Protein AF-0000000072086276 (afdb_homodimer)

Solvent-accessible surface area (backbone atoms only — not comparable to full-atom values): 26183 Å² total; per-residue (Å²): 124,73,66,70,73,63,34,36,39,32,35,40,79,20,33,42,22,46,76,96,41,65,39,87,56,28,55,61,32,51,49,51,41,53,72,67,71,49,50,62,35,38,44,37,53,60,30,47,46,21,72,67,56,47,49,52,50,44,43,72,73,62,39,89,77,56,74,87,34,56,46,43,13,51,61,56,41,44,52,49,38,60,75,70,68,50,27,50,42,78,41,45,20,77,57,24,35,82,70,48,59,89,54,51,52,89,89,50,78,63,46,26,38,37,34,25,40,20,61,94,52,42,29,42,67,57,48,26,54,51,40,50,42,37,64,72,66,23,45,42,35,22,29,26,56,46,37,53,40,45,46,95,91,40,71,35,69,28,31,18,21,58,52,43,7,46,24,61,42,46,70,51,72,62,52,64,46,12,60,38,36,60,68,38,54,48,60,72,46,60,88,53,56,38,70,24,27,37,31,41,20,21,40,54,57,44,38,21,49,22,36,40,73,64,46,19,44,11,32,35,23,62,30,48,63,42,51,93,67,48,63,73,73,48,85,76,56,57,76,39,78,27,72,30,54,39,50,45,44,51,44,57,72,69,58,77,96,124,72,66,69,74,62,33,36,39,31,35,42,81,21,32,42,22,45,75,93,40,66,39,87,56,28,55,61,34,51,48,51,42,52,73,67,70,48,49,63,34,38,43,38,52,60,30,47,46,20,73,67,55,47,52,53,50,44,44,73,71,60,40,90,79,58,73,89,34,56,46,45,12,50,60,56,42,45,52,50,38,61,76,68,67,49,26,50,43,78,41,47,20,77,59,23,34,81,70,48,58,89,54,51,54,88,89,50,79,64,46,26,38,37,36,25,40,22,61,94,52,42,29,44,68,56,48,25,54,50,40,50,42,38,64,72,66,24,45,43,34,24,31,26,58,45,36,54,41,43,47,94,92,39,70,35,68,29,33,19,20,57,51,43,6,46,24,61,42,45,71,51,72,63,51,66,45,11,59,38,36,59,67,37,55,48,60,73,45,62,86,54,56,38,70,25,29,36,31,40,19,19,41,53,55,45,38,22,49,22,36,40,72,64,45,18,43,12,32,35,23,62,30,46,59,43,51,94,66,47,63,75,73,49,84,76,57,56,74,40,78,26,71,30,54,40,49,46,45,50,42,58,72,69,57,79,96

Radius of gyration: 26.73 Å; Cα contacts (8 Å, |Δi|>4): 1141; chains: 2; bounding box: 51×83×66 Å

Structure (mmCIF, N/CA/C/O backbone):
data_AF-0000000072086276-model_v1
#
loop_
_entity.id
_entity.type
_entity.pdbx_description
1 polymer 'Haloacid dehalogenase-like hydrolase domain-containing protein 2'
#
loop_
_atom_site.group_PDB
_atom_site.id
_atom_site.type_symbol
_atom_site.label_atom_id
_atom_site.label_alt_id
_atom_site.label_comp_id
_atom_site.label_asym_id
_atom_site.label_entity_id
_atom_site.label_seq_id
_atom_site.pdbx_PDB_ins_code
_atom_site.Cartn_x
_atom_site.Cartn_y
_atom_site.Cartn_z
_atom_site.occupancy
_atom_site.B_iso_or_equiv
_atom_site.auth_seq_id
_atom_site.auth_comp_id
_atom_site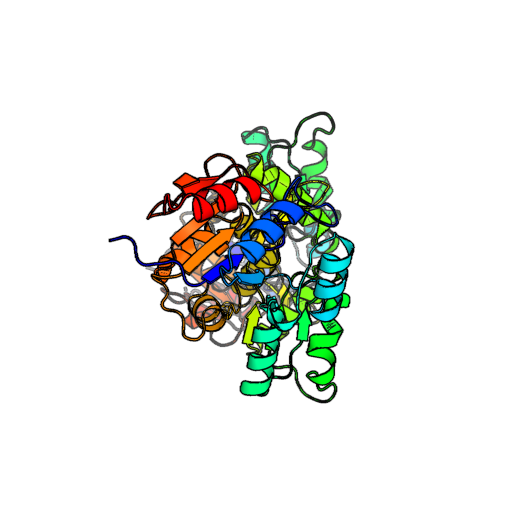.auth_asym_id
_atom_site.auth_atom_id
_atom_site.pdbx_PDB_model_num
ATOM 1 N N . MET A 1 1 ? -2.285 22.844 39.125 1 39.19 1 MET A N 1
ATOM 2 C CA . MET A 1 1 ? -2.859 23.984 38.438 1 39.19 1 MET A CA 1
ATOM 3 C C . MET A 1 1 ? -2.648 23.859 36.938 1 39.19 1 MET A C 1
ATOM 5 O O . MET A 1 1 ? -1.63 23.328 36.469 1 39.19 1 MET A O 1
ATOM 9 N N . ALA A 1 2 ? -3.709 23.797 36.156 1 52.41 2 ALA A N 1
ATOM 10 C CA . ALA A 1 2 ? -3.512 23.625 34.719 1 52.41 2 ALA A CA 1
ATOM 11 C C . ALA A 1 2 ? -2.5 24.625 34.188 1 52.41 2 ALA A C 1
ATOM 13 O O . ALA A 1 2 ? -2.59 25.828 34.469 1 52.41 2 ALA A O 1
ATOM 14 N N . LYS A 1 3 ? -1.244 24.172 33.688 1 66.75 3 LYS A N 1
ATOM 15 C CA . LYS A 1 3 ? -0.192 25.031 33.156 1 66.75 3 LYS A CA 1
ATOM 16 C C . LYS A 1 3 ? -0.729 25.969 32.094 1 66.75 3 LYS A C 1
ATOM 18 O O . LYS A 1 3 ? -1.67 25.609 31.375 1 66.75 3 LYS A O 1
ATOM 23 N N . GLN A 1 4 ? -0.334 27.156 32.156 1 84.88 4 GLN A N 1
ATOM 24 C CA . GLN A 1 4 ? -0.69 28.156 31.156 1 84.88 4 GLN A CA 1
ATOM 25 C C . GLN A 1 4 ? -0.326 27.688 29.75 1 84.88 4 GLN A C 1
ATOM 27 O O . GLN A 1 4 ? 0.752 27.141 29.531 1 84.88 4 GLN A O 1
ATOM 32 N N . ILE A 1 5 ? -1.296 27.734 28.781 1 91.19 5 ILE A N 1
ATOM 33 C CA . ILE A 1 5 ? -1.06 27.375 27.391 1 91.19 5 ILE A CA 1
ATOM 34 C C . ILE A 1 5 ? -0.135 28.406 26.734 1 91.19 5 ILE A C 1
ATOM 36 O O . ILE A 1 5 ? -0.406 29.609 26.781 1 91.19 5 ILE A O 1
ATOM 40 N N . LYS A 1 6 ? 0.922 27.891 26.188 1 94.69 6 LYS A N 1
ATOM 41 C CA . LYS A 1 6 ? 1.912 28.781 25.594 1 94.69 6 LYS A CA 1
ATOM 42 C C . LYS A 1 6 ? 1.928 28.656 24.078 1 94.69 6 LYS A C 1
ATOM 44 O O . LYS A 1 6 ? 2.492 29.5 23.375 1 94.69 6 LYS A O 1
ATOM 49 N N . MET A 1 7 ? 1.249 27.703 23.547 1 96.81 7 MET A N 1
ATOM 50 C CA . MET A 1 7 ? 1.235 27.5 22.109 1 96.81 7 MET A CA 1
ATOM 51 C C . MET A 1 7 ? 0.058 26.641 21.688 1 96.81 7 MET A C 1
ATOM 53 O O . MET A 1 7 ? -0.254 25.641 22.344 1 96.81 7 MET A O 1
ATOM 57 N N . VAL A 1 8 ? -0.572 27.047 20.625 1 98.06 8 VAL A N 1
ATOM 58 C CA . VAL A 1 8 ? -1.593 26.219 19.984 1 98.06 8 VAL A CA 1
ATOM 59 C C . VAL A 1 8 ? -1.118 25.781 18.594 1 98.06 8 VAL A C 1
ATOM 61 O O . VAL A 1 8 ? -0.822 26.625 17.75 1 98.06 8 VAL A O 1
ATOM 64 N N . LEU A 1 9 ? -0.911 24.469 18.406 1 98.75 9 LEU A N 1
ATOM 65 C CA . LEU A 1 9 ? -0.664 23.906 17.078 1 98.75 9 LEU A CA 1
ATOM 66 C C . LEU A 1 9 ? -1.977 23.609 16.359 1 98.75 9 LEU A C 1
ATOM 68 O O . LEU A 1 9 ? -2.891 23.031 16.938 1 98.75 9 LEU A O 1
ATOM 72 N N . ILE A 1 10 ? -2.076 24.062 15.148 1 98.81 10 ILE A N 1
ATOM 73 C CA . ILE A 1 10 ? -3.344 24 14.43 1 98.81 10 ILE A CA 1
ATOM 74 C C . ILE A 1 10 ? -3.146 23.281 13.094 1 98.81 10 ILE A C 1
ATOM 76 O O . ILE A 1 10 ? -2.357 23.719 12.258 1 98.81 10 ILE A O 1
ATOM 80 N N . ASP A 1 11 ? -3.859 22.172 12.922 1 98.56 11 ASP A N 1
ATOM 81 C CA . ASP A 1 11 ? -3.938 21.516 11.617 1 98.56 11 ASP A CA 1
ATOM 82 C C . ASP A 1 11 ? -4.668 22.406 10.609 1 98.56 11 ASP A C 1
ATOM 84 O O . ASP A 1 11 ? -5.398 23.328 10.992 1 98.56 11 ASP A O 1
ATOM 88 N N . LEU A 1 12 ? -4.449 22.172 9.344 1 97.69 12 LEU A N 1
ATOM 89 C CA . LEU A 1 12 ? -5.047 23 8.305 1 97.69 12 LEU A CA 1
ATOM 90 C C . LEU A 1 12 ? -6.191 22.266 7.613 1 97.69 12 LEU A C 1
ATOM 92 O O . LEU A 1 12 ? -7.363 22.484 7.945 1 97.69 12 LEU A O 1
ATOM 96 N N . SER A 1 13 ? -5.836 21.297 6.727 1 96.19 13 SER A N 1
ATOM 97 C CA . SER A 1 13 ? -6.844 20.578 5.953 1 96.19 13 SER A CA 1
ATOM 98 C C . SER A 1 13 ? -7.75 19.75 6.859 1 96.19 13 SER A C 1
ATOM 100 O O . SER A 1 13 ? -7.27 19 7.711 1 96.19 13 SER A O 1
ATOM 102 N N . GLY A 1 14 ? -9.023 19.969 6.727 1 97.25 14 GLY A N 1
ATOM 103 C CA . GLY A 1 14 ? -10.016 19.266 7.531 1 97.25 14 GLY A CA 1
ATOM 104 C C . GLY A 1 14 ? -10.32 19.969 8.844 1 97.25 14 GLY A C 1
ATOM 105 O O . GLY A 1 14 ? -11.328 19.672 9.492 1 97.25 14 GLY A O 1
ATOM 106 N N . THR A 1 15 ? -9.461 20.891 9.219 1 98.56 15 THR A N 1
ATOM 107 C CA . THR A 1 15 ? -9.609 21.578 10.492 1 98.56 15 THR A CA 1
ATOM 108 C C . THR A 1 15 ? -10.023 23.031 10.273 1 98.56 15 THR A C 1
ATOM 110 O O . THR A 1 15 ? -11.008 23.5 10.844 1 98.56 15 THR A O 1
ATOM 113 N N . LEU A 1 16 ? -9.344 23.75 9.406 1 98.38 16 LEU A N 1
ATOM 114 C CA . LEU A 1 16 ? -9.664 25.141 9.102 1 98.38 16 LEU A CA 1
ATOM 115 C C . LEU A 1 16 ? -10.43 25.25 7.789 1 98.38 16 LEU A C 1
ATOM 117 O O . LEU A 1 16 ? -11.188 26.203 7.582 1 98.38 16 LEU A O 1
ATOM 121 N N . HIS A 1 17 ? -10.164 24.312 6.902 1 97.5 17 HIS A N 1
ATOM 122 C CA . HIS A 1 17 ? -10.781 24.312 5.582 1 97.5 17 HIS A CA 1
ATOM 123 C C . HIS A 1 17 ? -10.836 22.922 4.984 1 97.5 17 HIS A C 1
ATOM 125 O O . HIS A 1 17 ? -10.117 22.016 5.434 1 97.5 17 HIS A O 1
ATOM 131 N N . ILE A 1 18 ? -11.648 22.672 4.094 1 95.5 18 ILE A N 1
ATOM 132 C CA . ILE A 1 18 ? -11.711 21.5 3.234 1 95.5 18 ILE A CA 1
ATOM 133 C C . ILE A 1 18 ? -11.609 21.922 1.771 1 95.5 18 ILE A C 1
ATOM 135 O O . ILE A 1 18 ? -12.484 22.625 1.262 1 95.5 18 ILE A O 1
ATOM 139 N N . ASP A 1 19 ? -10.562 21.5 1.107 1 92.56 19 ASP A N 1
ATOM 140 C CA . ASP A 1 19 ? -10.258 22.047 -0.206 1 92.56 19 ASP A CA 1
ATOM 141 C C . ASP A 1 19 ? -10.281 23.578 -0.175 1 92.56 19 ASP A C 1
ATOM 143 O O . ASP A 1 19 ? -9.594 24.203 0.642 1 92.56 19 ASP A O 1
ATOM 147 N N . ASN A 1 20 ? -10.984 24.172 -0.983 1 93.81 20 ASN A N 1
ATOM 148 C CA . ASN A 1 20 ? -11.008 25.625 -1.046 1 93.81 20 ASN A CA 1
ATOM 149 C C . ASN A 1 20 ? -12.211 26.203 -0.306 1 93.81 20 ASN A C 1
ATOM 151 O O . ASN A 1 20 ? -12.625 27.328 -0.571 1 93.81 20 ASN A O 1
ATOM 155 N N . THR A 1 21 ? -12.734 25.469 0.645 1 96.31 21 THR A N 1
ATOM 156 C CA . THR A 1 21 ? -13.875 25.938 1.426 1 96.31 21 THR A CA 1
ATOM 157 C C . THR A 1 21 ? -13.508 26.047 2.902 1 96.31 21 THR A C 1
ATOM 159 O O . THR A 1 21 ? -13.086 25.078 3.523 1 96.31 21 THR A O 1
ATOM 162 N N . VAL A 1 22 ? -13.734 27.172 3.443 1 97.88 22 VAL A N 1
ATOM 163 C CA . VAL A 1 22 ? -13.398 27.453 4.836 1 97.88 22 VAL A CA 1
ATOM 164 C C . VAL A 1 22 ? -14.438 26.812 5.754 1 97.88 22 VAL A C 1
ATOM 166 O O . VAL A 1 22 ? -15.633 26.828 5.449 1 97.88 22 VAL A O 1
ATOM 169 N N . ILE A 1 23 ? -13.992 26.25 6.848 1 97.94 23 ILE A N 1
ATOM 170 C CA . ILE A 1 23 ? -14.93 25.844 7.895 1 97.94 23 ILE A CA 1
ATOM 171 C C . ILE A 1 23 ? -15.664 27.062 8.43 1 97.94 23 ILE A C 1
ATOM 173 O O . ILE A 1 23 ? -15.047 28.078 8.766 1 97.94 23 ILE A O 1
ATOM 177 N N . PRO A 1 24 ? -16.984 27.016 8.469 1 98 24 PRO A N 1
ATOM 178 C CA . PRO A 1 24 ? -17.75 28.188 8.914 1 98 24 PRO A CA 1
ATOM 179 C C . PRO A 1 24 ? -17.297 28.703 10.273 1 98 24 PRO A C 1
ATOM 181 O O . PRO A 1 24 ? -17.25 27.938 11.242 1 98 24 PRO A O 1
ATOM 184 N N . GLY A 1 25 ? -16.891 29.969 10.367 1 98.5 25 GLY A N 1
ATOM 185 C CA . GLY A 1 25 ? -16.5 30.625 11.609 1 98.5 25 GLY A CA 1
ATOM 186 C C . GLY A 1 25 ? -15.016 30.5 11.906 1 98.5 25 GLY A C 1
ATOM 187 O O . GLY A 1 25 ? -14.523 31.094 12.867 1 98.5 25 GLY A O 1
ATOM 188 N N . ALA A 1 26 ? -14.305 29.766 11.109 1 98.62 26 ALA A N 1
ATOM 189 C CA . ALA A 1 26 ? -12.906 29.469 11.406 1 98.62 26 ALA A CA 1
ATOM 190 C C . ALA A 1 26 ? -12.047 30.719 11.359 1 98.62 26 ALA A C 1
ATOM 192 O O . ALA A 1 26 ? -11.148 30.906 12.188 1 98.62 26 ALA A O 1
ATOM 193 N N . VAL A 1 27 ? -12.289 31.594 10.398 1 98.5 27 VAL A N 1
ATOM 194 C CA . VAL A 1 27 ? -11.516 32.812 10.266 1 98.5 27 VAL A CA 1
ATOM 195 C C . VAL A 1 27 ? -11.68 33.688 11.516 1 98.5 27 VAL A C 1
ATOM 197 O O . VAL A 1 27 ? -10.695 34.125 12.102 1 98.5 27 VAL A O 1
ATOM 200 N N . GLU A 1 28 ? -12.922 33.844 11.938 1 98.25 28 GLU A N 1
ATOM 201 C CA . GLU A 1 28 ? -13.211 34.625 13.141 1 98.25 28 GLU A CA 1
ATOM 202 C C . GLU A 1 28 ? -12.602 33.969 14.375 1 98.25 28 GLU A C 1
ATOM 204 O O . GLU A 1 28 ? -12.086 34.688 15.258 1 98.25 28 GLU A O 1
ATOM 209 N N . ALA A 1 29 ? -12.703 32.688 14.438 1 98.19 29 ALA A N 1
ATOM 210 C CA . ALA A 1 29 ? -12.141 31.969 15.578 1 98.19 29 ALA A CA 1
ATOM 211 C C . ALA A 1 29 ? -10.633 32.188 15.672 1 98.19 29 ALA A C 1
ATOM 213 O O . ALA A 1 29 ? -10.102 32.375 16.766 1 98.19 29 ALA A O 1
ATOM 214 N N . LEU A 1 30 ? -9.945 32.094 14.555 1 98 30 LEU A N 1
ATOM 215 C CA . LEU A 1 30 ? -8.508 32.312 14.539 1 98 30 LEU A CA 1
ATOM 216 C C . LEU A 1 30 ? -8.164 33.75 15 1 98 30 LEU A C 1
ATOM 218 O O . LEU A 1 30 ? -7.199 33.938 15.742 1 98 30 LEU A O 1
ATOM 222 N N . ASN A 1 31 ? -8.922 34.688 14.555 1 97.31 31 ASN A N 1
ATOM 223 C CA . ASN A 1 31 ? -8.727 36.062 14.984 1 97.31 31 ASN A CA 1
ATOM 224 C C . ASN A 1 31 ? -8.906 36.219 16.484 1 97.31 31 ASN A C 1
ATOM 226 O O . ASN A 1 31 ? -8.195 37 17.125 1 97.31 31 ASN A O 1
ATOM 230 N N . ARG A 1 32 ? -9.883 35.5 17.031 1 96.06 32 ARG A N 1
ATOM 231 C CA . ARG A 1 32 ? -10.094 35.562 18.469 1 96.06 32 ARG A CA 1
ATOM 232 C C . ARG A 1 32 ? -8.875 35 19.219 1 96.06 32 ARG A C 1
ATOM 234 O O . ARG A 1 32 ? -8.492 35.562 20.25 1 96.06 32 ARG A O 1
ATOM 241 N N . LEU A 1 33 ? -8.32 33.969 18.703 1 94.5 33 LEU A N 1
ATOM 242 C CA . LEU A 1 33 ? -7.102 33.406 19.297 1 94.5 33 LEU A CA 1
ATOM 243 C C . LEU A 1 33 ? -5.961 34.406 19.234 1 94.5 33 LEU A C 1
ATOM 245 O O . LEU A 1 33 ? -5.23 34.594 20.219 1 94.5 33 LEU A O 1
ATOM 249 N N . ARG A 1 34 ? -5.809 35.031 18.094 1 94.5 34 ARG A N 1
ATOM 250 C CA . ARG A 1 34 ? -4.781 36.031 17.906 1 94.5 34 ARG A CA 1
ATOM 251 C C . ARG A 1 34 ? -4.98 37.219 18.859 1 94.5 34 ARG A C 1
ATOM 253 O O . ARG A 1 34 ? -4.02 37.688 19.484 1 94.5 34 ARG A O 1
ATOM 260 N N . ASN A 1 35 ? -6.191 37.656 19 1 94.75 35 ASN A N 1
ATOM 261 C CA . ASN A 1 35 ? -6.52 38.812 19.844 1 94.75 35 ASN A CA 1
ATOM 262 C C . ASN A 1 35 ? -6.305 38.5 21.328 1 94.75 35 ASN A C 1
ATOM 264 O O . ASN A 1 35 ? -6.082 39.406 22.125 1 94.75 35 ASN A O 1
ATOM 268 N N . ALA A 1 36 ? -6.402 37.25 21.672 1 92.94 36 ALA A N 1
ATOM 269 C CA . ALA A 1 36 ? -6.156 36.812 23.047 1 92.94 36 ALA A CA 1
ATOM 270 C C . ALA A 1 36 ? -4.66 36.688 23.312 1 92.94 36 ALA A C 1
ATOM 272 O O . ALA A 1 36 ? -4.254 36.344 24.422 1 92.94 36 ALA A O 1
ATOM 273 N N . ASN A 1 37 ? -3.801 36.938 22.375 1 92.56 37 ASN A N 1
ATOM 274 C CA . ASN A 1 37 ? -2.346 36.906 22.438 1 92.56 37 ASN A CA 1
ATOM 275 C C . ASN A 1 37 ? -1.841 35.5 22.797 1 92.56 37 ASN A C 1
ATOM 277 O O . ASN A 1 37 ? -0.911 35.375 23.594 1 92.56 37 ASN A O 1
ATOM 281 N N . ILE A 1 38 ? -2.521 34.562 22.359 1 91.25 38 ILE A N 1
ATOM 282 C CA . ILE A 1 38 ? -2.066 33.188 22.484 1 91.25 38 ILE A CA 1
ATOM 283 C C . ILE A 1 38 ? -1.293 32.781 21.219 1 91.25 38 ILE A C 1
ATOM 285 O O . ILE A 1 38 ? -1.849 32.75 20.125 1 91.25 38 ILE A O 1
ATOM 289 N N . PRO A 1 39 ? -0.016 32.469 21.375 1 94.69 39 PRO A N 1
ATOM 290 C CA . PRO A 1 39 ? 0.768 32.062 20.203 1 94.69 39 PRO A CA 1
ATOM 291 C C . PRO A 1 39 ? 0.245 30.797 19.547 1 94.69 39 PRO A C 1
ATOM 293 O O . PRO A 1 39 ? -0.186 29.875 20.25 1 94.69 39 PRO A O 1
ATOM 296 N N . TYR A 1 40 ? 0.223 30.766 18.219 1 96.44 40 TYR A N 1
ATOM 297 C CA . TYR A 1 40 ? -0.157 29.547 17.516 1 96.44 40 TYR A CA 1
ATOM 298 C C . TYR A 1 40 ? 0.727 29.328 16.297 1 96.44 40 TYR A C 1
ATOM 300 O O . TYR A 1 40 ? 1.428 30.25 15.859 1 96.44 40 TYR A O 1
ATOM 308 N N . LYS A 1 41 ? 0.797 28.125 15.836 1 97.31 41 LYS A N 1
ATOM 309 C CA . LYS A 1 41 ? 1.465 27.703 14.602 1 97.31 41 LYS A CA 1
ATOM 310 C C . LYS A 1 41 ? 0.592 26.734 13.805 1 97.31 41 LYS A C 1
ATOM 312 O O . LYS A 1 41 ? -0.072 25.875 14.375 1 97.31 41 LYS A O 1
ATOM 317 N N . PHE A 1 42 ? 0.621 26.969 12.531 1 97.75 42 PHE A N 1
ATOM 318 C CA . PHE A 1 42 ? -0.011 25.984 11.648 1 97.75 42 PHE A CA 1
ATOM 319 C C . PHE A 1 42 ? 0.92 24.812 11.383 1 97.75 42 PHE A C 1
ATOM 321 O O . PHE A 1 42 ? 2.051 25 10.93 1 97.75 42 PHE A O 1
ATOM 328 N N . VAL A 1 43 ? 0.45 23.594 11.68 1 97.75 43 VAL A N 1
ATOM 329 C CA . VAL A 1 43 ? 1.236 22.391 11.422 1 97.75 43 VAL A CA 1
ATOM 330 C C . VAL A 1 43 ? 0.503 21.5 10.43 1 97.75 43 VAL A C 1
ATOM 332 O O . VAL A 1 43 ? -0.621 21.062 10.688 1 97.75 43 VAL A O 1
ATOM 335 N N . THR A 1 44 ? 1.139 21.203 9.32 1 96.75 44 THR A N 1
ATOM 336 C CA . THR A 1 44 ? 0.402 20.531 8.258 1 96.75 44 THR A CA 1
ATOM 337 C C . THR A 1 44 ? 1.282 19.5 7.562 1 96.75 44 THR A C 1
ATOM 339 O O . THR A 1 44 ? 2.492 19.688 7.43 1 96.75 44 THR A O 1
ATOM 342 N N . ASN A 1 45 ? 0.605 18.391 7.098 1 95.19 45 ASN A N 1
ATOM 343 C CA . ASN A 1 45 ? 1.218 17.328 6.305 1 95.19 45 ASN A CA 1
ATOM 344 C C . ASN A 1 45 ? 0.985 17.547 4.812 1 95.19 45 ASN A C 1
ATOM 346 O O . ASN A 1 45 ? 1.354 16.703 3.994 1 95.19 45 ASN A O 1
ATOM 350 N N . THR A 1 46 ? 0.445 18.641 4.516 1 90.44 46 THR A N 1
ATOM 351 C CA . THR A 1 46 ? 0.191 18.828 3.09 1 90.44 46 THR A CA 1
ATOM 352 C C . THR A 1 46 ? 1.483 18.703 2.289 1 90.44 46 THR A C 1
ATOM 354 O O . THR A 1 46 ? 2.535 19.188 2.719 1 90.44 46 THR A O 1
ATOM 357 N N . SER A 1 47 ? 1.319 17.953 1.288 1 89.62 47 SER A N 1
ATOM 358 C CA . SER A 1 47 ? 2.457 17.734 0.399 1 89.62 47 SER A CA 1
ATOM 359 C C . SER A 1 47 ? 2.061 17.922 -1.062 1 89.62 47 SER A C 1
ATOM 361 O O . SER A 1 47 ? 2.764 17.469 -1.966 1 89.62 47 SER A O 1
ATOM 363 N N . LYS A 1 48 ? 0.963 18.562 -1.232 1 89.06 48 LYS A N 1
ATOM 364 C CA . LYS A 1 48 ? 0.442 18.719 -2.586 1 89.06 48 LYS A CA 1
ATOM 365 C C . LYS A 1 48 ? 0.777 20.094 -3.146 1 89.06 48 LYS A C 1
ATOM 367 O O . LYS A 1 48 ? 0.594 20.359 -4.34 1 89.06 48 LYS A O 1
ATOM 372 N N . GLU A 1 49 ? 1.195 21.031 -2.27 1 91 49 GLU A N 1
ATOM 373 C CA . GLU A 1 49 ? 1.537 22.375 -2.707 1 91 49 GLU A CA 1
ATOM 374 C C . GLU A 1 49 ? 2.715 22.938 -1.911 1 91 49 GLU A C 1
ATOM 376 O O . GLU A 1 49 ? 2.943 22.531 -0.768 1 91 49 GLU A O 1
ATOM 381 N N . SER A 1 50 ? 3.367 23.844 -2.484 1 89.44 50 SER A N 1
ATOM 382 C CA . SER A 1 50 ? 4.516 24.484 -1.841 1 89.44 50 SER A CA 1
ATOM 383 C C . SER A 1 50 ? 4.082 25.375 -0.688 1 89.44 50 SER A C 1
ATOM 385 O O . SER A 1 50 ? 2.9 25.703 -0.557 1 89.44 50 SER A O 1
ATOM 387 N N . SER A 1 51 ? 5.07 25.797 0.11 1 88.38 51 SER A N 1
ATOM 388 C CA . SER A 1 51 ? 4.812 26.703 1.229 1 88.38 51 SER A CA 1
ATOM 389 C C . SER A 1 51 ? 4.207 28.016 0.753 1 88.38 51 SER A C 1
ATOM 391 O O . SER A 1 51 ? 3.301 28.562 1.391 1 88.38 51 SER A O 1
ATOM 393 N N . ASN A 1 52 ? 4.742 28.5 -0.359 1 91.25 52 ASN A N 1
ATOM 394 C CA . ASN A 1 52 ? 4.23 29.734 -0.916 1 91.25 52 ASN A CA 1
ATOM 395 C C . ASN A 1 52 ? 2.783 29.594 -1.383 1 91.25 52 ASN A C 1
ATOM 397 O O . ASN A 1 52 ? 1.958 30.484 -1.15 1 91.25 52 ASN A O 1
ATOM 401 N N . LEU A 1 53 ? 2.516 28.531 -2.059 1 92.94 53 LEU A N 1
ATOM 402 C CA . LEU A 1 53 ? 1.16 28.297 -2.543 1 92.94 53 LEU A CA 1
ATOM 403 C C . LEU A 1 53 ? 0.193 28.109 -1.381 1 92.94 53 LEU A C 1
ATOM 405 O O . LEU A 1 53 ? -0.944 28.578 -1.43 1 92.94 53 LEU A O 1
ATOM 409 N N . LEU A 1 54 ? 0.621 27.438 -0.377 1 93.38 54 LEU A N 1
ATOM 410 C CA . LEU A 1 54 ? -0.201 27.25 0.813 1 93.38 54 LEU A CA 1
ATOM 411 C C . LEU A 1 54 ? -0.509 28.578 1.483 1 93.38 54 LEU A C 1
ATOM 413 O O . LEU A 1 54 ? -1.658 28.844 1.842 1 93.38 54 LEU A O 1
ATOM 417 N N . TYR A 1 55 ? 0.515 29.422 1.665 1 95.31 55 TYR A N 1
ATOM 418 C CA . TYR A 1 55 ? 0.349 30.75 2.24 1 95.31 55 TYR A CA 1
ATOM 419 C C . TYR A 1 55 ? -0.687 31.547 1.464 1 95.31 55 TYR A C 1
ATOM 421 O O . TYR A 1 55 ? -1.605 32.125 2.055 1 95.31 55 TYR A O 1
ATOM 429 N N . ASN A 1 56 ? -0.539 31.531 0.169 1 95.75 56 ASN A N 1
ATOM 430 C CA . ASN A 1 56 ? -1.448 32.281 -0.692 1 95.75 56 ASN A CA 1
ATOM 431 C C . ASN A 1 56 ? -2.877 31.766 -0.592 1 95.75 56 ASN A C 1
ATOM 433 O O . ASN A 1 56 ? -3.83 32.531 -0.555 1 95.75 56 ASN A O 1
ATOM 437 N N . ARG A 1 57 ? -2.98 30.484 -0.55 1 94.62 57 ARG A N 1
ATOM 438 C CA . ARG A 1 57 ? -4.305 29.875 -0.451 1 94.62 57 ARG A CA 1
ATOM 439 C C . ARG A 1 57 ? -4.984 30.266 0.858 1 94.62 57 ARG A C 1
ATOM 441 O O . ARG A 1 57 ? -6.16 30.641 0.866 1 94.62 57 ARG A O 1
ATOM 448 N N . LEU A 1 58 ? -4.285 30.172 1.967 1 96.69 58 LEU A N 1
ATOM 449 C CA . LEU A 1 58 ? -4.848 30.5 3.273 1 96.69 58 LEU A CA 1
ATOM 450 C C . LEU A 1 58 ? -5.258 31.969 3.332 1 96.69 58 LEU A C 1
ATOM 452 O O . LEU A 1 58 ? -6.32 32.281 3.865 1 96.69 58 LEU A O 1
ATOM 456 N N . THR A 1 59 ? -4.449 32.812 2.736 1 97.31 59 THR A N 1
ATOM 457 C CA . THR A 1 59 ? -4.762 34.219 2.682 1 97.31 59 THR A CA 1
ATOM 458 C C . THR A 1 59 ? -6.008 34.469 1.837 1 97.31 59 THR A C 1
ATOM 460 O O . THR A 1 59 ? -6.867 35.281 2.207 1 97.31 59 THR A O 1
ATOM 463 N N . LYS A 1 60 ? -6.066 33.812 0.775 1 97 60 LYS A N 1
ATOM 464 C CA . LYS A 1 60 ? -7.211 33.938 -0.117 1 97 60 LYS A CA 1
ATOM 465 C C . LYS A 1 60 ? -8.492 33.469 0.562 1 97 60 LYS A C 1
ATOM 467 O O . LYS A 1 60 ? -9.578 34 0.292 1 97 60 LYS A O 1
ATOM 472 N N . LEU A 1 61 ? -8.375 32.5 1.402 1 97 61 LEU A N 1
ATOM 473 C CA . LEU A 1 61 ? -9.523 31.969 2.131 1 97 61 LEU A CA 1
ATOM 474 C C . LEU A 1 61 ? -9.953 32.906 3.242 1 97 61 LEU A C 1
ATOM 476 O O . LEU A 1 61 ? -10.977 32.688 3.893 1 97 61 LEU A O 1
ATOM 480 N N . GLY A 1 62 ? -9.117 33.969 3.547 1 97.38 62 GLY A N 1
ATOM 481 C CA . GLY A 1 62 ? -9.523 35 4.488 1 97.38 62 GLY A CA 1
ATOM 482 C C . GLY A 1 62 ? -8.758 34.938 5.797 1 97.38 62 GLY A C 1
ATOM 483 O O . GLY A 1 62 ? -9 35.75 6.699 1 97.38 62 GLY A O 1
ATOM 484 N N . PHE A 1 63 ? -7.836 34.031 5.855 1 97.56 63 PHE A N 1
ATOM 485 C CA . PHE A 1 63 ? -7.07 33.906 7.09 1 97.56 63 PHE A CA 1
ATOM 486 C C . PHE A 1 63 ? -5.934 34.938 7.117 1 97.56 63 PHE A C 1
ATOM 488 O O . PHE A 1 63 ? -5.309 35.188 6.09 1 97.56 63 PHE A O 1
ATOM 495 N N . THR A 1 64 ? -5.734 35.531 8.273 1 93.5 64 THR A N 1
ATOM 496 C CA . THR A 1 64 ? -4.516 36.281 8.508 1 93.5 64 THR A CA 1
ATOM 497 C C . THR A 1 64 ? -3.375 35.375 8.93 1 93.5 64 THR A C 1
ATOM 499 O O . THR A 1 64 ? -3.4 34.812 10.031 1 93.5 64 THR A O 1
ATOM 502 N N . VAL A 1 65 ? -2.443 35.25 8.055 1 94.19 65 VAL A N 1
ATOM 503 C CA . VAL A 1 65 ? -1.382 34.281 8.273 1 94.19 65 VAL A CA 1
ATOM 504 C C . VAL A 1 65 ? -0.026 34.906 7.969 1 94.19 65 VAL A C 1
ATOM 506 O O . VAL A 1 65 ? 0.093 35.719 7.055 1 94.19 65 VAL A O 1
ATOM 509 N N . LYS A 1 66 ? 0.947 34.594 8.789 1 94.69 66 LYS A N 1
ATOM 510 C CA . LYS A 1 66 ? 2.348 34.875 8.477 1 94.69 66 LYS A CA 1
ATOM 511 C C . LYS A 1 66 ? 3.066 33.594 8.031 1 94.69 66 LYS A C 1
ATOM 513 O O . LYS A 1 66 ? 2.816 32.531 8.57 1 94.69 66 LYS A O 1
ATOM 518 N N . LYS A 1 67 ? 3.957 33.719 7.086 1 93.25 67 LYS A N 1
ATOM 519 C CA . LYS A 1 67 ? 4.668 32.562 6.539 1 93.25 67 LYS A CA 1
ATOM 520 C C . LYS A 1 67 ? 5.402 31.797 7.637 1 93.25 67 LYS A C 1
ATOM 522 O O . LYS A 1 67 ? 5.453 30.562 7.613 1 93.25 67 LYS A O 1
ATOM 527 N N . GLU A 1 68 ? 5.934 32.5 8.602 1 93.25 68 GLU A N 1
ATOM 528 C CA . GLU A 1 68 ? 6.73 31.891 9.664 1 93.25 68 GLU A CA 1
ATOM 529 C C . GLU A 1 68 ? 5.852 31.078 10.617 1 93.25 68 GLU A C 1
ATOM 531 O O . GLU A 1 68 ? 6.359 30.297 11.422 1 93.25 68 GLU A O 1
ATOM 536 N N . GLU A 1 69 ? 4.547 31.281 10.492 1 95.25 69 GLU A N 1
ATOM 537 C CA . GLU A 1 69 ? 3.607 30.547 11.344 1 95.25 69 GLU A CA 1
ATOM 538 C C . GLU A 1 69 ? 3.273 29.188 10.742 1 95.25 69 GLU A C 1
ATOM 540 O O . GLU A 1 69 ? 2.678 28.328 11.414 1 95.25 69 GLU A O 1
ATOM 545 N N . ILE A 1 70 ? 3.695 28.969 9.516 1 95.56 70 ILE A N 1
ATOM 546 C CA . ILE A 1 70 ? 3.381 27.734 8.828 1 95.56 70 ILE A CA 1
ATOM 547 C C . ILE A 1 70 ? 4.547 26.75 8.977 1 95.56 70 ILE A C 1
ATOM 549 O O . ILE A 1 70 ? 5.668 27.047 8.555 1 95.56 70 ILE A O 1
ATOM 553 N N . PHE A 1 71 ? 4.328 25.656 9.617 1 95.38 71 PHE A N 1
ATOM 554 C CA . PHE A 1 71 ? 5.266 24.531 9.766 1 95.38 71 PHE A CA 1
ATOM 555 C C . PHE A 1 71 ? 4.777 23.312 8.992 1 95.38 71 PHE A C 1
ATOM 557 O O . PHE A 1 71 ? 3.742 22.734 9.328 1 95.38 71 PHE A O 1
ATOM 564 N N . SER A 1 72 ? 5.484 22.891 7.961 1 94.69 72 SER A N 1
ATOM 565 C CA . SER A 1 72 ? 5 21.844 7.07 1 94.69 72 SER A CA 1
ATOM 566 C C . SER A 1 72 ? 6.012 20.703 6.961 1 94.69 72 SER A C 1
ATOM 568 O O . SER A 1 72 ? 7.215 20.922 7.09 1 94.69 72 SER A O 1
ATOM 570 N N . SER A 1 73 ? 5.508 19.531 6.684 1 95.38 73 SER A N 1
ATOM 571 C CA . SER A 1 73 ? 6.352 18.359 6.48 1 95.38 73 SER A CA 1
ATOM 572 C C . SER A 1 73 ? 7.191 18.484 5.215 1 95.38 73 SER A C 1
ATOM 574 O O . SER A 1 73 ? 8.258 17.891 5.105 1 95.38 73 SER A O 1
ATOM 576 N N . LEU A 1 74 ? 6.762 19.312 4.285 1 94.75 74 LEU A N 1
ATOM 577 C CA . LEU A 1 74 ? 7.543 19.562 3.082 1 94.75 74 LEU A CA 1
ATOM 578 C C . LEU A 1 74 ? 8.883 20.203 3.428 1 94.75 74 LEU A C 1
ATOM 580 O O . LEU A 1 74 ? 9.93 19.766 2.932 1 94.75 74 LEU A O 1
ATOM 584 N N . ILE A 1 75 ? 8.781 21.188 4.273 1 91.06 75 ILE A N 1
ATOM 585 C CA . ILE A 1 75 ? 9.984 21.922 4.664 1 91.06 75 ILE A CA 1
ATOM 586 C C . ILE A 1 75 ? 10.922 21 5.434 1 91.06 75 ILE A C 1
ATOM 588 O O . ILE A 1 75 ? 12.133 20.984 5.195 1 91.06 75 ILE A O 1
ATOM 592 N N . ALA A 1 76 ? 10.344 20.234 6.332 1 93.81 76 ALA A N 1
ATOM 593 C CA . ALA A 1 76 ? 11.133 19.281 7.109 1 93.81 76 ALA A CA 1
ATOM 594 C C . ALA A 1 76 ? 11.789 18.25 6.207 1 93.81 76 ALA A C 1
ATOM 596 O O . ALA A 1 76 ? 12.938 17.844 6.438 1 93.81 76 ALA A O 1
ATOM 597 N N . THR A 1 77 ? 11.141 17.797 5.172 1 96.88 77 THR A N 1
ATOM 598 C CA . THR A 1 77 ? 11.656 16.812 4.238 1 96.88 77 THR A CA 1
ATOM 599 C C . THR A 1 77 ? 12.828 17.375 3.439 1 96.88 77 THR A C 1
ATOM 601 O O . THR A 1 77 ? 13.844 16.703 3.246 1 96.88 77 THR A O 1
ATOM 604 N N . ARG A 1 78 ? 12.609 18.641 2.994 1 95.38 78 ARG A N 1
ATOM 605 C CA . ARG A 1 78 ? 13.688 19.281 2.26 1 95.38 78 ARG A CA 1
ATOM 606 C C . ARG A 1 78 ? 14.969 19.328 3.088 1 95.38 78 ARG A C 1
ATOM 608 O O . ARG A 1 78 ? 16.047 19 2.59 1 95.38 78 ARG A O 1
ATOM 615 N N . LYS A 1 79 ? 14.844 19.703 4.34 1 94.75 79 LYS A N 1
ATOM 616 C CA . LYS A 1 79 ? 15.992 19.766 5.234 1 94.75 79 LYS A CA 1
ATOM 617 C C . LYS A 1 79 ? 16.656 18.391 5.371 1 94.75 79 LYS A C 1
ATOM 619 O O . LYS A 1 79 ? 17.891 18.297 5.391 1 94.75 79 LYS A O 1
ATOM 624 N N . LEU A 1 80 ? 15.906 17.375 5.461 1 96.38 80 LEU A N 1
ATOM 625 C CA . LEU A 1 80 ? 16.422 16.016 5.59 1 96.38 80 LEU A CA 1
ATOM 626 C C . LEU A 1 80 ? 17.203 15.617 4.348 1 96.38 80 LEU A C 1
ATOM 628 O O . LEU A 1 80 ? 18.297 15.047 4.457 1 96.38 80 LEU A O 1
ATOM 632 N N . ILE A 1 81 ? 16.656 15.883 3.166 1 96.94 81 ILE A N 1
ATOM 633 C CA . ILE A 1 81 ? 17.297 15.531 1.9 1 96.94 81 ILE A CA 1
ATOM 634 C C . ILE A 1 81 ? 18.656 16.203 1.808 1 96.94 81 ILE A C 1
ATOM 636 O O . ILE A 1 81 ? 19.641 15.562 1.409 1 96.94 81 ILE A O 1
ATOM 640 N N . ILE A 1 82 ? 18.688 17.469 2.207 1 96.62 82 ILE A N 1
ATOM 641 C CA . ILE A 1 82 ? 19.922 18.25 2.166 1 96.62 82 ILE A CA 1
ATOM 642 C C . ILE A 1 82 ? 20.922 17.672 3.168 1 96.62 82 ILE A C 1
ATOM 644 O O . ILE A 1 82 ? 22.078 17.438 2.83 1 96.62 82 ILE A O 1
ATOM 648 N N . SER A 1 83 ? 20.453 17.422 4.375 1 97 83 SER A N 1
ATOM 649 C CA . SER A 1 83 ? 21.328 16.953 5.453 1 97 83 SER A CA 1
ATOM 650 C C . SER A 1 83 ? 21.938 15.602 5.113 1 97 83 SER A C 1
ATOM 652 O O . SER A 1 83 ? 23.109 15.352 5.434 1 97 83 SER A O 1
ATOM 654 N N . LYS A 1 84 ? 21.219 14.734 4.441 1 96.94 84 LYS A N 1
ATOM 655 C CA . LYS A 1 84 ? 21.688 13.383 4.121 1 96.94 84 LYS A CA 1
ATOM 656 C C . LYS A 1 84 ? 22.312 13.328 2.73 1 96.94 84 LYS A C 1
ATOM 658 O O . LYS A 1 84 ? 22.703 12.258 2.268 1 96.94 84 LYS A O 1
ATOM 663 N N . LYS A 1 85 ? 22.297 14.484 2.021 1 95.56 85 LYS A N 1
ATOM 664 C CA . LYS A 1 85 ? 22.859 14.609 0.683 1 95.56 85 LYS A CA 1
ATOM 665 C C . LYS A 1 85 ? 22.234 13.602 -0.278 1 95.56 85 LYS A C 1
ATOM 667 O O . LYS A 1 85 ? 22.938 12.891 -0.989 1 95.56 85 LYS A O 1
ATOM 672 N N . LEU A 1 86 ? 20.969 13.531 -0.253 1 97.25 86 LEU A N 1
ATOM 673 C CA . LEU A 1 86 ? 20.234 12.578 -1.082 1 97.25 86 LEU A CA 1
ATOM 674 C C . LEU A 1 86 ? 19.984 13.156 -2.471 1 97.25 86 LEU A C 1
ATOM 676 O O . LEU A 1 86 ? 19.938 14.375 -2.645 1 97.25 86 LEU A O 1
ATOM 680 N N . ASN A 1 87 ? 19.844 12.312 -3.436 1 97.88 87 ASN A N 1
ATOM 681 C CA . ASN A 1 87 ? 19.359 12.586 -4.781 1 97.88 87 ASN A CA 1
ATOM 682 C C . ASN A 1 87 ? 18.047 11.852 -5.066 1 97.88 87 ASN A C 1
ATOM 684 O O . ASN A 1 87 ? 18.062 10.711 -5.535 1 97.88 87 ASN A O 1
ATOM 688 N N . PRO A 1 88 ? 16.906 12.516 -4.852 1 97.12 88 PRO A N 1
ATOM 689 C CA . PRO A 1 88 ? 15.648 11.773 -4.734 1 97.12 88 PRO A CA 1
ATOM 690 C C . PRO A 1 88 ? 14.891 11.68 -6.055 1 97.12 88 PRO A C 1
ATOM 692 O O . PRO A 1 88 ? 14.969 12.594 -6.883 1 97.12 88 PRO A O 1
ATOM 695 N N . MET A 1 89 ? 14.25 10.523 -6.273 1 97.06 89 MET A N 1
ATOM 696 C CA . MET A 1 89 ? 13.047 10.492 -7.102 1 97.06 89 MET A CA 1
ATOM 697 C C . MET A 1 89 ? 11.859 11.102 -6.359 1 97.06 89 MET A C 1
ATOM 699 O O . MET A 1 89 ? 11.57 10.719 -5.223 1 97.06 89 MET A O 1
ATOM 703 N N . LEU A 1 90 ? 11.266 12.094 -7.016 1 96.31 90 LEU A N 1
ATOM 704 C CA . LEU A 1 90 ? 10.18 12.805 -6.348 1 96.31 90 LEU A CA 1
ATOM 705 C C . LEU A 1 90 ? 8.82 12.312 -6.836 1 96.31 90 LEU A C 1
ATOM 707 O O . LEU A 1 90 ? 8.469 12.492 -8.008 1 96.31 90 LEU A O 1
ATOM 711 N N . LEU A 1 91 ? 8.094 11.617 -5.953 1 96.94 91 LEU A N 1
ATOM 712 C CA . LEU A 1 91 ? 6.672 11.344 -6.16 1 96.94 91 LEU A CA 1
ATOM 713 C C . LEU A 1 91 ? 5.809 12.344 -5.398 1 96.94 91 LEU A C 1
ATOM 715 O O . LEU A 1 91 ? 5.09 11.969 -4.473 1 96.94 91 LEU A O 1
ATOM 719 N N . ILE A 1 92 ? 5.836 13.539 -5.844 1 95.69 92 ILE A N 1
ATOM 720 C CA . ILE A 1 92 ? 5.129 14.648 -5.223 1 95.69 92 ILE A CA 1
ATOM 721 C C . ILE A 1 92 ? 4.355 15.43 -6.285 1 95.69 92 ILE A C 1
ATOM 723 O O . ILE A 1 92 ? 4.648 15.32 -7.477 1 95.69 92 ILE A O 1
ATOM 727 N N . ASP A 1 93 ? 3.375 16.156 -5.879 1 94.69 93 ASP A N 1
ATOM 728 C CA . ASP A 1 93 ? 2.6 17 -6.773 1 94.69 93 ASP A CA 1
ATOM 729 C C . ASP A 1 93 ? 3.48 18.078 -7.418 1 94.69 93 ASP A C 1
ATOM 731 O O . ASP A 1 93 ? 4.359 18.641 -6.762 1 94.69 93 ASP A O 1
ATOM 735 N N . PRO A 1 94 ? 3.24 18.344 -8.672 1 91.12 94 PRO A N 1
ATOM 736 C CA . PRO A 1 94 ? 4.039 19.391 -9.336 1 91.12 94 PRO A CA 1
ATOM 737 C C . PRO A 1 94 ? 3.982 20.734 -8.617 1 91.12 94 PRO A C 1
ATOM 739 O O . PRO A 1 94 ? 4.945 21.5 -8.664 1 91.12 94 PRO A O 1
ATOM 742 N N . HIS A 1 95 ? 2.92 21.031 -7.922 1 89.94 95 HIS A N 1
ATOM 743 C CA . HIS A 1 95 ? 2.76 22.297 -7.223 1 89.94 95 HIS A CA 1
ATOM 744 C C . HIS A 1 95 ? 3.652 22.359 -5.984 1 89.94 95 HIS A C 1
ATOM 746 O O . HIS A 1 95 ? 3.85 23.438 -5.41 1 89.94 95 HIS A O 1
ATOM 752 N N . ALA A 1 96 ? 4.148 21.188 -5.625 1 90.25 96 ALA A N 1
ATOM 753 C CA . ALA A 1 96 ? 5.078 21.156 -4.5 1 90.25 96 ALA A CA 1
ATOM 754 C C . ALA A 1 96 ? 6.523 21.156 -4.984 1 90.25 96 ALA A C 1
ATOM 756 O O . ALA A 1 96 ? 7.457 21.234 -4.18 1 90.25 96 ALA A O 1
ATOM 757 N N . ASN A 1 97 ? 6.77 21.078 -6.281 1 86.88 97 ASN A N 1
ATOM 758 C CA . ASN A 1 97 ? 8.094 20.891 -6.867 1 86.88 97 ASN A CA 1
ATOM 759 C C . ASN A 1 97 ? 9.031 22.047 -6.535 1 86.88 97 ASN A C 1
ATOM 761 O O . ASN A 1 97 ? 10.242 21.859 -6.438 1 86.88 97 ASN A O 1
ATOM 765 N N . GLU A 1 98 ? 8.43 23.188 -6.445 1 86.44 98 GLU A N 1
ATOM 766 C CA . GLU 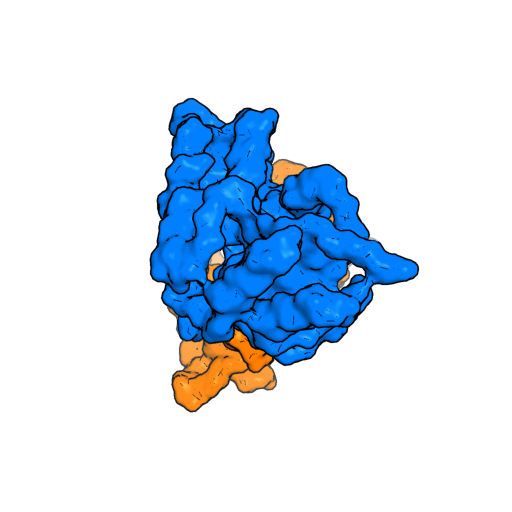A 1 98 ? 9.25 24.375 -6.207 1 86.44 98 GLU A CA 1
ATOM 767 C C . GLU A 1 98 ? 10.125 24.203 -4.973 1 86.44 98 GLU A C 1
ATOM 769 O O . GLU A 1 98 ? 11.25 24.703 -4.926 1 86.44 98 GLU A O 1
ATOM 774 N N . ASP A 1 99 ? 9.656 23.453 -3.998 1 87.19 99 ASP A N 1
ATOM 775 C CA . ASP A 1 99 ? 10.383 23.266 -2.748 1 87.19 99 ASP A CA 1
ATOM 776 C C . ASP A 1 99 ? 11.523 22.266 -2.922 1 87.19 99 ASP A C 1
ATOM 778 O O . ASP A 1 99 ? 12.406 22.172 -2.066 1 87.19 99 ASP A O 1
ATOM 782 N N . PHE A 1 100 ? 11.602 21.469 -4.125 1 90.56 100 PHE A N 1
ATOM 783 C CA . PHE A 1 100 ? 12.539 20.359 -4.18 1 90.56 100 PHE A CA 1
ATOM 784 C C . PHE A 1 100 ? 13.336 20.375 -5.477 1 90.56 100 PHE A C 1
ATOM 786 O O . PHE A 1 100 ? 14.312 19.641 -5.625 1 90.56 100 PHE A O 1
ATOM 793 N N . GLU A 1 101 ? 12.969 21.141 -6.391 1 83.56 101 GLU A N 1
ATOM 794 C CA . GLU A 1 101 ? 13.523 21.078 -7.738 1 83.56 101 GLU A CA 1
ATOM 795 C C . GLU A 1 101 ? 15.039 21.266 -7.719 1 83.56 101 GLU A C 1
ATOM 797 O O . GLU A 1 101 ? 15.758 20.625 -8.492 1 83.56 101 GLU A O 1
ATOM 802 N N . ASP A 1 102 ? 15.562 22.047 -6.93 1 90.31 102 ASP A N 1
ATOM 803 C CA . ASP A 1 102 ? 17 22.344 -6.883 1 90.31 102 ASP A CA 1
ATOM 804 C C . ASP A 1 102 ? 17.766 21.203 -6.238 1 90.31 102 ASP A C 1
ATOM 806 O O . ASP A 1 102 ? 19 21.156 -6.301 1 90.31 102 ASP A O 1
ATOM 810 N N . LEU A 1 103 ? 17.125 20.203 -5.738 1 92.94 103 LEU A N 1
ATOM 811 C CA . LEU A 1 103 ? 17.766 19.141 -4.992 1 92.94 103 LEU A CA 1
ATOM 812 C C . LEU A 1 103 ? 18.031 17.938 -5.887 1 92.94 103 LEU A C 1
ATOM 814 O O . LEU A 1 103 ? 18.781 17.031 -5.523 1 92.94 103 LEU A O 1
ATOM 818 N N . VAL A 1 104 ? 17.469 17.875 -7.066 1 93 104 VAL A N 1
ATOM 819 C CA . VAL A 1 104 ? 17.578 16.719 -7.949 1 93 104 VAL A CA 1
ATOM 820 C C . VAL A 1 104 ? 18.75 16.906 -8.914 1 93 104 VAL A C 1
ATOM 822 O O . VAL A 1 104 ? 18.781 17.875 -9.664 1 93 104 VAL A O 1
ATOM 825 N N . LYS A 1 105 ? 19.625 15.93 -8.773 1 93.5 105 LYS A N 1
ATOM 826 C CA . LYS A 1 105 ? 20.75 15.906 -9.695 1 93.5 105 LYS A CA 1
ATOM 827 C C . LYS A 1 105 ? 20.516 14.922 -10.836 1 93.5 105 LYS A C 1
ATOM 829 O O . LYS A 1 105 ? 20.625 13.703 -10.641 1 93.5 105 LYS A O 1
ATOM 834 N N . THR A 1 106 ? 20.281 15.367 -12.023 1 88.88 106 THR A N 1
ATOM 835 C CA . THR A 1 106 ? 19.828 14.57 -13.156 1 88.88 106 THR A CA 1
ATOM 836 C C . THR A 1 106 ? 20.938 13.656 -13.656 1 88.88 106 THR A C 1
ATOM 838 O O . THR A 1 106 ? 20.672 12.641 -14.297 1 88.88 106 THR A O 1
ATOM 841 N N . ASN A 1 107 ? 22.094 13.898 -13.367 1 91.44 107 ASN A N 1
ATOM 842 C CA . ASN A 1 107 ? 23.219 13.133 -13.898 1 91.44 107 ASN A CA 1
ATOM 843 C C . ASN A 1 107 ? 23.781 12.164 -12.852 1 91.44 107 ASN A C 1
ATOM 845 O O . ASN A 1 107 ? 24.875 11.625 -13.031 1 91.44 107 ASN A O 1
ATOM 849 N N . GLU A 1 108 ? 23.062 12.062 -11.812 1 93.12 108 GLU A N 1
ATOM 850 C CA . GLU A 1 108 ? 23.5 11.164 -10.75 1 93.12 108 GLU A CA 1
ATOM 851 C C . GLU A 1 108 ? 22.453 10.102 -10.453 1 93.12 108 GLU A C 1
ATOM 853 O O . GLU A 1 108 ? 21.281 10.258 -10.82 1 93.12 108 GLU A O 1
ATOM 858 N N . THR A 1 109 ? 22.953 9.062 -9.906 1 94.56 109 THR A N 1
ATOM 859 C CA . THR A 1 109 ? 22.047 7.977 -9.523 1 94.56 109 THR A CA 1
ATOM 860 C C . THR A 1 109 ? 21.109 8.414 -8.406 1 94.56 109 THR A C 1
ATOM 862 O O . THR A 1 109 ? 21.531 9.078 -7.457 1 94.56 109 THR A O 1
ATOM 865 N N . MET A 1 110 ? 19.859 8.141 -8.555 1 97.06 110 MET A N 1
ATOM 866 C CA . MET A 1 110 ? 18.891 8.406 -7.496 1 97.06 110 MET A CA 1
ATOM 867 C C . MET A 1 110 ? 19.047 7.414 -6.348 1 97.06 110 MET A C 1
ATOM 869 O O . MET A 1 110 ? 19.203 6.215 -6.578 1 97.06 110 MET A O 1
ATOM 873 N N . ASN A 1 111 ? 19 7.934 -5.145 1 98.06 111 ASN A N 1
ATOM 874 C CA . ASN A 1 111 ? 19.25 7.059 -4 1 98.06 111 ASN A CA 1
ATOM 875 C C . ASN A 1 111 ? 18.172 7.199 -2.939 1 98.06 111 ASN A C 1
ATOM 877 O O . ASN A 1 111 ? 18.344 6.758 -1.803 1 98.06 111 ASN A O 1
ATOM 881 N N . ALA A 1 112 ? 17.047 7.793 -3.258 1 98.5 112 ALA A N 1
ATOM 882 C CA . ALA A 1 112 ? 15.891 7.914 -2.375 1 98.5 112 ALA A CA 1
ATOM 883 C C . ALA A 1 112 ? 14.602 8.07 -3.178 1 98.5 112 ALA A C 1
ATOM 885 O O . ALA A 1 112 ? 14.625 8.562 -4.309 1 98.5 112 ALA A O 1
ATOM 886 N N . VAL A 1 113 ? 13.609 7.582 -2.656 1 98.69 113 VAL A N 1
ATOM 887 C CA . VAL A 1 113 ? 12.25 7.84 -3.127 1 98.69 113 VAL A CA 1
ATOM 888 C C . VAL A 1 113 ? 11.5 8.68 -2.102 1 98.69 113 VAL A C 1
ATOM 890 O O . VAL A 1 113 ? 11.32 8.266 -0.954 1 98.69 113 VAL A O 1
ATOM 893 N N . VAL A 1 114 ? 11.125 9.883 -2.492 1 98 114 VAL A N 1
ATOM 894 C CA . VAL A 1 114 ? 10.367 10.781 -1.631 1 98 114 VAL A CA 1
ATOM 895 C C . VAL A 1 114 ? 8.914 10.828 -2.084 1 98 114 VAL A C 1
ATOM 897 O O . VAL A 1 114 ? 8.617 11.18 -3.229 1 98 114 VAL A O 1
ATOM 900 N N . ILE A 1 115 ? 8.047 10.5 -1.164 1 98.25 115 ILE A N 1
ATOM 901 C CA . ILE A 1 115 ? 6.648 10.367 -1.549 1 98.25 115 ILE A CA 1
ATOM 902 C C . ILE A 1 115 ? 5.793 11.328 -0.732 1 98.25 115 ILE A C 1
ATOM 904 O O . ILE A 1 115 ? 5.906 11.383 0.495 1 98.25 115 ILE A O 1
ATOM 908 N N . GLY A 1 116 ? 5.031 12.156 -1.331 1 97.5 116 GLY A N 1
ATOM 909 C CA . GLY A 1 116 ? 3.932 12.953 -0.817 1 97.5 116 GLY A CA 1
ATOM 910 C C . GLY A 1 116 ? 2.617 12.688 -1.529 1 97.5 116 GLY A C 1
ATOM 911 O O . GLY A 1 116 ? 2.465 11.664 -2.199 1 97.5 116 GLY A O 1
ATOM 912 N N . LEU A 1 117 ? 1.647 13.5 -1.313 1 96.88 117 LEU A N 1
ATOM 913 C CA . LEU A 1 117 ? 0.392 13.344 -2.041 1 96.88 117 LEU A CA 1
ATOM 914 C C . LEU A 1 117 ? 0.551 13.773 -3.496 1 96.88 117 LEU A C 1
ATOM 916 O O . LEU A 1 117 ? 0.732 14.953 -3.785 1 96.88 117 LEU A O 1
ATOM 920 N N . ALA A 1 118 ? 0.522 12.828 -4.359 1 96.81 118 ALA A N 1
ATOM 921 C CA . ALA A 1 118 ? 0.749 13.07 -5.781 1 96.81 118 ALA A CA 1
ATOM 922 C C . ALA A 1 118 ? -0.145 12.172 -6.637 1 96.81 118 ALA A C 1
ATOM 924 O O . ALA A 1 118 ? 0.346 11.297 -7.352 1 96.81 118 ALA A O 1
ATOM 925 N N . PRO A 1 119 ? -1.416 12.453 -6.711 1 97 119 PRO A N 1
ATOM 926 C CA . PRO A 1 119 ? -2.361 11.578 -7.406 1 97 119 PRO A CA 1
ATOM 927 C C . PRO A 1 119 ? -1.928 11.266 -8.836 1 97 119 PRO A C 1
ATOM 929 O O . PRO A 1 119 ? -1.997 10.109 -9.266 1 97 119 PRO A O 1
ATOM 932 N N . ASP A 1 120 ? -1.398 12.25 -9.547 1 96.38 120 ASP A N 1
ATOM 933 C CA . ASP A 1 120 ? -1.054 12.07 -10.953 1 96.38 120 ASP A CA 1
ATOM 934 C C . ASP A 1 120 ? 0.148 11.141 -11.109 1 96.38 120 ASP A C 1
ATOM 936 O O . ASP A 1 120 ? 0.405 10.633 -12.203 1 96.38 120 ASP A O 1
ATOM 940 N N . LYS A 1 121 ? 0.874 10.922 -10.039 1 97.25 121 LYS A N 1
ATOM 941 C CA . LYS A 1 121 ? 2.061 10.07 -10.094 1 97.25 121 LYS A CA 1
ATOM 942 C C . LYS A 1 121 ? 1.761 8.68 -9.562 1 97.25 121 LYS A C 1
ATOM 944 O O . LYS A 1 121 ? 2.574 7.762 -9.703 1 97.25 121 LYS A O 1
ATOM 949 N N . PHE A 1 122 ? 0.603 8.539 -8.977 1 98.44 122 PHE A N 1
ATOM 950 C CA . PHE A 1 122 ? 0.248 7.262 -8.367 1 98.44 122 PHE A CA 1
ATOM 951 C C . PHE A 1 122 ? -0.397 6.336 -9.398 1 98.44 122 PHE A C 1
ATOM 953 O O . PHE A 1 122 ? -1.598 6.066 -9.328 1 98.44 122 PHE A O 1
ATOM 960 N N . HIS A 1 123 ? 0.429 5.852 -10.273 1 98.38 123 HIS A N 1
ATOM 961 C CA . HIS A 1 123 ? 0.036 4.824 -11.234 1 98.38 123 HIS A CA 1
ATOM 962 C C . HIS A 1 123 ? 1.112 3.752 -11.367 1 98.38 123 HIS A C 1
ATOM 964 O O . HIS A 1 123 ? 2.242 3.939 -10.906 1 98.38 123 HIS A O 1
ATOM 970 N N . TYR A 1 124 ? 0.77 2.699 -12.023 1 98.62 124 TYR A N 1
ATOM 971 C CA . TYR A 1 124 ? 1.496 1.437 -11.938 1 98.62 124 TYR A CA 1
ATOM 972 C C . TYR A 1 124 ? 2.949 1.614 -12.359 1 98.62 124 TYR A C 1
ATOM 974 O O . TYR A 1 124 ? 3.865 1.248 -11.617 1 98.62 124 TYR A O 1
ATOM 982 N N . GLU A 1 125 ? 3.223 2.17 -13.477 1 98.62 125 GLU A N 1
ATOM 983 C CA . GLU A 1 125 ? 4.578 2.23 -14.016 1 98.62 125 GLU A CA 1
ATOM 984 C C . GLU A 1 125 ? 5.461 3.158 -13.188 1 98.62 125 GLU A C 1
ATOM 986 O O . GLU A 1 125 ? 6.641 2.871 -12.977 1 98.62 125 GLU A O 1
ATOM 991 N N . GLU A 1 126 ? 4.922 4.332 -12.742 1 98.5 126 GLU A N 1
ATOM 992 C CA . GLU A 1 126 ? 5.699 5.234 -11.906 1 98.5 126 GLU A CA 1
ATOM 993 C C . GLU A 1 126 ? 6.047 4.59 -10.57 1 98.5 126 GLU A C 1
ATOM 995 O O . GLU A 1 126 ? 7.176 4.715 -10.086 1 98.5 126 GLU A O 1
ATOM 1000 N N . LEU A 1 127 ? 5.094 3.891 -10.016 1 98.88 127 LEU A N 1
ATOM 1001 C CA . LEU A 1 127 ? 5.316 3.197 -8.75 1 98.88 127 LEU A CA 1
ATOM 1002 C C . LEU A 1 127 ? 6.293 2.041 -8.93 1 98.88 127 LEU A C 1
ATOM 1004 O O . LEU A 1 127 ? 7.074 1.734 -8.023 1 98.88 127 LEU A O 1
ATOM 1008 N N . THR A 1 128 ? 6.273 1.405 -10.109 1 98.88 128 THR A N 1
ATOM 1009 C CA . THR A 1 128 ? 7.223 0.34 -10.414 1 98.88 128 THR A CA 1
ATOM 1010 C C . THR A 1 128 ? 8.648 0.887 -10.477 1 98.88 128 THR A C 1
ATOM 1012 O O . THR A 1 128 ? 9.586 0.251 -9.992 1 98.88 128 THR A O 1
ATOM 1015 N N . LYS A 1 129 ? 8.812 2.078 -11.062 1 98.62 129 LYS A N 1
ATOM 1016 C CA . LYS A 1 129 ? 10.125 2.717 -11.078 1 98.62 129 LYS A CA 1
ATOM 1017 C C . LYS A 1 129 ? 10.633 2.955 -9.664 1 98.62 129 LYS A C 1
ATOM 1019 O O . LYS A 1 129 ? 11.797 2.678 -9.359 1 98.62 129 LYS A O 1
ATOM 1024 N N . ALA A 1 130 ? 9.773 3.482 -8.828 1 98.88 130 ALA A N 1
ATOM 1025 C CA . ALA A 1 130 ? 10.133 3.713 -7.434 1 98.88 130 ALA A CA 1
ATOM 1026 C C . ALA A 1 130 ? 10.516 2.408 -6.742 1 98.88 130 ALA A C 1
ATOM 1028 O O . ALA A 1 130 ? 11.523 2.348 -6.035 1 98.88 130 ALA A O 1
ATOM 1029 N N . PHE A 1 131 ? 9.773 1.384 -6.969 1 98.88 131 PHE A N 1
ATOM 1030 C CA . PHE A 1 131 ? 10 0.054 -6.418 1 98.88 131 PHE A CA 1
ATOM 1031 C C . PHE A 1 131 ? 11.391 -0.452 -6.785 1 98.88 131 PHE A C 1
ATOM 1033 O O . PHE A 1 131 ? 12.125 -0.951 -5.926 1 98.88 131 PHE A O 1
ATOM 1040 N N . ARG A 1 132 ? 11.734 -0.301 -8.023 1 98.69 132 ARG A N 1
ATOM 1041 C CA . ARG A 1 132 ? 13.039 -0.767 -8.5 1 98.69 132 ARG A CA 1
ATOM 1042 C C . ARG A 1 132 ? 14.172 -0.046 -7.777 1 98.69 132 ARG A C 1
ATOM 1044 O O . ARG A 1 132 ? 15.172 -0.667 -7.402 1 98.69 132 ARG A O 1
ATOM 1051 N N . LEU A 1 133 ? 14.023 1.277 -7.586 1 98.62 133 LEU A N 1
ATOM 1052 C CA . LEU A 1 133 ? 15.023 2.047 -6.855 1 98.62 133 LEU A CA 1
ATOM 1053 C C . LEU A 1 133 ? 15.172 1.535 -5.43 1 98.62 133 LEU A C 1
ATOM 1055 O O . LEU A 1 133 ? 16.297 1.423 -4.918 1 98.62 133 LEU A O 1
ATOM 1059 N N . LEU A 1 134 ? 14.055 1.232 -4.828 1 98.81 134 LEU A N 1
ATOM 1060 C CA . LEU A 1 134 ? 14.078 0.742 -3.455 1 98.81 134 LEU A CA 1
ATOM 1061 C C . LEU A 1 134 ? 14.758 -0.62 -3.373 1 98.81 134 LEU A C 1
ATOM 1063 O O . LEU A 1 134 ? 15.508 -0.888 -2.432 1 98.81 134 LEU A O 1
ATOM 1067 N N . LEU A 1 135 ? 14.477 -1.478 -4.328 1 97.25 135 LEU A N 1
ATOM 1068 C CA . LEU A 1 135 ? 15.117 -2.787 -4.375 1 97.25 135 LEU A CA 1
ATOM 1069 C C . LEU A 1 135 ? 16.625 -2.646 -4.477 1 97.25 135 LEU A C 1
ATOM 1071 O O . LEU A 1 135 ? 17.375 -3.488 -3.967 1 97.25 135 LEU A O 1
ATOM 1075 N N . ASP A 1 136 ? 17.031 -1.624 -5.133 1 96.38 136 ASP A N 1
ATOM 1076 C CA . ASP A 1 136 ? 18.453 -1.399 -5.359 1 96.38 136 ASP A CA 1
ATOM 1077 C C . ASP A 1 136 ? 19.078 -0.666 -4.184 1 96.38 136 ASP A C 1
ATOM 1079 O O . ASP A 1 136 ? 20.234 -0.237 -4.262 1 96.38 136 ASP A O 1
ATOM 1083 N N . GLY A 1 137 ? 18.344 -0.367 -3.148 1 97.56 137 GLY A N 1
ATOM 1084 C CA . GLY A 1 137 ? 18.953 0.125 -1.921 1 97.56 137 GLY A CA 1
ATOM 1085 C C . GLY A 1 137 ? 18.594 1.565 -1.613 1 97.56 137 GLY A C 1
ATOM 1086 O O . GLY A 1 137 ? 19.031 2.119 -0.601 1 97.56 137 GLY A O 1
ATOM 1087 N N . ALA A 1 138 ? 17.797 2.242 -2.461 1 98.5 138 ALA A N 1
ATOM 1088 C CA . ALA A 1 138 ? 17.359 3.611 -2.188 1 98.5 138 ALA A CA 1
ATOM 1089 C C . ALA A 1 138 ? 16.531 3.684 -0.911 1 98.5 138 ALA A C 1
ATOM 1091 O O . ALA A 1 138 ? 15.828 2.729 -0.567 1 98.5 138 ALA A O 1
ATOM 1092 N N . SER A 1 139 ? 16.578 4.793 -0.203 1 98.5 139 SER A N 1
ATOM 1093 C CA . SER A 1 139 ? 15.75 5.016 0.979 1 98.5 139 SER A CA 1
ATOM 1094 C C . SER A 1 139 ? 14.336 5.445 0.595 1 98.5 139 SER A C 1
ATOM 1096 O O . SER A 1 139 ? 14.141 6.09 -0.437 1 98.5 139 SER A O 1
ATOM 1098 N N . LEU A 1 140 ? 13.445 5.039 1.346 1 98.88 140 LEU A N 1
ATOM 1099 C CA . LEU A 1 140 ? 12.062 5.492 1.196 1 98.88 140 LEU A CA 1
ATOM 1100 C C . LEU A 1 140 ? 11.727 6.562 2.227 1 98.88 140 LEU A C 1
ATOM 1102 O O . LEU A 1 140 ? 11.805 6.32 3.434 1 98.88 140 LEU A O 1
ATOM 1106 N N . ILE A 1 141 ? 11.391 7.773 1.769 1 98.69 141 ILE A N 1
ATOM 1107 C CA . ILE A 1 141 ? 11.039 8.898 2.625 1 98.69 141 ILE A CA 1
ATOM 1108 C C . ILE A 1 141 ? 9.594 9.32 2.352 1 98.69 141 ILE A C 1
ATOM 1110 O O . ILE A 1 141 ? 9.242 9.648 1.216 1 98.69 141 ILE A O 1
ATOM 1114 N N . ALA A 1 142 ? 8.758 9.258 3.299 1 98.69 142 ALA A N 1
ATOM 1115 C CA . ALA A 1 142 ? 7.375 9.719 3.193 1 98.69 142 ALA A CA 1
ATOM 1116 C C . ALA A 1 142 ? 7.207 11.094 3.832 1 98.69 142 ALA A C 1
ATOM 1118 O O . ALA A 1 142 ? 7.387 11.25 5.043 1 98.69 142 ALA A O 1
ATOM 1119 N N . ILE A 1 143 ? 6.82 12.039 3.025 1 97.88 143 ILE A N 1
ATOM 1120 C CA . ILE A 1 143 ? 6.551 13.367 3.566 1 97.88 143 ILE A CA 1
ATOM 1121 C C . ILE A 1 143 ? 5.461 13.273 4.633 1 97.88 143 ILE A C 1
ATOM 1123 O O . ILE A 1 143 ? 5.504 14 5.633 1 97.88 143 ILE A O 1
ATOM 1127 N N . GLN A 1 144 ? 4.578 12.461 4.379 1 97.44 144 GLN A N 1
ATOM 1128 C CA . GLN A 1 144 ? 3.545 12.023 5.312 1 97.44 144 GLN A CA 1
ATOM 1129 C C . GLN A 1 144 ? 3.012 10.641 4.934 1 97.44 144 GLN A C 1
ATOM 1131 O O . GLN A 1 144 ? 3.244 10.164 3.82 1 97.44 144 GLN A O 1
ATOM 1136 N N . LYS A 1 145 ? 2.352 10.016 5.871 1 97.88 145 LYS A N 1
ATOM 1137 C CA . LYS A 1 145 ? 1.807 8.688 5.609 1 97.88 145 LYS A CA 1
ATOM 1138 C C . LYS A 1 145 ? 0.329 8.617 5.98 1 97.88 145 LYS A C 1
ATOM 1140 O O . LYS A 1 145 ? -0.132 7.605 6.52 1 97.88 145 LYS A O 1
ATOM 1145 N N . ALA A 1 146 ? -0.347 9.734 5.773 1 97.31 146 ALA A N 1
ATOM 1146 C CA . ALA A 1 146 ? -1.776 9.797 6.066 1 97.31 146 ALA A CA 1
ATOM 1147 C C . ALA A 1 146 ? -2.543 8.734 5.281 1 97.31 146 ALA A C 1
ATOM 1149 O O . ALA A 1 146 ? -2.26 8.5 4.105 1 97.31 146 ALA A O 1
ATOM 1150 N N . ARG A 1 147 ? -3.516 8.148 5.898 1 97.75 147 ARG A N 1
ATOM 1151 C CA . ARG A 1 147 ? -4.32 7.102 5.273 1 97.75 147 ARG A CA 1
ATOM 1152 C C . ARG A 1 147 ? -5.25 7.684 4.215 1 97.75 147 ARG A C 1
ATOM 1154 O O . ARG A 1 147 ? -5.383 7.125 3.125 1 97.75 147 ARG A O 1
ATOM 1161 N N . TYR A 1 148 ? -5.93 8.719 4.543 1 97.88 148 TYR A N 1
ATOM 1162 C CA . TYR A 1 148 ? -6.883 9.398 3.672 1 97.88 148 TYR A CA 1
ATOM 1163 C C . TYR A 1 148 ? -7.098 10.836 4.117 1 97.88 148 TYR A C 1
ATOM 1165 O O . TYR A 1 148 ? -6.566 11.266 5.148 1 97.88 148 TYR A O 1
ATOM 1173 N N . TYR A 1 149 ? -7.734 11.633 3.352 1 96.44 149 TYR A N 1
ATOM 1174 C CA . TYR A 1 149 ? -8.102 13.016 3.635 1 96.44 149 TYR A CA 1
ATOM 1175 C C . TYR A 1 149 ? -9.461 13.352 3.027 1 96.44 149 TYR A C 1
ATOM 1177 O O . TYR A 1 149 ? -10.016 12.562 2.262 1 96.44 149 TYR A O 1
ATOM 1185 N N . LYS A 1 150 ? -10.031 14.422 3.451 1 96.69 150 LYS A N 1
ATOM 1186 C CA . LYS A 1 150 ? -11.352 14.836 2.969 1 96.69 150 LYS A CA 1
ATOM 1187 C C . LYS A 1 150 ? -11.227 15.742 1.75 1 96.69 150 LYS A C 1
ATOM 1189 O O . LYS A 1 150 ? -10.492 16.734 1.779 1 96.69 150 LYS A O 1
ATOM 1194 N N . ARG A 1 151 ? -11.898 15.32 0.674 1 94.44 151 ARG A N 1
ATOM 1195 C CA . ARG A 1 151 ? -12.133 16.141 -0.514 1 94.44 151 ARG A CA 1
ATOM 1196 C C . ARG A 1 151 ? -13.594 16.562 -0.602 1 94.44 151 ARG A C 1
ATOM 1198 O O . ARG A 1 151 ? -14.422 16.125 0.193 1 94.44 151 ARG A O 1
ATOM 1205 N N . SER A 1 152 ? -13.828 17.484 -1.522 1 93.69 152 SER A N 1
ATOM 1206 C CA . SER A 1 152 ? -15.195 17.953 -1.728 1 93.69 152 SER A CA 1
ATOM 1207 C C . SER A 1 152 ? -16.125 16.812 -2.092 1 93.69 152 SER A C 1
ATOM 1209 O O . SER A 1 152 ? -17.312 16.844 -1.761 1 93.69 152 SER A O 1
ATOM 1211 N N . ASP A 1 153 ? -15.609 15.703 -2.701 1 95.69 153 ASP A N 1
ATOM 1212 C CA . ASP A 1 153 ? -16.469 14.602 -3.156 1 95.69 153 ASP A CA 1
ATOM 1213 C C . ASP A 1 153 ? -16.391 13.422 -2.191 1 95.69 153 ASP A C 1
ATOM 1215 O O . ASP A 1 153 ? -16.875 12.328 -2.506 1 95.69 153 ASP A O 1
ATOM 1219 N N . GLY A 1 154 ? -15.773 13.625 -1.11 1 96.5 154 GLY A N 1
ATOM 1220 C CA . GLY A 1 154 ? -15.688 12.555 -0.128 1 96.5 154 GLY A CA 1
ATOM 1221 C C . GLY A 1 154 ? -14.266 12.258 0.31 1 96.5 154 GLY A C 1
ATOM 1222 O O . GLY A 1 154 ? -13.352 13.031 0.03 1 96.5 154 GLY A O 1
ATOM 1223 N N . LEU A 1 155 ? -14.117 11.18 1.025 1 97.88 155 LEU A N 1
ATOM 1224 C CA . LEU A 1 155 ? -12.789 10.781 1.477 1 97.88 155 LEU A CA 1
ATOM 1225 C C . LEU A 1 155 ? -11.969 10.219 0.322 1 97.88 155 LEU A C 1
ATOM 1227 O O . LEU A 1 155 ? -12.5 9.508 -0.535 1 97.88 155 LEU A O 1
ATOM 1231 N N . ALA A 1 156 ? -10.734 10.555 0.292 1 97.94 156 ALA A N 1
ATOM 1232 C CA . ALA A 1 156 ? -9.828 10.102 -0.759 1 97.94 156 ALA A CA 1
ATOM 1233 C C . ALA A 1 156 ? -8.516 9.578 -0.17 1 97.94 156 ALA A C 1
ATOM 1235 O O . ALA A 1 156 ? -8.102 10.008 0.909 1 97.94 156 ALA A O 1
ATOM 1236 N N . LEU A 1 157 ? -7.895 8.734 -0.895 1 98.5 157 LEU A N 1
ATOM 1237 C CA . LEU A 1 157 ? -6.656 8.117 -0.43 1 98.5 157 LEU A CA 1
ATOM 1238 C C . LEU A 1 157 ? -5.594 9.18 -0.16 1 98.5 157 LEU A C 1
ATOM 1240 O O . LEU A 1 157 ? -5.449 10.133 -0.935 1 98.5 157 LEU A O 1
ATOM 1244 N N . GLY A 1 158 ? -4.914 9.055 0.93 1 97.94 158 GLY A N 1
ATOM 1245 C CA . GLY A 1 158 ? -3.666 9.766 1.138 1 97.94 158 GLY A CA 1
ATOM 1246 C C . GLY A 1 158 ? -2.457 9.031 0.591 1 97.94 158 GLY A C 1
ATOM 1247 O O . GLY A 1 158 ? -2.592 7.945 0.023 1 97.94 158 GLY A O 1
ATOM 1248 N N . PRO A 1 159 ? -1.291 9.672 0.77 1 98.25 159 PRO A N 1
ATOM 1249 C CA . PRO A 1 159 ? -0.091 9.008 0.249 1 98.25 159 PRO A CA 1
ATOM 1250 C C . PRO A 1 159 ? 0.247 7.723 1 1 98.25 159 PRO A C 1
ATOM 1252 O O . PRO A 1 159 ? 1.049 6.918 0.521 1 98.25 159 PRO A O 1
ATOM 1255 N N . GLY A 1 160 ? -0.304 7.516 2.215 1 98.62 160 GLY A N 1
ATOM 1256 C CA . GLY A 1 160 ? -0.015 6.344 3.023 1 98.62 160 GLY A CA 1
ATOM 1257 C C . GLY A 1 160 ? -0.285 5.039 2.301 1 98.62 160 GLY A C 1
ATOM 1258 O O . GLY A 1 160 ? 0.402 4.039 2.531 1 98.62 160 GLY A O 1
ATOM 1259 N N . CYS A 1 161 ? -1.328 5.023 1.479 1 98.88 161 CYS A N 1
ATOM 1260 C CA . CYS A 1 161 ? -1.66 3.85 0.677 1 98.88 161 CYS A CA 1
ATOM 1261 C C . CYS A 1 161 ? -0.461 3.393 -0.145 1 98.88 161 CYS A C 1
ATOM 1263 O O . CYS A 1 161 ? -0.122 2.209 -0.15 1 98.88 161 CYS A O 1
ATOM 1265 N N . PHE A 1 162 ? 0.186 4.277 -0.752 1 98.88 162 PHE A N 1
ATOM 1266 C CA . PHE A 1 162 ? 1.257 3.988 -1.697 1 98.88 162 PHE A CA 1
ATOM 1267 C C . PHE A 1 162 ? 2.576 3.76 -0.969 1 98.88 162 PHE A C 1
ATOM 1269 O O . PHE A 1 162 ? 3.389 2.934 -1.388 1 98.88 162 PHE A O 1
ATOM 1276 N N . VAL A 1 163 ? 2.768 4.48 0.159 1 98.94 163 VAL A N 1
ATOM 1277 C CA . VAL A 1 163 ? 3.92 4.223 1.016 1 98.94 163 VAL A CA 1
ATOM 1278 C C . VAL A 1 163 ? 3.863 2.795 1.548 1 98.94 163 VAL A C 1
ATOM 1280 O O . VAL A 1 163 ? 4.84 2.049 1.447 1 98.94 163 VAL A O 1
ATOM 1283 N N . ALA A 1 164 ? 2.693 2.396 2.076 1 98.94 164 ALA A N 1
ATOM 1284 C CA . ALA A 1 164 ? 2.518 1.05 2.615 1 98.94 164 ALA A CA 1
ATOM 1285 C C . ALA A 1 164 ? 2.736 -0.006 1.536 1 98.94 164 ALA A C 1
ATOM 1287 O O . ALA A 1 164 ? 3.33 -1.056 1.796 1 98.94 164 ALA A O 1
ATOM 1288 N N . GLY A 1 165 ? 2.193 0.265 0.362 1 98.94 165 GLY A N 1
ATOM 1289 C CA . GLY A 1 165 ? 2.387 -0.653 -0.749 1 98.94 165 GLY A CA 1
ATOM 1290 C C . GLY A 1 165 ? 3.848 -0.863 -1.102 1 98.94 165 GLY A C 1
ATOM 1291 O O . GLY A 1 165 ? 4.293 -2 -1.271 1 98.94 165 GLY A O 1
ATOM 1292 N N . LEU A 1 166 ? 4.594 0.217 -1.227 1 98.94 166 LEU A N 1
ATOM 1293 C CA . LEU A 1 166 ? 6.008 0.14 -1.573 1 98.94 166 LEU A CA 1
ATOM 1294 C C . LEU A 1 166 ? 6.805 -0.54 -0.464 1 98.94 166 LEU A C 1
ATOM 1296 O O . LEU A 1 166 ? 7.719 -1.316 -0.738 1 98.94 166 LEU A O 1
ATOM 1300 N N . GLU A 1 167 ? 6.469 -0.153 0.839 1 98.94 167 GLU A N 1
ATOM 1301 C CA . GLU A 1 167 ? 7.102 -0.84 1.96 1 98.94 167 GLU A CA 1
ATOM 1302 C C . GLU A 1 167 ? 6.93 -2.354 1.849 1 98.94 167 GLU A C 1
ATOM 1304 O O . GLU A 1 167 ? 7.887 -3.107 2.037 1 98.94 167 GLU A O 1
ATOM 1309 N N . TYR A 1 168 ? 5.75 -2.773 1.502 1 98.81 168 TYR A N 1
ATOM 1310 C CA . TYR A 1 168 ? 5.41 -4.188 1.396 1 98.81 168 TYR A CA 1
ATOM 1311 C C . TYR A 1 168 ? 6.211 -4.859 0.285 1 98.81 168 TYR A C 1
ATOM 1313 O O . TYR A 1 168 ? 6.871 -5.875 0.513 1 98.81 168 TYR A O 1
ATOM 1321 N N . SER A 1 169 ? 6.164 -4.305 -0.882 1 98.69 169 SER A N 1
ATOM 1322 C CA . SER A 1 169 ? 6.727 -4.945 -2.066 1 98.69 169 SER A CA 1
ATOM 1323 C C . SER A 1 169 ? 8.25 -4.973 -2.008 1 98.69 169 SER A C 1
ATOM 1325 O O . SER A 1 169 ? 8.875 -5.953 -2.416 1 98.69 169 SER A O 1
ATOM 1327 N N . ALA A 1 170 ? 8.859 -3.867 -1.485 1 98.5 170 ALA A N 1
ATOM 1328 C CA . ALA A 1 170 ? 10.312 -3.744 -1.493 1 98.5 170 ALA A CA 1
ATOM 1329 C C . ALA A 1 170 ? 10.906 -4.223 -0.173 1 98.5 170 ALA A C 1
ATOM 1331 O O . ALA A 1 170 ? 12.133 -4.266 -0.019 1 98.5 170 ALA A O 1
ATOM 1332 N N . ASN A 1 171 ? 10.047 -4.59 0.76 1 97.31 171 ASN A N 1
ATOM 1333 C CA . ASN A 1 171 ? 10.477 -5.016 2.086 1 97.31 171 ASN A CA 1
ATOM 1334 C C . ASN A 1 171 ? 11.375 -3.973 2.742 1 97.31 171 ASN A C 1
ATOM 1336 O O . ASN A 1 171 ? 12.484 -4.289 3.178 1 97.31 171 ASN A O 1
ATOM 1340 N N . VAL A 1 172 ? 10.922 -2.73 2.764 1 98.5 172 VAL A N 1
ATOM 1341 C CA . VAL A 1 172 ? 11.602 -1.605 3.398 1 98.5 172 VAL A CA 1
ATOM 1342 C C . VAL A 1 172 ? 10.625 -0.852 4.297 1 98.5 172 VAL A C 1
ATOM 1344 O O . VAL A 1 172 ? 9.422 -1.129 4.293 1 98.5 172 VAL A O 1
ATOM 1347 N N . LYS A 1 173 ? 11.125 -0.017 5.141 1 98.62 173 LYS A N 1
ATOM 1348 C CA . LYS A 1 173 ? 10.312 0.862 5.973 1 98.62 173 LYS A CA 1
ATOM 1349 C C . LYS A 1 173 ? 10.57 2.33 5.645 1 98.62 173 LYS A C 1
ATOM 1351 O O . LYS A 1 173 ? 11.727 2.74 5.488 1 98.62 173 LYS A O 1
ATOM 1356 N N . ALA A 1 174 ? 9.586 3.08 5.496 1 98.81 174 ALA A N 1
ATOM 1357 C CA . ALA A 1 174 ? 9.719 4.496 5.168 1 98.81 174 ALA A CA 1
ATOM 1358 C C . ALA A 1 174 ? 10.141 5.305 6.391 1 98.81 174 ALA A C 1
ATOM 1360 O O . ALA A 1 174 ? 9.695 5.035 7.508 1 98.81 174 ALA A O 1
ATOM 1361 N N . GLU A 1 175 ? 11.023 6.246 6.203 1 98.5 175 GLU A N 1
ATOM 1362 C CA . GLU A 1 175 ? 11.195 7.332 7.164 1 98.5 175 GLU A CA 1
ATOM 1363 C C . GLU A 1 175 ? 10.086 8.375 7.02 1 98.5 175 GLU A C 1
ATOM 1365 O O . GLU A 1 175 ? 10.031 9.094 6.02 1 98.5 175 GLU A O 1
ATOM 1370 N N . VAL A 1 176 ? 9.227 8.461 7.953 1 98.38 176 VAL A N 1
ATOM 1371 C CA . VAL A 1 176 ? 8.102 9.391 7.918 1 98.38 176 VAL A CA 1
ATOM 1372 C C . VAL A 1 176 ? 8.508 10.719 8.547 1 98.38 176 VAL A C 1
ATOM 1374 O O . VAL A 1 176 ? 9.062 10.742 9.648 1 98.38 176 VAL A O 1
ATOM 1377 N N . ILE A 1 177 ? 8.211 11.82 7.957 1 97.81 177 ILE A N 1
ATOM 1378 C CA . ILE A 1 177 ? 8.766 13.109 8.375 1 97.81 177 ILE A CA 1
ATOM 1379 C C . ILE A 1 177 ? 7.703 13.906 9.125 1 97.81 177 ILE A C 1
ATOM 1381 O O . ILE A 1 177 ? 7.996 14.531 10.141 1 97.81 177 ILE A O 1
ATOM 1385 N N . GLY A 1 178 ? 6.453 13.93 8.727 1 97.25 178 GLY A N 1
ATOM 1386 C CA . GLY A 1 178 ? 5.379 14.734 9.289 1 97.25 178 GLY A CA 1
ATOM 1387 C C . GLY A 1 178 ? 4.66 14.055 10.438 1 97.25 178 GLY A C 1
ATOM 1388 O O . GLY A 1 178 ? 5.23 13.18 11.102 1 97.25 178 GLY A O 1
ATOM 1389 N N . LYS A 1 179 ? 3.424 14.664 10.758 1 97.56 179 LYS A N 1
ATOM 1390 C CA . LYS A 1 179 ? 2.562 14.016 11.742 1 97.56 179 LYS A CA 1
ATOM 1391 C C . LYS A 1 179 ? 2.309 12.555 11.375 1 97.56 179 LYS A C 1
ATOM 1393 O O . LYS A 1 179 ? 2.197 12.219 10.195 1 97.56 179 LYS A O 1
ATOM 1398 N N . PRO A 1 180 ? 2.4 11.734 12.43 1 97.88 180 PRO A N 1
ATOM 1399 C CA . PRO A 1 180 ? 2.309 11.906 13.883 1 97.88 180 PRO A CA 1
ATOM 1400 C C . PRO A 1 180 ? 3.664 11.805 14.578 1 97.88 180 PRO A C 1
ATOM 1402 O O . PRO A 1 180 ? 3.729 11.492 15.773 1 97.88 180 PRO A O 1
ATOM 1405 N N . THR A 1 181 ? 4.777 11.977 13.906 1 97.75 181 THR A N 1
ATOM 1406 C CA . THR A 1 181 ? 6.086 11.711 14.484 1 97.75 181 THR A CA 1
ATOM 1407 C C . THR A 1 181 ? 6.383 12.68 15.625 1 97.75 181 THR A C 1
ATOM 1409 O O . THR A 1 181 ? 6.027 13.859 15.555 1 97.75 181 THR A O 1
ATOM 1412 N N . ALA A 1 182 ? 7.098 12.141 16.656 1 98.12 182 ALA A N 1
ATOM 1413 C CA . ALA A 1 182 ? 7.512 12.984 17.781 1 98.12 182 ALA A CA 1
ATOM 1414 C C . ALA A 1 182 ? 8.406 14.133 17.312 1 98.12 182 ALA A C 1
ATOM 1416 O O . ALA A 1 182 ? 8.25 15.266 17.766 1 98.12 182 ALA A O 1
ATOM 1417 N N . GLU A 1 183 ? 9.289 13.82 16.422 1 97 183 GLU A N 1
ATOM 1418 C CA . GLU A 1 183 ? 10.258 14.789 15.906 1 97 183 GLU A CA 1
ATOM 1419 C C . GLU A 1 183 ? 9.562 15.977 15.258 1 97 183 GLU A C 1
ATOM 1421 O O . GLU A 1 183 ? 9.992 17.125 15.414 1 97 183 GLU A O 1
ATOM 1426 N N . PHE A 1 184 ? 8.547 15.734 14.555 1 97.44 184 PHE A N 1
ATOM 1427 C CA . PHE A 1 184 ? 7.812 16.797 13.883 1 97.44 184 PHE A CA 1
ATOM 1428 C C . PHE A 1 184 ? 7.191 17.75 14.898 1 97.44 184 PHE A C 1
ATOM 1430 O O . PHE A 1 184 ? 7.348 18.969 14.789 1 97.44 184 PHE A O 1
ATOM 1437 N N . PHE A 1 185 ? 6.504 17.219 15.898 1 98.44 185 PHE A N 1
ATOM 1438 C CA . PHE A 1 185 ? 5.84 18.031 16.906 1 98.44 185 PHE A CA 1
ATOM 1439 C C . PHE A 1 185 ? 6.859 18.797 17.75 1 98.44 185 PHE A C 1
ATOM 1441 O O . PHE A 1 185 ? 6.656 19.969 18.047 1 98.44 185 PHE A O 1
ATOM 1448 N N . LYS A 1 186 ? 7.957 18.141 18.094 1 98.06 186 LYS A N 1
ATOM 1449 C CA . LYS A 1 186 ? 9 18.812 18.859 1 98.06 186 LYS A CA 1
ATOM 1450 C C . LYS A 1 186 ? 9.586 20 18.078 1 98.06 186 LYS A C 1
ATOM 1452 O O . LYS A 1 186 ? 9.828 21.062 18.656 1 98.06 186 LYS A O 1
ATOM 1457 N N . ALA A 1 187 ? 9.797 19.75 16.828 1 96.88 187 ALA A N 1
ATOM 1458 C CA . ALA A 1 187 ? 10.32 20.812 15.977 1 96.88 187 ALA A CA 1
ATOM 1459 C C . ALA A 1 187 ? 9.344 21.984 15.906 1 96.88 187 ALA A C 1
ATOM 1461 O O . ALA A 1 187 ? 9.758 23.141 15.922 1 96.88 187 ALA A O 1
ATOM 1462 N N . ALA A 1 188 ? 8.094 21.703 15.805 1 97.25 188 ALA A N 1
ATOM 1463 C CA . ALA A 1 188 ? 7.07 22.75 15.734 1 97.25 188 ALA A CA 1
ATOM 1464 C C . ALA A 1 188 ? 7.008 23.547 17.031 1 97.25 188 ALA A C 1
ATOM 1466 O O . ALA A 1 188 ? 6.777 24.75 17.016 1 97.25 188 ALA A O 1
ATOM 1467 N N . LEU A 1 189 ? 7.238 22.906 18.141 1 97.62 189 LEU A N 1
ATOM 1468 C CA . LEU A 1 189 ? 7.145 23.531 19.453 1 97.62 189 LEU A CA 1
ATOM 1469 C C . LEU A 1 189 ? 8.336 24.453 19.719 1 97.62 189 LEU A C 1
ATOM 1471 O O . LEU A 1 189 ? 8.211 25.453 20.422 1 97.62 189 LEU A O 1
ATOM 1475 N N . GLY A 1 190 ? 9.492 24.062 19.156 1 96.06 190 GLY A N 1
ATOM 1476 C CA . GLY A 1 190 ? 10.703 24.766 19.516 1 96.06 190 GLY A CA 1
ATOM 1477 C C . GLY A 1 190 ? 11.023 24.688 21 1 96.06 190 GLY A C 1
ATOM 1478 O O . GLY A 1 190 ? 11.172 23.578 21.547 1 96.06 190 GLY A O 1
ATOM 1479 N N . ASN A 1 191 ? 10.953 25.812 21.688 1 96.25 191 ASN A N 1
ATOM 1480 C CA . ASN A 1 191 ? 11.352 25.859 23.094 1 96.25 191 ASN A CA 1
ATOM 1481 C C . ASN A 1 191 ? 10.148 25.719 24.016 1 96.25 191 ASN A C 1
ATOM 1483 O O . ASN A 1 191 ? 10.305 25.672 25.25 1 96.25 191 ASN A O 1
ATOM 1487 N N . VAL A 1 192 ? 9 25.609 23.484 1 97.38 192 VAL A N 1
ATOM 1488 C CA . VAL A 1 192 ? 7.801 25.469 24.297 1 97.38 192 VAL A CA 1
ATOM 1489 C C . VAL A 1 192 ? 7.691 24.031 24.797 1 97.38 192 VAL A C 1
ATOM 1491 O O . VAL A 1 192 ? 7.875 23.078 24.031 1 97.38 192 VAL A O 1
ATOM 1494 N N . SER A 1 193 ? 7.488 23.828 26.062 1 97.19 193 SER A N 1
ATOM 1495 C CA . SER A 1 193 ? 7.289 22.5 26.625 1 97.19 193 SER A CA 1
ATOM 1496 C C . SER A 1 193 ? 6 21.875 26.109 1 97.19 193 SER A C 1
ATOM 1498 O O . SER A 1 193 ? 4.973 22.547 26 1 97.19 193 SER A O 1
ATOM 1500 N N . PRO A 1 194 ? 6.004 20.609 25.797 1 97.88 194 PRO A N 1
ATOM 1501 C CA . PRO A 1 194 ? 4.805 19.938 25.297 1 97.88 194 PRO A CA 1
ATOM 1502 C C . PRO A 1 194 ? 3.604 20.094 26.219 1 97.88 194 PRO A C 1
ATOM 1504 O O . PRO A 1 194 ? 2.475 20.266 25.75 1 97.88 194 PRO A O 1
ATOM 1507 N N . GLU A 1 195 ? 3.814 20.125 27.469 1 96.25 195 GLU A N 1
ATOM 1508 C CA . GLU A 1 195 ? 2.734 20.203 28.453 1 96.25 195 GLU A CA 1
ATOM 1509 C C . GLU A 1 195 ? 2.039 21.562 28.406 1 96.25 195 GLU A C 1
ATOM 1511 O O . GLU A 1 195 ? 0.94 21.719 28.938 1 96.25 195 GLU A O 1
ATOM 1516 N N . GLU A 1 196 ? 2.672 22.484 27.781 1 96.62 196 GLU A N 1
ATOM 1517 C CA . GLU A 1 196 ? 2.131 23.844 27.703 1 96.62 196 GLU A CA 1
ATOM 1518 C C . GLU A 1 196 ? 1.494 24.094 26.328 1 96.62 196 GLU A C 1
ATOM 1520 O O . GLU A 1 196 ? 1.182 25.234 25.984 1 96.62 196 GLU A O 1
ATOM 1525 N N . ALA A 1 197 ? 1.308 23.047 25.562 1 97.69 197 ALA A N 1
ATOM 1526 C CA . ALA A 1 197 ? 0.807 23.219 24.203 1 97.69 197 ALA A CA 1
ATOM 1527 C C . ALA A 1 197 ? -0.475 22.422 23.984 1 97.69 197 ALA A C 1
ATOM 1529 O O . ALA A 1 197 ? -0.763 21.484 24.734 1 97.69 197 ALA A O 1
ATOM 1530 N N . ILE A 1 198 ? -1.271 22.859 22.984 1 98.19 198 ILE A N 1
ATOM 1531 C CA . ILE A 1 198 ? -2.482 22.188 22.531 1 98.19 198 ILE A CA 1
ATOM 1532 C C . ILE A 1 198 ? -2.4 21.938 21.031 1 98.19 198 ILE A C 1
ATOM 1534 O O . ILE A 1 198 ? -1.943 22.797 20.266 1 98.19 198 ILE A O 1
ATOM 1538 N N . MET A 1 199 ? -2.766 20.781 20.594 1 98.88 199 MET A N 1
ATOM 1539 C CA . MET A 1 199 ? -2.924 20.438 19.188 1 98.88 199 MET A CA 1
ATOM 1540 C C . MET A 1 199 ? -4.398 20.344 18.812 1 98.88 199 MET A C 1
ATOM 1542 O O . MET A 1 199 ? -5.16 19.625 19.469 1 98.88 199 MET A O 1
ATOM 1546 N N . ILE A 1 200 ? -4.828 21.094 17.859 1 98.88 200 ILE A N 1
ATOM 1547 C CA . ILE A 1 200 ? -6.18 21 17.312 1 98.88 200 ILE A CA 1
ATOM 1548 C C . ILE A 1 200 ? -6.129 20.344 15.93 1 98.88 200 ILE A C 1
ATOM 1550 O O . ILE A 1 200 ? -5.414 20.828 15.039 1 98.88 200 ILE A O 1
ATOM 1554 N N . GLY A 1 201 ? -6.832 19.281 15.727 1 98.75 201 GLY A N 1
ATOM 1555 C CA . GLY A 1 201 ? -6.852 18.672 14.406 1 98.75 201 GLY A CA 1
ATOM 1556 C C . GLY A 1 201 ? -8.023 17.734 14.203 1 98.75 201 GLY A C 1
ATOM 1557 O O . GLY A 1 201 ? -8.75 17.422 15.148 1 98.75 201 GLY A O 1
ATOM 1558 N N . ASP A 1 202 ? -8.234 17.297 12.969 1 98.69 202 ASP A N 1
ATOM 1559 C CA . ASP A 1 202 ? -9.375 16.469 12.625 1 98.69 202 ASP A CA 1
ATOM 1560 C C . ASP A 1 202 ? -8.969 15 12.5 1 98.69 202 ASP A C 1
ATOM 1562 O O . ASP A 1 202 ? -9.82 14.125 12.32 1 98.69 202 ASP A O 1
ATOM 1566 N N . ASP A 1 203 ? -7.723 14.688 12.594 1 98.44 203 ASP A N 1
ATOM 1567 C CA . ASP A 1 203 ? -7.227 13.32 12.508 1 98.44 203 ASP A CA 1
ATOM 1568 C C . ASP A 1 203 ? -6.863 12.781 13.891 1 98.44 203 ASP A C 1
ATOM 1570 O O . ASP A 1 203 ? -5.891 13.234 14.5 1 98.44 203 ASP A O 1
ATOM 1574 N N . VAL A 1 204 ? -7.555 11.797 14.359 1 98.56 204 VAL A N 1
ATOM 1575 C CA . VAL A 1 204 ? -7.414 11.312 15.727 1 98.56 204 VAL A CA 1
ATOM 1576 C C . VAL A 1 204 ? -6.035 10.688 15.922 1 98.56 204 VAL A C 1
ATOM 1578 O O . VAL A 1 204 ? -5.445 10.781 17 1 98.56 204 VAL A O 1
ATOM 1581 N N . LYS A 1 205 ? -5.488 10.125 14.867 1 97.75 205 LYS A N 1
ATOM 1582 C CA . LYS A 1 205 ? -4.203 9.453 14.977 1 97.75 205 LYS A CA 1
ATOM 1583 C C . LYS A 1 205 ? -3.049 10.414 14.711 1 97.75 205 LYS A C 1
ATOM 1585 O O . LYS A 1 205 ? -2.213 10.648 15.586 1 97.75 205 LYS A O 1
ATOM 1590 N N . ASP A 1 206 ? -3.068 11.055 13.547 1 97.75 206 ASP A N 1
ATOM 1591 C CA . ASP A 1 206 ? -1.93 11.859 13.117 1 97.75 206 ASP A CA 1
ATOM 1592 C C . ASP A 1 206 ? -1.843 13.156 13.922 1 97.75 206 ASP A C 1
ATOM 1594 O O . ASP A 1 206 ? -0.747 13.641 14.211 1 97.75 206 ASP A O 1
ATOM 1598 N N . ASP A 1 207 ? -2.938 13.766 14.258 1 98.69 207 ASP A N 1
ATOM 1599 C CA . ASP A 1 207 ? -2.936 15.023 15 1 98.69 207 ASP A CA 1
ATOM 1600 C C . ASP A 1 207 ? -2.936 14.773 16.516 1 98.69 207 ASP A C 1
ATOM 1602 O O . ASP A 1 207 ? -2.029 15.211 17.219 1 98.69 207 ASP A O 1
ATOM 1606 N N . VAL A 1 208 ? -3.928 13.992 16.984 1 98.81 208 VAL A N 1
ATOM 1607 C CA . VAL A 1 208 ? -4.223 13.938 18.406 1 98.81 208 VAL A CA 1
ATOM 1608 C C . VAL A 1 208 ? -3.305 12.922 19.094 1 98.81 208 VAL A C 1
ATOM 1610 O O . VAL A 1 208 ? -2.508 13.281 19.969 1 98.81 208 VAL A O 1
ATOM 1613 N N . ALA A 1 209 ? -3.377 11.648 18.672 1 98.75 209 ALA A N 1
ATOM 1614 C CA . ALA A 1 209 ? -2.533 10.625 19.281 1 98.75 209 ALA A CA 1
ATOM 1615 C C . ALA A 1 209 ? -1.056 10.984 19.141 1 98.75 209 ALA A C 1
ATOM 1617 O O . ALA A 1 209 ? -0.278 10.797 20.094 1 98.75 209 ALA A O 1
ATOM 1618 N N . GLY A 1 210 ? -0.641 11.492 17.938 1 98.44 210 GLY A N 1
ATOM 1619 C CA . GLY A 1 210 ? 0.734 11.914 17.719 1 98.44 210 GLY A CA 1
ATOM 1620 C C . GLY A 1 210 ? 1.18 13 18.688 1 98.44 210 GLY A C 1
ATOM 1621 O O . GLY A 1 210 ? 2.264 12.906 19.266 1 98.44 210 GLY A O 1
ATOM 1622 N N . ALA A 1 211 ? 0.386 13.984 18.859 1 98.75 211 ALA A N 1
ATOM 1623 C CA . ALA A 1 211 ? 0.703 15.078 19.781 1 98.75 211 ALA A CA 1
ATOM 1624 C C . ALA A 1 211 ? 0.741 14.586 21.234 1 98.75 211 ALA A C 1
ATOM 1626 O O . ALA A 1 211 ? 1.678 14.898 21.969 1 98.75 211 ALA A O 1
ATOM 1627 N N . GLN A 1 212 ? -0.235 13.805 21.625 1 98.62 212 GLN A N 1
ATOM 1628 C CA . GLN A 1 212 ? -0.359 13.344 23 1 98.62 212 GLN A CA 1
ATOM 1629 C C . GLN A 1 212 ? 0.791 12.406 23.375 1 98.62 212 GLN A C 1
ATOM 1631 O O . GLN A 1 212 ? 1.163 12.312 24.547 1 98.62 212 GLN A O 1
ATOM 1636 N N . ALA A 1 213 ? 1.349 11.75 22.406 1 98.5 213 ALA A N 1
ATOM 1637 C CA . ALA A 1 213 ? 2.463 10.836 22.641 1 98.5 213 ALA A CA 1
ATOM 1638 C C . ALA A 1 213 ? 3.658 11.57 23.25 1 98.5 213 ALA A C 1
ATOM 1640 O O . ALA A 1 213 ? 4.488 10.961 23.922 1 98.5 213 ALA A O 1
ATOM 1641 N N . ILE A 1 214 ? 3.744 12.906 23.016 1 98.25 214 ILE A N 1
ATOM 1642 C CA . ILE A 1 214 ? 4.891 13.633 23.547 1 98.25 214 ILE A CA 1
ATOM 1643 C C . ILE A 1 214 ? 4.422 14.617 24.625 1 98.25 214 ILE A C 1
ATOM 1645 O O . ILE A 1 214 ? 5.164 15.516 25 1 98.25 214 ILE A O 1
ATOM 1649 N N . GLY A 1 215 ? 3.141 14.516 24.953 1 98 215 GLY A N 1
ATOM 1650 C CA . GLY A 1 215 ? 2.684 15.258 26.109 1 98 215 GLY A CA 1
ATOM 1651 C C . GLY A 1 215 ? 1.84 16.469 25.75 1 98 215 GLY A C 1
ATOM 1652 O O . GLY A 1 215 ? 1.413 17.219 26.641 1 98 215 GLY A O 1
ATOM 1653 N N . ILE A 1 216 ? 1.577 16.734 24.5 1 98.44 216 ILE A N 1
ATOM 1654 C CA . ILE A 1 216 ? 0.725 17.828 24.062 1 98.44 216 ILE A CA 1
ATOM 1655 C C . ILE A 1 216 ? -0.742 17.469 24.266 1 98.44 216 ILE A C 1
ATOM 1657 O O . ILE A 1 216 ? -1.148 16.328 23.984 1 98.44 216 ILE A O 1
ATOM 1661 N N . ARG A 1 217 ? -1.555 18.359 24.766 1 97.81 217 ARG A N 1
ATOM 1662 C CA . ARG A 1 217 ? -2.992 18.109 24.828 1 97.81 217 ARG A CA 1
ATOM 1663 C C . ARG A 1 217 ? -3.605 18.109 23.422 1 97.81 217 ARG A C 1
ATOM 1665 O O . ARG A 1 217 ? -3.311 19 22.625 1 97.81 217 ARG A O 1
ATOM 1672 N N . GLY A 1 218 ? -4.387 17.109 23.125 1 98.5 218 GLY A N 1
ATOM 1673 C CA . GLY A 1 218 ? -4.969 16.984 21.797 1 98.5 218 GLY A CA 1
ATOM 1674 C C . GLY A 1 218 ? -6.465 17.234 21.766 1 98.5 218 GLY A C 1
ATOM 1675 O O . GLY A 1 218 ? -7.223 16.562 22.469 1 98.5 218 GLY A O 1
ATOM 1676 N N . ILE A 1 219 ? -6.914 18.203 21 1 98.69 219 ILE A N 1
ATOM 1677 C CA . ILE A 1 219 ? -8.328 18.453 20.75 1 98.69 219 ILE A CA 1
ATOM 1678 C C . ILE A 1 219 ? -8.719 17.922 19.375 1 98.69 219 ILE A C 1
ATOM 1680 O O . ILE A 1 219 ? -8.133 18.312 18.359 1 98.69 219 ILE A O 1
ATOM 1684 N N . LEU A 1 220 ? -9.68 17.031 19.344 1 98.88 220 LEU A N 1
ATOM 1685 C CA . LEU A 1 220 ? -10.18 16.453 18.094 1 98.88 220 LEU A CA 1
ATOM 1686 C C . LEU A 1 220 ? -11.414 17.219 17.609 1 98.88 220 LEU A C 1
ATOM 1688 O O . LEU A 1 220 ? -12.391 17.359 18.359 1 98.88 220 LEU A O 1
ATOM 1692 N N . VAL A 1 221 ? -11.352 17.75 16.406 1 98.88 221 VAL A N 1
ATOM 1693 C CA . VAL A 1 221 ? -12.531 18.406 15.859 1 98.88 221 VAL A CA 1
ATOM 1694 C C . VAL A 1 221 ? -13.258 17.469 14.906 1 98.88 221 VAL A C 1
ATOM 1696 O O . VAL A 1 221 ? -12.633 16.625 14.258 1 98.88 221 VAL A O 1
ATOM 1699 N N . GLN A 1 222 ? -14.562 17.578 14.789 1 98.56 222 GLN A N 1
ATOM 1700 C CA . GLN A 1 222 ? -15.414 16.641 14.047 1 98.56 222 GLN A CA 1
ATOM 1701 C C . GLN A 1 222 ? -15.688 17.156 12.641 1 98.56 222 GLN A C 1
ATOM 1703 O O . GLN A 1 222 ? -16.812 17.094 12.156 1 98.56 222 GLN A O 1
ATOM 1708 N N . THR A 1 223 ? -14.711 17.797 12.086 1 98 223 THR A N 1
ATOM 1709 C CA . THR A 1 223 ? -14.727 18.234 10.688 1 98 223 THR A CA 1
ATOM 1710 C C . THR A 1 223 ? -13.75 17.406 9.859 1 98 223 THR A C 1
ATOM 1712 O O . THR A 1 223 ? -13.227 16.391 10.328 1 98 223 THR A O 1
ATOM 1715 N N . GLY A 1 224 ? -13.602 17.75 8.617 1 97.38 224 GLY A N 1
ATOM 1716 C CA . GLY A 1 224 ? -12.633 17.094 7.75 1 97.38 224 GLY A CA 1
ATOM 1717 C C . GLY A 1 224 ? -12.852 15.602 7.629 1 97.38 224 GLY A C 1
ATOM 1718 O O . GLY A 1 224 ? -13.953 15.156 7.297 1 97.38 224 GLY A O 1
ATOM 1719 N N . LYS A 1 225 ? -11.875 14.82 7.977 1 96.56 225 LYS A N 1
ATOM 1720 C CA . LYS A 1 225 ? -11.938 13.383 7.746 1 96.56 225 LYS A CA 1
ATOM 1721 C C . LYS A 1 225 ? -12.398 12.648 9 1 96.56 225 LYS A C 1
ATOM 1723 O O . LYS A 1 225 ? -12.352 11.414 9.062 1 96.56 225 LYS A O 1
ATOM 1728 N N . TYR A 1 226 ? -12.812 13.375 10.07 1 97.5 226 TYR A N 1
ATOM 1729 C CA . TYR A 1 226 ? -13.359 12.758 11.273 1 97.5 226 TYR A CA 1
ATOM 1730 C C . TYR A 1 226 ? -14.5 11.812 10.922 1 97.5 226 TYR A C 1
ATOM 1732 O O . TYR A 1 226 ? -15.312 12.102 10.039 1 97.5 226 TYR A O 1
ATOM 1740 N N . ARG A 1 227 ? -14.539 10.742 11.531 1 95.5 227 ARG A N 1
ATOM 1741 C CA . ARG A 1 227 ? -15.641 9.789 11.469 1 95.5 227 ARG A CA 1
ATOM 1742 C C . ARG A 1 227 ? -16.172 9.469 12.867 1 95.5 227 ARG A C 1
ATOM 1744 O O . ARG A 1 227 ? -15.406 9.477 13.836 1 95.5 227 ARG A O 1
ATOM 1751 N N . ASP A 1 228 ? -17.406 9.18 12.898 1 96.62 228 ASP A N 1
ATOM 1752 C CA . ASP A 1 228 ? -18.047 8.875 14.18 1 96.62 228 ASP A CA 1
ATOM 1753 C C . ASP A 1 228 ? -17.297 7.75 14.898 1 96.62 228 ASP A C 1
ATOM 1755 O O . ASP A 1 228 ? -17.047 6.691 14.32 1 96.62 228 ASP A O 1
ATOM 1759 N N . GLY A 1 229 ? -16.906 8.047 16.125 1 97.31 229 GLY A N 1
ATOM 1760 C CA . GLY A 1 229 ? -16.266 7.016 16.922 1 97.31 229 GLY A CA 1
ATOM 1761 C C . GLY A 1 229 ? -14.75 7.094 16.891 1 97.31 229 GLY A C 1
ATOM 1762 O O . GLY A 1 229 ? -14.07 6.406 17.656 1 97.31 229 GLY A O 1
ATOM 1763 N N . ASP A 1 230 ? -14.18 7.984 16.125 1 97.62 230 ASP A N 1
ATOM 1764 C CA . ASP A 1 230 ? -12.734 8.109 16.031 1 97.62 230 ASP A CA 1
ATOM 1765 C C . ASP A 1 230 ? -12.109 8.383 17.391 1 97.62 230 ASP A C 1
ATOM 1767 O O . ASP A 1 230 ? -11.031 7.875 17.703 1 97.62 230 ASP A O 1
ATOM 1771 N N . GLU A 1 231 ? -12.797 9.188 18.172 1 98.06 231 GLU A N 1
ATOM 1772 C CA . GLU A 1 231 ? -12.258 9.602 19.469 1 98.06 231 GLU A CA 1
ATOM 1773 C C . GLU A 1 231 ? -12.023 8.406 20.375 1 98.06 231 GLU A C 1
ATOM 1775 O O . GLU A 1 231 ? -11.188 8.453 21.281 1 98.06 231 GLU A O 1
ATOM 1780 N N . SER A 1 232 ? -12.672 7.324 20.141 1 98.31 232 SER A N 1
ATOM 1781 C CA . SER A 1 232 ? -12.602 6.164 21.016 1 98.31 232 SER A CA 1
ATOM 1782 C C . SER A 1 232 ? -11.539 5.172 20.547 1 98.31 232 SER A C 1
ATOM 1784 O O . SER A 1 232 ? -11.359 4.117 21.156 1 98.31 232 SER A O 1
ATOM 1786 N N . THR A 1 233 ? -10.812 5.539 19.5 1 97.25 233 THR A N 1
ATOM 1787 C CA . THR A 1 233 ? -9.914 4.574 18.875 1 97.25 233 THR A CA 1
ATOM 1788 C C . THR A 1 233 ? -8.492 4.723 19.422 1 97.25 233 THR A C 1
ATOM 1790 O O . THR A 1 233 ? -7.594 3.971 19.047 1 97.25 233 THR A O 1
ATOM 1793 N N . ILE A 1 234 ? -8.266 5.645 20.266 1 98 234 ILE A N 1
ATOM 1794 C CA . ILE A 1 234 ? -6.914 5.836 20.781 1 98 234 ILE A CA 1
ATOM 1795 C C . ILE A 1 234 ? -6.945 5.852 22.312 1 98 234 ILE A C 1
ATOM 1797 O O . ILE A 1 234 ? -7.996 6.062 22.922 1 98 234 ILE A O 1
ATOM 1801 N N . THR A 1 235 ? -5.82 5.527 22.906 1 97.38 235 THR A N 1
ATOM 1802 C CA . THR A 1 235 ? -5.57 5.629 24.344 1 97.38 235 THR A CA 1
ATOM 1803 C C . THR A 1 235 ? -4.25 6.352 24.609 1 97.38 235 THR A C 1
ATOM 1805 O O . THR A 1 235 ? -3.205 5.957 24.078 1 97.38 235 THR A O 1
ATOM 1808 N N . PRO A 1 236 ? -4.309 7.402 25.453 1 97.5 236 PRO A N 1
ATOM 1809 C CA . PRO A 1 236 ? -5.477 8.008 26.094 1 97.5 236 PRO A CA 1
ATOM 1810 C C . PRO A 1 236 ? -6.41 8.688 25.094 1 97.5 236 PRO A C 1
ATOM 1812 O O . PRO A 1 236 ? -6 8.977 23.953 1 97.5 236 PRO A O 1
ATOM 1815 N N . LEU A 1 237 ? -7.656 8.93 25.469 1 98.5 237 LEU A N 1
ATOM 1816 C CA . LEU A 1 237 ? -8.633 9.641 24.641 1 98.5 237 LEU A CA 1
ATOM 1817 C C . LEU A 1 237 ? -8.203 11.086 24.422 1 98.5 237 LEU A C 1
ATOM 1819 O O . LEU A 1 237 ? -7.336 11.602 25.141 1 98.5 237 LEU A O 1
ATOM 1823 N N . PRO A 1 238 ? -8.812 11.711 23.344 1 98.62 238 PRO A N 1
ATOM 1824 C CA . PRO A 1 238 ? -8.531 13.141 23.188 1 98.62 238 PRO A CA 1
ATOM 1825 C C . PRO A 1 238 ? -8.859 13.945 24.438 1 98.62 238 PRO A C 1
ATOM 1827 O O . PRO A 1 238 ? -9.789 13.602 25.172 1 98.62 238 PRO A O 1
ATOM 1830 N N . THR A 1 239 ? -8.078 14.992 24.672 1 97.31 239 THR A N 1
ATOM 1831 C CA . THR A 1 239 ? -8.367 15.891 25.797 1 97.31 239 THR A CA 1
ATOM 1832 C C . THR A 1 239 ? -9.789 16.438 25.703 1 97.31 239 THR A C 1
ATOM 1834 O O . THR A 1 239 ? -10.461 16.594 26.719 1 97.31 239 THR A O 1
ATOM 1837 N N . LYS A 1 240 ? -10.219 16.719 24.547 1 97.75 240 LYS A N 1
ATOM 1838 C CA . LYS A 1 240 ? -11.547 17.234 24.234 1 97.75 240 LYS A CA 1
ATOM 1839 C C . LYS A 1 240 ? -11.938 16.953 22.797 1 97.75 240 LYS A C 1
ATOM 1841 O O . LYS A 1 240 ? -11.078 16.844 21.922 1 97.75 240 LYS A O 1
ATOM 1846 N N . VAL A 1 241 ? -13.188 16.688 22.594 1 98.62 241 VAL A N 1
ATOM 1847 C CA . VAL A 1 241 ? -13.758 16.594 21.25 1 98.62 241 VAL A CA 1
ATOM 1848 C C . VAL A 1 241 ? -14.664 17.797 20.984 1 98.62 241 VAL A C 1
ATOM 1850 O O . VAL A 1 241 ? -15.523 18.125 21.812 1 98.62 241 VAL A O 1
ATOM 1853 N N . CYS A 1 242 ? -14.422 18.484 19.938 1 98.56 242 CYS A N 1
ATOM 1854 C CA . CYS A 1 242 ? -15.195 19.672 19.578 1 98.56 242 CYS A CA 1
ATOM 1855 C C . CYS A 1 242 ? -15.828 19.531 18.203 1 98.56 242 CYS A C 1
ATOM 1857 O O . CYS A 1 242 ? -15.281 18.844 17.328 1 98.56 242 CYS A O 1
ATOM 1859 N N . SER A 1 243 ? -16.938 20.156 17.984 1 98.5 243 SER A N 1
ATOM 1860 C CA . SER A 1 243 ? -17.656 20.047 16.719 1 98.5 243 SER A CA 1
ATOM 1861 C C . SER A 1 243 ? -16.844 20.656 15.578 1 98.5 243 SER A C 1
ATOM 1863 O O . SER A 1 243 ? -16.969 20.234 14.43 1 98.5 243 SER A O 1
ATOM 1865 N N . SER A 1 244 ? -16.078 21.719 15.898 1 98.69 244 SER A N 1
ATOM 1866 C CA . SER A 1 244 ? -15.273 22.406 14.906 1 98.69 244 SER A CA 1
ATOM 1867 C C . SER A 1 244 ? -14.141 23.188 15.555 1 98.69 244 SER A C 1
ATOM 1869 O O . SER A 1 244 ? -14.023 23.219 16.781 1 98.69 244 SER A O 1
ATOM 1871 N N . PHE A 1 245 ? -13.297 23.766 14.711 1 98.75 245 PHE A N 1
ATOM 1872 C CA . PHE A 1 245 ? -12.219 24.656 15.156 1 98.75 245 PHE A CA 1
ATOM 1873 C C . PHE A 1 245 ? -12.766 25.781 16.031 1 98.75 245 PHE A C 1
ATOM 1875 O O . PHE A 1 245 ? -12.117 26.188 17 1 98.75 245 PHE A O 1
ATOM 1882 N N . VAL A 1 246 ? -14.008 26.266 15.734 1 98.56 246 VAL A N 1
ATOM 1883 C CA . VAL A 1 246 ? -14.641 27.359 16.453 1 98.56 246 VAL A CA 1
ATOM 1884 C C . VAL A 1 246 ? -14.844 26.969 17.922 1 98.56 246 VAL A C 1
ATOM 1886 O O . VAL A 1 246 ? -14.445 27.703 18.828 1 98.56 246 VAL A O 1
ATOM 1889 N N . GLN A 1 247 ? -15.375 25.781 18.109 1 98.38 247 GLN A N 1
ATOM 1890 C CA . GLN A 1 247 ? -15.625 25.312 19.469 1 98.38 247 GLN A CA 1
ATOM 1891 C C . GLN A 1 247 ? -14.32 25.047 20.219 1 98.38 247 GLN A C 1
ATOM 1893 O O . GLN A 1 247 ? -14.227 25.281 21.422 1 98.38 247 GLN A O 1
ATOM 1898 N N . ALA A 1 248 ? -13.32 24.562 19.516 1 98.44 248 ALA A N 1
ATOM 1899 C CA . ALA A 1 248 ? -12.016 24.328 20.125 1 98.44 248 ALA A CA 1
ATOM 1900 C C . ALA A 1 248 ? -11.422 25.625 20.672 1 98.44 248 ALA A C 1
ATOM 1902 O O . ALA A 1 248 ? -10.898 25.672 21.797 1 98.44 248 ALA A O 1
ATOM 1903 N N . VAL A 1 249 ? -11.5 26.672 19.859 1 97.94 249 VAL A N 1
ATOM 1904 C CA . VAL A 1 249 ? -10.977 27.969 20.266 1 97.94 249 VAL A CA 1
ATOM 1905 C C . VAL A 1 249 ? -11.758 28.5 21.469 1 97.94 249 VAL A C 1
ATOM 1907 O O . VAL A 1 249 ? -11.172 29.031 22.406 1 97.94 249 VAL A O 1
ATOM 1910 N N . GLU A 1 250 ? -13.078 28.344 21.406 1 97.06 250 GLU A N 1
ATOM 1911 C CA . GLU A 1 250 ? -13.906 28.734 22.547 1 97.06 250 GLU A CA 1
ATOM 1912 C C . GLU A 1 250 ? -13.477 28.016 23.812 1 97.06 250 GLU A C 1
ATOM 1914 O O . GLU A 1 250 ? -13.375 28.641 24.875 1 97.06 250 GLU A O 1
ATOM 1919 N N . TYR A 1 251 ? -13.273 26.766 23.656 1 96.62 251 TYR A N 1
ATOM 1920 C CA . TYR A 1 251 ? -12.844 25.953 24.781 1 96.62 251 TYR A CA 1
ATOM 1921 C C . TYR A 1 251 ? -11.531 26.453 25.359 1 96.62 251 TYR A C 1
ATOM 1923 O O . TYR A 1 251 ? -11.367 26.547 26.578 1 96.62 251 TYR A O 1
ATOM 1931 N N . ILE A 1 252 ? -10.547 26.797 24.516 1 96.12 252 ILE A N 1
ATOM 1932 C CA . ILE A 1 252 ? -9.227 27.25 24.922 1 96.12 252 ILE A CA 1
ATOM 1933 C C . ILE A 1 252 ? -9.336 28.609 25.625 1 96.12 252 ILE A C 1
ATOM 1935 O O . ILE A 1 252 ? -8.703 28.828 26.656 1 96.12 252 ILE A O 1
ATOM 1939 N N . LEU A 1 253 ? -10.148 29.469 25.094 1 94.69 253 LEU A N 1
ATOM 1940 C CA . LEU A 1 253 ? -10.258 30.828 25.609 1 94.69 253 LEU A CA 1
ATOM 1941 C C . LEU A 1 253 ? -11.008 30.859 26.938 1 94.69 253 LEU A C 1
ATOM 1943 O O . LEU A 1 253 ? -10.766 31.734 27.766 1 94.69 253 LEU A O 1
ATOM 1947 N N . LYS A 1 254 ? -11.961 29.984 27.141 1 89.44 254 LYS A N 1
ATOM 1948 C CA . LYS A 1 254 ? -12.711 29.938 28.391 1 89.44 254 LYS A CA 1
ATOM 1949 C C . LYS A 1 254 ? -11.891 29.266 29.484 1 89.44 254 LYS A C 1
ATOM 1951 O O . LYS A 1 254 ? -12.312 29.234 30.656 1 89.44 254 LYS A O 1
ATOM 1956 N N . LYS A 1 255 ? -10.719 29 29.375 1 74.31 255 LYS A N 1
ATOM 1957 C CA . LYS A 1 255 ? -9.766 28.391 30.297 1 74.31 255 LYS A CA 1
ATOM 1958 C C . LYS A 1 255 ? -10.305 27.094 30.875 1 74.31 255 LYS A C 1
ATOM 1960 O O . LYS A 1 255 ? -10.023 26.75 32.031 1 74.31 255 LYS A O 1
ATOM 1965 N N . GLU A 1 256 ? -11.125 26.484 30.156 1 60.44 256 GLU A N 1
ATOM 1966 C CA . GLU A 1 256 ? -11.586 25.156 30.531 1 60.44 256 GLU A CA 1
ATOM 1967 C C . GLU A 1 256 ? -10.516 24.109 30.281 1 60.44 256 GLU A C 1
ATOM 1969 O O . GLU A 1 256 ? -10.828 22.922 30.172 1 60.44 256 GLU A O 1
ATOM 1974 N N . ILE A 1 257 ? -9.266 24.594 30.219 1 62.06 257 ILE A N 1
ATOM 1975 C CA . ILE A 1 257 ? -8.148 23.703 29.891 1 62.06 257 ILE A CA 1
ATOM 1976 C C . ILE A 1 257 ? -7.316 23.438 31.141 1 62.06 257 ILE A C 1
ATOM 1978 O O . ILE A 1 257 ? -7.113 24.344 31.969 1 62.06 257 ILE A O 1
ATOM 1982 N N . MET B 1 1 ? 11.953 -44.125 4.883 1 39.31 1 MET B N 1
ATOM 1983 C CA . MET B 1 1 ? 12.078 -44.25 3.436 1 39.31 1 MET B CA 1
ATOM 1984 C C . MET B 1 1 ? 11.391 -43.125 2.713 1 39.31 1 MET B C 1
ATOM 1986 O O . MET B 1 1 ? 10.367 -42.594 3.176 1 39.31 1 MET B O 1
ATOM 1990 N N . ALA B 1 2 ? 12.125 -42.312 1.966 1 52.47 2 ALA B N 1
ATOM 1991 C CA . ALA B 1 2 ? 11.477 -41.188 1.311 1 52.47 2 ALA B CA 1
ATOM 1992 C C . ALA B 1 2 ? 10.227 -41.625 0.562 1 52.47 2 ALA B C 1
ATOM 1994 O O . ALA B 1 2 ? 10.25 -42.594 -0.186 1 52.47 2 ALA B O 1
ATOM 1995 N N . LYS B 1 3 ? 8.945 -41.156 1.001 1 67 3 LYS B N 1
ATOM 1996 C CA . LYS B 1 3 ? 7.672 -41.531 0.387 1 67 3 LYS B CA 1
ATOM 1997 C C . LYS B 1 3 ? 7.684 -41.25 -1.112 1 67 3 LYS B C 1
ATOM 1999 O O . LYS B 1 3 ? 8.367 -40.312 -1.569 1 67 3 LYS B O 1
ATOM 2004 N N . GLN B 1 4 ? 7.18 -42.125 -1.839 1 84.88 4 GLN B N 1
ATOM 2005 C CA . GLN B 1 4 ? 7.035 -42 -3.283 1 84.88 4 GLN B CA 1
ATOM 2006 C C . GLN B 1 4 ? 6.293 -40.719 -3.643 1 84.88 4 GLN B C 1
ATOM 2008 O O . GLN B 1 4 ? 5.305 -40.375 -2.996 1 84.88 4 GLN B O 1
ATOM 2013 N N . ILE B 1 5 ? 6.863 -39.875 -4.57 1 91.19 5 ILE B N 1
ATOM 2014 C CA . ILE B 1 5 ? 6.227 -38.656 -5.039 1 91.19 5 ILE B CA 1
ATOM 2015 C C . ILE B 1 5 ? 4.996 -39 -5.875 1 91.19 5 ILE B C 1
ATOM 2017 O O . ILE B 1 5 ? 5.082 -39.781 -6.828 1 91.19 5 ILE B O 1
ATOM 2021 N N . LYS B 1 6 ? 3.912 -38.406 -5.473 1 94.75 6 LYS B N 1
ATOM 2022 C CA . LYS B 1 6 ? 2.658 -38.688 -6.152 1 94.75 6 LYS B CA 1
ATOM 2023 C C . LYS B 1 6 ? 2.156 -37.5 -6.941 1 94.75 6 LYS B C 1
ATOM 2025 O O . LYS B 1 6 ? 1.272 -37.625 -7.793 1 94.75 6 LYS B O 1
ATOM 2030 N N . MET B 1 7 ? 2.754 -36.375 -6.766 1 96.81 7 MET B N 1
ATOM 2031 C CA . MET B 1 7 ? 2.314 -35.188 -7.477 1 96.81 7 MET B CA 1
ATOM 2032 C C . MET B 1 7 ? 3.4 -34.125 -7.465 1 96.81 7 MET B C 1
ATOM 2034 O O . MET B 1 7 ? 4.062 -33.906 -6.445 1 96.81 7 MET B O 1
ATOM 2038 N N . VAL B 1 8 ? 3.574 -33.5 -8.594 1 98.12 8 VAL B N 1
ATOM 2039 C CA . VAL B 1 8 ? 4.438 -32.312 -8.688 1 98.12 8 VAL B CA 1
ATOM 2040 C C . VAL B 1 8 ? 3.6 -31.078 -9.023 1 98.12 8 VAL B C 1
ATOM 2042 O O . VAL B 1 8 ? 2.914 -31.047 -10.047 1 98.12 8 VAL B O 1
ATOM 2045 N N . LEU B 1 9 ? 3.541 -30.125 -8.078 1 98.75 9 LEU B N 1
ATOM 2046 C CA . LEU B 1 9 ? 2.955 -28.812 -8.359 1 98.75 9 LEU B CA 1
ATOM 2047 C C . LEU B 1 9 ? 3.979 -27.891 -9 1 98.75 9 LEU B C 1
ATOM 2049 O O . LEU B 1 9 ? 5.117 -27.797 -8.531 1 98.75 9 LEU B O 1
ATOM 2053 N N . ILE B 1 10 ? 3.588 -27.25 -10.07 1 98.81 10 ILE B N 1
ATOM 2054 C CA . ILE B 1 10 ? 4.539 -26.484 -10.859 1 98.81 10 ILE B CA 1
ATOM 2055 C C . ILE B 1 10 ? 4.023 -25.062 -11.039 1 98.81 10 ILE B C 1
ATOM 2057 O O . ILE B 1 10 ? 2.939 -24.844 -11.586 1 98.81 10 ILE B O 1
ATOM 2061 N N . ASP B 1 11 ? 4.797 -24.094 -10.57 1 98.56 11 ASP B N 1
ATOM 2062 C CA . ASP B 1 11 ? 4.535 -22.688 -10.875 1 98.56 11 ASP B CA 1
ATOM 2063 C C . ASP B 1 11 ? 4.742 -22.406 -12.367 1 98.56 11 ASP B C 1
ATOM 2065 O O . ASP B 1 11 ? 5.41 -23.172 -13.055 1 98.56 11 ASP B O 1
ATOM 2069 N N . LEU B 1 12 ? 4.16 -21.344 -12.844 1 97.75 12 LEU B N 1
ATOM 2070 C CA . LEU B 1 12 ? 4.246 -21.031 -14.266 1 97.75 12 LEU B CA 1
ATOM 2071 C C . LEU B 1 12 ? 5.188 -19.859 -14.516 1 97.75 12 LEU B C 1
ATOM 2073 O O . LEU B 1 12 ? 6.355 -20.047 -14.859 1 97.75 12 LEU B O 1
ATOM 2077 N N . SER B 1 13 ? 4.711 -18.609 -14.18 1 96.31 13 SER B N 1
ATOM 2078 C CA . SER B 1 13 ? 5.504 -17.406 -14.43 1 96.31 13 SER B CA 1
ATOM 2079 C C . SER B 1 13 ? 6.773 -17.391 -13.586 1 96.31 13 SER B C 1
ATOM 2081 O O . SER B 1 13 ? 6.723 -17.625 -12.375 1 96.31 13 SER B O 1
ATOM 2083 N N . GLY B 1 14 ? 7.875 -17.25 -14.25 1 97.38 14 GLY B N 1
ATOM 2084 C CA . GLY B 1 14 ? 9.172 -17.234 -13.594 1 97.38 14 GLY B CA 1
ATOM 2085 C C . GLY B 1 14 ? 9.781 -18.609 -13.445 1 97.38 14 GLY B C 1
ATOM 2086 O O . GLY B 1 14 ? 10.984 -18.734 -13.188 1 97.38 14 GLY B O 1
ATOM 2087 N N . THR B 1 15 ? 8.969 -19.609 -13.625 1 98.62 15 THR B N 1
ATOM 2088 C CA . THR B 1 15 ? 9.43 -20.984 -13.445 1 98.62 15 THR B CA 1
ATOM 2089 C C . THR B 1 15 ? 9.516 -21.719 -14.789 1 98.62 15 THR B C 1
ATOM 2091 O O . THR B 1 15 ? 10.547 -22.281 -15.125 1 98.62 15 THR B O 1
ATOM 2094 N N . LEU B 1 16 ? 8.477 -21.641 -15.609 1 98.38 16 LEU B N 1
ATOM 2095 C CA . LEU B 1 16 ? 8.461 -22.281 -16.922 1 98.38 16 LEU B CA 1
ATOM 2096 C C . LEU B 1 16 ? 8.719 -21.25 -18.016 1 98.38 16 LEU B C 1
ATOM 2098 O O . LEU B 1 16 ? 9.211 -21.594 -19.094 1 98.38 16 LEU B O 1
ATOM 2102 N N . HIS B 1 17 ? 8.32 -20.016 -17.734 1 97.62 17 HIS B N 1
ATOM 2103 C CA . HIS B 1 17 ? 8.445 -18.953 -18.719 1 97.62 17 HIS B CA 1
ATOM 2104 C C . HIS B 1 17 ? 8.516 -17.578 -18.047 1 97.62 17 HIS B C 1
ATOM 2106 O O . HIS B 1 17 ? 8.133 -17.438 -16.891 1 97.62 17 HIS B O 1
ATOM 2112 N N . ILE B 1 18 ? 9.016 -16.641 -18.672 1 95.81 18 ILE B N 1
ATOM 2113 C CA . ILE B 1 18 ? 8.969 -15.227 -18.328 1 95.81 18 ILE B CA 1
ATOM 2114 C C . ILE B 1 18 ? 8.32 -14.438 -19.453 1 95.81 18 ILE B C 1
ATOM 2116 O O . ILE B 1 18 ? 8.852 -14.375 -20.562 1 95.81 18 ILE B O 1
ATOM 2120 N N . ASP B 1 19 ? 7.191 -13.836 -19.172 1 92.81 19 ASP B N 1
ATOM 2121 C CA . ASP B 1 19 ? 6.379 -13.281 -20.25 1 92.81 19 ASP B CA 1
ATOM 2122 C C . ASP B 1 19 ? 6.18 -14.305 -21.375 1 92.81 19 ASP B C 1
ATOM 2124 O O . ASP B 1 19 ? 5.727 -15.422 -21.125 1 92.81 19 ASP B O 1
ATOM 2128 N N . ASN B 1 20 ? 6.469 -13.984 -22.531 1 94.06 20 ASN B N 1
ATOM 2129 C CA . ASN B 1 20 ? 6.246 -14.891 -23.641 1 94.06 20 ASN B CA 1
ATOM 2130 C C . ASN B 1 20 ? 7.527 -15.625 -24.031 1 94.06 20 ASN B C 1
ATOM 2132 O O . ASN B 1 20 ? 7.648 -16.109 -25.156 1 94.06 20 ASN B O 1
ATOM 2136 N N . THR B 1 21 ? 8.445 -15.75 -23.109 1 96.44 21 THR B N 1
ATOM 2137 C CA . THR B 1 21 ? 9.703 -16.453 -23.375 1 96.44 21 THR B CA 1
ATOM 2138 C C . THR B 1 21 ? 9.836 -17.672 -22.484 1 96.44 21 THR B C 1
ATOM 2140 O O . THR B 1 21 ? 9.805 -17.562 -21.266 1 96.44 21 THR B O 1
ATOM 2143 N N . VAL B 1 22 ? 10.047 -18.781 -23.078 1 97.94 22 VAL B N 1
ATOM 2144 C CA . VAL B 1 22 ? 10.164 -20.047 -22.359 1 97.94 22 VAL B CA 1
ATOM 2145 C C . VAL B 1 22 ? 11.531 -20.141 -21.703 1 97.94 22 VAL B C 1
ATOM 2147 O O . VAL B 1 22 ? 12.547 -19.734 -22.281 1 97.94 22 VAL B O 1
ATOM 2150 N N . ILE B 1 23 ? 11.57 -20.641 -20.484 1 98 23 ILE B N 1
ATOM 2151 C CA . ILE B 1 23 ? 12.852 -21.016 -19.875 1 98 23 ILE B CA 1
ATOM 2152 C C . ILE B 1 23 ? 13.531 -22.094 -20.719 1 98 23 ILE B C 1
ATOM 2154 O O . ILE B 1 23 ? 12.906 -23.094 -21.062 1 98 23 ILE B O 1
ATOM 2158 N N . PRO B 1 24 ? 14.781 -21.875 -21.094 1 98.06 24 PRO B N 1
ATOM 2159 C CA . PRO B 1 24 ? 15.453 -22.844 -21.969 1 98.06 24 PRO B CA 1
ATOM 2160 C C . PRO B 1 24 ? 15.406 -24.266 -21.406 1 98.06 24 PRO B C 1
ATOM 2162 O O . PRO B 1 24 ? 15.805 -24.5 -20.266 1 98.06 24 PRO B O 1
ATOM 2165 N N . GLY B 1 25 ? 14.859 -25.219 -22.156 1 98.56 25 GLY B N 1
ATOM 2166 C CA . GLY B 1 25 ? 14.812 -26.625 -21.797 1 98.56 25 GLY B CA 1
ATOM 2167 C C . GLY B 1 25 ? 13.555 -27.016 -21.031 1 98.56 25 GLY B C 1
ATOM 2168 O O . GLY B 1 25 ? 13.328 -28.188 -20.75 1 98.56 25 GLY B O 1
ATOM 2169 N N . ALA B 1 26 ? 12.742 -26.062 -20.719 1 98.62 26 ALA B N 1
ATOM 2170 C CA . ALA B 1 26 ? 11.586 -26.297 -19.859 1 98.62 26 ALA B CA 1
ATOM 2171 C C . ALA B 1 26 ? 10.586 -27.219 -20.531 1 98.62 26 ALA B C 1
ATOM 2173 O O . ALA B 1 26 ? 10 -28.094 -19.891 1 98.62 26 ALA B O 1
ATOM 2174 N N . VAL B 1 27 ? 10.359 -27.047 -21.828 1 98.5 27 VAL B N 1
ATOM 2175 C CA . VAL B 1 27 ? 9.398 -27.859 -22.562 1 98.5 27 VAL B CA 1
ATOM 2176 C C . VAL B 1 27 ? 9.844 -29.328 -22.516 1 98.5 27 VAL B C 1
ATOM 2178 O O . VAL B 1 27 ? 9.047 -30.219 -22.172 1 98.5 27 VAL B O 1
ATOM 2181 N N . GLU B 1 28 ? 11.102 -29.547 -22.797 1 98.31 28 GLU B N 1
ATOM 2182 C CA . GLU B 1 28 ? 11.656 -30.906 -22.781 1 98.31 28 GLU B CA 1
ATOM 2183 C C . GLU B 1 28 ? 11.609 -31.484 -21.375 1 98.31 28 GLU B C 1
ATOM 2185 O O . GLU B 1 28 ? 11.312 -32.688 -21.203 1 98.31 28 GLU B O 1
ATOM 2190 N N . ALA B 1 29 ? 11.922 -30.672 -20.406 1 98.25 29 ALA B N 1
ATOM 2191 C CA . ALA B 1 29 ? 11.891 -31.125 -19.031 1 98.25 29 ALA B CA 1
ATOM 2192 C C . ALA B 1 29 ? 10.484 -31.578 -18.625 1 98.25 29 ALA B C 1
ATOM 2194 O O . ALA B 1 29 ? 10.32 -32.594 -17.969 1 98.25 29 ALA B O 1
ATOM 2195 N N . LEU B 1 30 ? 9.484 -30.812 -19 1 98.06 30 LEU B N 1
ATOM 2196 C CA . LEU B 1 30 ? 8.102 -31.188 -18.688 1 98.06 30 LEU B CA 1
ATOM 2197 C C . LEU B 1 30 ? 7.723 -32.5 -19.359 1 98.06 30 LEU B C 1
ATOM 2199 O O . LEU B 1 30 ? 7.043 -33.344 -18.75 1 98.06 30 LEU B O 1
ATOM 2203 N N . ASN B 1 31 ? 8.141 -32.656 -20.562 1 97.38 31 ASN B N 1
ATOM 2204 C CA . ASN B 1 31 ? 7.891 -33.906 -21.266 1 97.38 31 ASN B CA 1
ATOM 2205 C C . ASN B 1 31 ? 8.539 -35.094 -20.562 1 97.38 31 ASN B C 1
ATOM 2207 O O . ASN B 1 31 ? 7.973 -36.188 -20.531 1 97.38 31 ASN B O 1
ATOM 2211 N N . ARG B 1 32 ? 9.727 -34.875 -20.047 1 96.19 32 ARG B N 1
ATOM 2212 C CA . ARG B 1 32 ? 10.398 -35.938 -19.312 1 96.19 32 ARG B CA 1
ATOM 2213 C C . ARG B 1 32 ? 9.594 -36.344 -18.078 1 96.19 32 ARG B C 1
ATOM 2215 O O . ARG B 1 32 ? 9.508 -37.531 -17.734 1 96.19 32 ARG B O 1
ATOM 2222 N N . LEU B 1 33 ? 9.078 -35.375 -17.406 1 94.62 33 LEU B N 1
ATOM 2223 C CA . LEU B 1 33 ? 8.227 -35.625 -16.25 1 94.62 33 LEU B CA 1
ATOM 2224 C C . LEU B 1 33 ? 6.992 -36.438 -16.656 1 94.62 33 LEU B C 1
ATOM 2226 O O . LEU B 1 33 ? 6.613 -37.375 -15.977 1 94.62 33 LEU B O 1
ATOM 2230 N N . ARG B 1 34 ? 6.375 -36 -17.719 1 94.56 34 ARG B N 1
ATOM 2231 C CA . ARG B 1 34 ? 5.199 -36.688 -18.25 1 94.56 34 ARG B CA 1
ATOM 2232 C C . ARG B 1 34 ? 5.52 -38.125 -18.625 1 94.56 34 ARG B C 1
ATOM 2234 O O . ARG B 1 34 ? 4.762 -39.031 -18.297 1 94.56 34 ARG B O 1
ATOM 2241 N N . ASN B 1 35 ? 6.629 -38.344 -19.281 1 94.88 35 ASN B N 1
ATOM 2242 C CA . ASN B 1 35 ? 7.039 -39.656 -19.75 1 94.88 35 ASN B CA 1
ATOM 2243 C C . ASN B 1 35 ? 7.379 -40.562 -18.578 1 94.88 35 ASN B C 1
ATOM 2245 O O . ASN B 1 35 ? 7.309 -41.812 -18.719 1 94.88 35 ASN B O 1
ATOM 2249 N N . ALA B 1 36 ? 7.77 -40 -17.484 1 93.06 36 ALA B N 1
ATOM 2250 C CA . ALA B 1 36 ? 8.062 -40.781 -16.281 1 93.06 36 ALA B CA 1
ATOM 2251 C C . ALA B 1 36 ? 6.781 -41.125 -15.539 1 93.06 36 ALA B C 1
ATOM 2253 O O . ALA B 1 36 ? 6.828 -41.781 -14.484 1 93.06 36 ALA B O 1
ATOM 2254 N N . ASN B 1 37 ? 5.633 -40.719 -15.992 1 92.69 37 ASN B N 1
ATOM 2255 C CA . ASN B 1 37 ? 4.309 -41 -15.43 1 92.69 37 ASN B CA 1
ATOM 2256 C C . ASN B 1 37 ? 4.176 -40.406 -14.023 1 92.69 37 ASN B C 1
ATOM 2258 O O . ASN B 1 37 ? 3.594 -41.062 -13.141 1 92.69 37 ASN B O 1
ATOM 2262 N N . ILE B 1 38 ? 4.82 -39.375 -13.805 1 91.38 38 ILE B N 1
ATOM 2263 C CA . ILE B 1 38 ? 4.648 -38.625 -12.555 1 91.38 38 ILE B CA 1
ATOM 2264 C C . ILE B 1 38 ? 3.57 -37.562 -12.734 1 91.38 38 ILE B C 1
ATOM 2266 O O . ILE B 1 38 ? 3.721 -36.656 -13.547 1 91.38 38 ILE B O 1
ATOM 2270 N N . PRO B 1 39 ? 2.475 -37.688 -11.992 1 94.81 39 PRO B N 1
ATOM 2271 C CA . PRO B 1 39 ? 1.415 -36.688 -12.125 1 94.81 39 PRO B CA 1
ATOM 2272 C C . PRO B 1 39 ? 1.88 -35.281 -11.734 1 94.81 39 PRO B C 1
ATOM 2274 O O . PRO B 1 39 ? 2.658 -35.125 -10.789 1 94.81 39 PRO B O 1
ATOM 2277 N N . TYR B 1 40 ? 1.464 -34.281 -12.484 1 96.56 40 TYR B N 1
ATOM 2278 C CA . TYR B 1 40 ? 1.767 -32.906 -12.125 1 96.56 40 TYR B CA 1
ATOM 2279 C C . TYR B 1 40 ? 0.568 -31.984 -12.383 1 96.56 40 TYR B C 1
ATOM 2281 O O . TYR B 1 40 ? -0.371 -32.375 -13.078 1 96.56 40 TYR B O 1
ATOM 2289 N N . LYS B 1 41 ? 0.536 -30.875 -11.727 1 97.38 41 LYS B N 1
ATOM 2290 C CA . LYS B 1 41 ? -0.438 -29.797 -11.906 1 97.38 41 LYS B CA 1
ATOM 2291 C C . LYS B 1 41 ? 0.246 -28.438 -11.945 1 97.38 41 LYS B C 1
ATOM 2293 O O . LYS B 1 41 ? 1.186 -28.188 -11.188 1 97.38 41 LYS B O 1
ATOM 2298 N N . PHE B 1 42 ? -0.24 -27.641 -12.859 1 97.88 42 PHE B N 1
ATOM 2299 C CA . PHE B 1 42 ? 0.204 -26.25 -12.859 1 97.88 42 PHE B CA 1
ATOM 2300 C C . PHE B 1 42 ? -0.571 -25.438 -11.828 1 97.88 42 PHE B C 1
ATOM 2302 O O . PHE B 1 42 ? -1.803 -25.406 -11.859 1 97.88 42 PHE B O 1
ATOM 2309 N N . VAL B 1 43 ? 0.155 -24.781 -10.914 1 97.81 43 VAL B N 1
ATOM 2310 C CA . VAL B 1 43 ? -0.477 -23.922 -9.914 1 97.81 43 VAL B CA 1
ATOM 2311 C C . VAL B 1 43 ? 0.011 -22.484 -10.07 1 97.81 43 VAL B C 1
ATOM 2313 O O . VAL B 1 43 ? 1.211 -22.219 -9.977 1 97.81 43 VAL B O 1
ATOM 2316 N N . THR B 1 44 ? -0.906 -21.578 -10.289 1 96.88 44 THR B N 1
ATOM 2317 C CA . THR B 1 44 ? -0.472 -20.234 -10.648 1 96.88 44 THR B CA 1
ATOM 2318 C C . THR B 1 44 ? -1.362 -19.188 -9.992 1 96.88 44 THR B C 1
ATOM 2320 O O . THR B 1 44 ? -2.561 -19.406 -9.805 1 96.88 44 THR B O 1
ATOM 2323 N N . ASN B 1 45 ? -0.715 -18 -9.672 1 95.31 45 ASN B N 1
ATOM 2324 C CA . ASN B 1 45 ? -1.388 -16.828 -9.148 1 95.31 45 ASN B CA 1
ATOM 2325 C C . ASN B 1 45 ? -1.701 -15.82 -10.258 1 95.31 45 ASN B C 1
ATOM 2327 O O . ASN B 1 45 ? -2.174 -14.711 -9.984 1 95.31 45 ASN B O 1
ATOM 2331 N N . THR B 1 46 ? -1.473 -16.234 -11.43 1 90.62 46 THR B N 1
ATOM 2332 C CA . THR B 1 46 ? -1.736 -15.266 -12.484 1 90.62 46 THR B CA 1
ATOM 2333 C C . THR B 1 46 ? -3.184 -14.789 -12.43 1 90.62 46 THR B C 1
ATOM 2335 O O . THR B 1 46 ? -4.098 -15.578 -12.188 1 90.62 46 THR B O 1
ATOM 2338 N N . SER B 1 47 ? -3.244 -13.523 -12.508 1 89.69 47 SER B N 1
ATOM 2339 C CA . SER B 1 47 ? -4.566 -12.906 -12.492 1 89.69 47 SER B CA 1
ATOM 2340 C C . SER B 1 47 ? -4.707 -11.875 -13.617 1 89.69 47 SER B C 1
ATOM 2342 O O . SER B 1 47 ? -5.59 -11.023 -13.57 1 89.69 47 SER B O 1
ATOM 2344 N N . LYS B 1 48 ? -3.838 -11.992 -14.539 1 89.31 48 LYS B N 1
ATOM 2345 C CA . LYS B 1 48 ? -3.834 -11.008 -15.617 1 89.31 48 LYS B CA 1
ATOM 2346 C C . LYS B 1 48 ? -4.531 -11.555 -16.859 1 89.31 48 LYS B C 1
ATOM 2348 O O . LYS B 1 48 ? -4.785 -10.812 -17.812 1 89.31 48 LYS B O 1
ATOM 2353 N N . GLU B 1 49 ? -4.781 -12.859 -16.906 1 91.12 49 GLU B N 1
ATOM 2354 C CA . GLU B 1 49 ? -5.449 -13.484 -18.047 1 91.12 49 GLU B CA 1
ATOM 2355 C C . GLU B 1 49 ? -6.367 -14.617 -17.594 1 91.12 49 GLU B C 1
ATOM 2357 O O . GLU B 1 49 ? -6.145 -15.227 -16.547 1 91.12 49 GLU B O 1
ATOM 2362 N N . SER B 1 50 ? -7.305 -14.883 -18.406 1 89.56 50 SER B N 1
ATOM 2363 C CA . SER B 1 50 ? -8.25 -15.953 -18.109 1 89.56 50 SER B CA 1
ATOM 2364 C C . SER B 1 50 ? -7.602 -17.328 -18.25 1 89.56 50 SER B C 1
ATOM 2366 O O . SER B 1 50 ? -6.512 -17.453 -18.812 1 89.56 50 SER B O 1
ATOM 2368 N N . SER B 1 51 ? -8.32 -18.359 -17.766 1 88.5 51 SER B N 1
ATOM 2369 C CA . SER B 1 51 ? -7.844 -19.734 -17.859 1 88.5 51 SER B CA 1
ATOM 2370 C C . SER B 1 51 ? -7.648 -20.141 -19.312 1 88.5 51 SER B C 1
ATOM 2372 O O . SER B 1 51 ? -6.676 -20.828 -19.641 1 88.5 51 SER B O 1
ATOM 2374 N N . ASN B 1 52 ? -8.586 -19.719 -20.125 1 91.44 52 ASN B N 1
ATOM 2375 C CA . ASN B 1 52 ? -8.484 -20.031 -21.547 1 91.44 52 ASN B CA 1
ATOM 2376 C C . ASN B 1 52 ? -7.277 -19.359 -22.203 1 91.44 52 ASN B C 1
ATOM 2378 O O . ASN B 1 52 ? -6.57 -19.984 -23 1 91.44 52 ASN B O 1
ATOM 2382 N N . LEU B 1 53 ? -7.086 -18.141 -21.906 1 93.06 53 LEU B N 1
ATOM 2383 C CA . LEU B 1 53 ? -5.953 -17.406 -22.469 1 93.06 53 LEU B CA 1
ATOM 2384 C C . LEU B 1 53 ? -4.633 -18 -21.969 1 93.06 53 LEU B C 1
ATOM 2386 O O . LEU B 1 53 ? -3.668 -18.094 -22.719 1 93.06 53 LEU B O 1
ATOM 2390 N N . LEU B 1 54 ? -4.602 -18.375 -20.734 1 93.5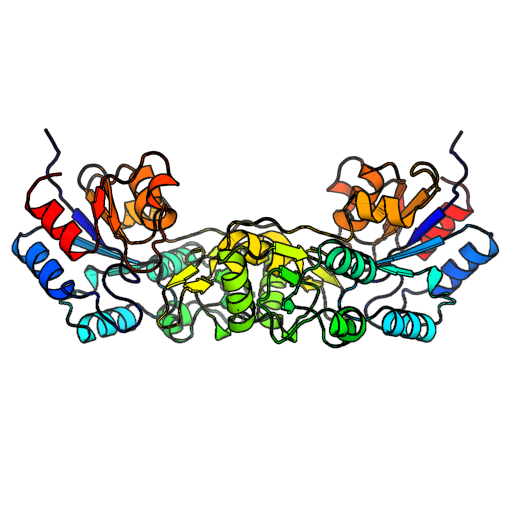 54 LEU B N 1
ATOM 2391 C CA . LEU B 1 54 ? -3.41 -19 -20.172 1 93.5 54 LEU B CA 1
ATOM 2392 C C . LEU B 1 54 ? -3.109 -20.312 -20.875 1 93.5 54 LEU B C 1
ATOM 2394 O O . LEU B 1 54 ? -1.964 -20.578 -21.25 1 93.5 54 LEU B O 1
ATOM 2398 N N . TYR B 1 55 ? -4.129 -21.156 -21.047 1 95.38 55 TYR B N 1
ATOM 2399 C CA . TYR B 1 55 ? -3.992 -22.422 -21.75 1 95.38 55 TYR B CA 1
ATOM 2400 C C . TYR B 1 55 ? -3.412 -22.203 -23.156 1 95.38 55 TYR B C 1
ATOM 2402 O O . TYR B 1 55 ? -2.451 -22.875 -23.531 1 95.38 55 TYR B O 1
ATOM 2410 N N . ASN B 1 56 ? -3.979 -21.266 -23.859 1 95.81 56 ASN B N 1
ATOM 2411 C CA . ASN B 1 56 ? -3.535 -20.969 -25.219 1 95.81 56 ASN B CA 1
ATOM 2412 C C . ASN B 1 56 ? -2.09 -20.484 -25.234 1 95.81 56 ASN B C 1
ATOM 2414 O O . ASN B 1 56 ? -1.313 -20.859 -26.109 1 95.81 56 ASN B O 1
ATOM 2418 N N . ARG B 1 57 ? -1.783 -19.656 -24.297 1 94.75 57 ARG B N 1
ATOM 2419 C CA . ARG B 1 57 ? -0.425 -19.141 -24.234 1 94.75 57 ARG B CA 1
ATOM 2420 C C . ARG B 1 57 ? 0.584 -20.25 -23.984 1 94.75 57 ARG B C 1
ATOM 2422 O O . ARG B 1 57 ? 1.621 -20.312 -24.641 1 94.75 57 ARG B O 1
ATOM 2429 N N . LEU B 1 58 ? 0.309 -21.125 -23.031 1 96.75 58 LEU B N 1
ATOM 2430 C CA . LEU B 1 58 ? 1.212 -22.219 -22.703 1 96.75 58 LEU B CA 1
ATOM 2431 C C . LEU B 1 58 ? 1.388 -23.156 -23.891 1 96.75 58 LEU B C 1
ATOM 2433 O O . LEU B 1 58 ? 2.502 -23.609 -24.172 1 96.75 58 LEU B O 1
ATOM 2437 N N . THR B 1 59 ? 0.311 -23.391 -24.594 1 97.44 59 THR B N 1
ATOM 2438 C CA . THR B 1 59 ? 0.363 -24.234 -25.781 1 97.44 59 THR B CA 1
ATOM 2439 C C . THR B 1 59 ? 1.201 -23.562 -26.875 1 97.44 59 THR B C 1
ATOM 2441 O O . THR B 1 59 ? 2 -24.234 -27.531 1 97.44 59 THR B O 1
ATOM 2444 N N . LYS B 1 60 ? 1.004 -22.328 -27 1 97.06 60 LYS B N 1
ATOM 2445 C CA . LYS B 1 60 ? 1.752 -21.562 -28 1 97.06 60 LYS B CA 1
ATOM 2446 C C . LYS B 1 60 ? 3.244 -21.562 -27.688 1 97.06 60 LYS B C 1
ATOM 2448 O O . LYS B 1 60 ? 4.078 -21.547 -28.594 1 97.06 60 LYS B O 1
ATOM 2453 N N . LEU B 1 61 ? 3.562 -21.594 -26.453 1 97.06 61 LEU B N 1
ATOM 2454 C CA . LEU B 1 61 ? 4.953 -21.594 -26 1 97.06 61 LEU B CA 1
ATOM 2455 C C . LEU B 1 61 ? 5.582 -22.969 -26.203 1 97.06 61 LEU B C 1
ATOM 2457 O O . LEU B 1 61 ? 6.785 -23.141 -26 1 97.06 61 LEU B O 1
ATOM 2461 N N . GLY B 1 62 ? 4.734 -24.016 -26.531 1 97.44 62 GLY B N 1
ATOM 2462 C CA . GLY B 1 62 ? 5.27 -25.328 -26.875 1 97.44 62 GLY B CA 1
ATOM 2463 C C . GLY B 1 62 ? 5 -26.375 -25.812 1 97.44 62 GLY B C 1
ATOM 2464 O O . GLY B 1 62 ? 5.402 -27.531 -25.969 1 97.44 62 GLY B O 1
ATOM 2465 N N . PHE B 1 63 ? 4.316 -25.969 -24.812 1 97.62 63 PHE B N 1
ATOM 2466 C CA . PHE B 1 63 ? 4.031 -26.938 -23.75 1 97.62 63 PHE B CA 1
ATOM 2467 C C . PHE B 1 63 ? 2.826 -27.797 -24.109 1 97.62 63 PHE B C 1
ATOM 2469 O O . PHE B 1 63 ? 1.857 -27.297 -24.688 1 97.62 63 PHE B O 1
ATOM 2476 N N . THR B 1 64 ? 2.93 -29.078 -23.812 1 93.69 64 THR B N 1
ATOM 2477 C CA . THR B 1 64 ? 1.756 -29.938 -23.844 1 93.69 64 THR B CA 1
ATOM 2478 C C . THR B 1 64 ? 0.98 -29.844 -22.531 1 93.69 64 THR B C 1
ATOM 2480 O O . THR B 1 64 ? 1.454 -30.297 -21.484 1 93.69 64 THR B O 1
ATOM 2483 N N . VAL B 1 65 ? -0.157 -29.25 -22.641 1 94.31 65 VAL B N 1
ATOM 2484 C CA . VAL B 1 65 ? -0.918 -28.953 -21.422 1 94.31 65 VAL B CA 1
ATOM 2485 C C . VAL B 1 65 ? -2.379 -29.344 -21.625 1 94.31 65 VAL B C 1
ATOM 2487 O O . VAL B 1 65 ? -2.92 -29.219 -22.719 1 94.31 65 VAL B O 1
ATOM 2490 N N . LYS B 1 66 ? -2.963 -29.906 -20.594 1 94.75 66 LYS B N 1
ATOM 2491 C CA . LYS B 1 66 ? -4.41 -30.062 -20.516 1 94.75 66 LYS B CA 1
ATOM 2492 C C . LYS B 1 66 ? -5.027 -29.016 -19.594 1 94.75 66 LYS B C 1
ATOM 2494 O O . LYS B 1 66 ? -4.449 -28.672 -18.562 1 94.75 66 LYS B O 1
ATOM 2499 N N . LYS B 1 67 ? -6.191 -28.531 -19.938 1 93.38 67 LYS B N 1
ATOM 2500 C CA . LYS B 1 67 ? -6.855 -27.5 -19.172 1 93.38 67 LYS B CA 1
ATOM 2501 C C . LYS B 1 67 ? -7.055 -27.922 -17.719 1 93.38 67 LYS B C 1
ATOM 2503 O O . LYS B 1 67 ? -6.918 -27.109 -16.797 1 93.38 67 LYS B O 1
ATOM 2508 N N . GLU B 1 68 ? -7.336 -29.172 -17.484 1 93.38 68 GLU B N 1
ATOM 2509 C CA . GLU B 1 68 ? -7.625 -29.688 -16.156 1 93.38 68 GLU B CA 1
ATOM 2510 C C . GLU B 1 68 ? -6.367 -29.734 -15.297 1 93.38 68 GLU B C 1
ATOM 2512 O O . GLU B 1 68 ? -6.449 -29.906 -14.078 1 93.38 68 GLU B O 1
ATOM 2517 N N . GLU B 1 69 ? -5.227 -29.562 -15.945 1 95.31 69 GLU B N 1
ATOM 2518 C CA . GLU B 1 69 ? -3.959 -29.562 -15.219 1 95.31 69 GLU B CA 1
ATOM 2519 C C . GLU B 1 69 ? -3.637 -28.188 -14.664 1 95.31 69 GLU B C 1
ATOM 2521 O O . GLU B 1 69 ? -2.729 -28.031 -13.844 1 95.31 69 GLU B O 1
ATOM 2526 N N . ILE B 1 70 ? -4.406 -27.203 -15.086 1 95.62 70 ILE B N 1
ATOM 2527 C CA . ILE B 1 70 ? -4.152 -25.828 -14.664 1 95.62 70 ILE B CA 1
ATOM 2528 C C . ILE B 1 70 ? -5.039 -25.484 -13.469 1 95.62 70 ILE B C 1
ATOM 2530 O O . ILE B 1 70 ? -6.27 -25.547 -13.562 1 95.62 70 ILE B O 1
ATOM 2534 N N . PHE B 1 71 ? -4.457 -25.219 -12.344 1 95.5 71 PHE B N 1
ATOM 2535 C CA . PHE B 1 71 ? -5.109 -24.734 -11.133 1 95.5 71 PHE B CA 1
ATOM 2536 C C . PHE B 1 71 ? -4.727 -23.297 -10.836 1 95.5 71 PHE B C 1
ATOM 2538 O O . PHE B 1 71 ? -3.559 -23 -10.57 1 95.5 71 PHE B O 1
ATOM 2545 N N . SER B 1 72 ? -5.664 -22.359 -10.875 1 94.81 72 SER B N 1
ATOM 2546 C CA . SER B 1 72 ? -5.352 -20.938 -10.781 1 94.81 72 SER B CA 1
ATOM 2547 C C . SER B 1 72 ? -6.145 -20.281 -9.664 1 94.81 72 SER B C 1
ATOM 2549 O O . SER B 1 72 ? -7.262 -20.688 -9.352 1 94.81 72 SER B O 1
ATOM 2551 N N . SER B 1 73 ? -5.578 -19.234 -9.125 1 95.5 73 SER B N 1
ATOM 2552 C CA . SER B 1 73 ? -6.246 -18.438 -8.094 1 95.5 73 SER B CA 1
ATOM 2553 C C . SER B 1 73 ? -7.469 -17.719 -8.648 1 95.5 73 SER B C 1
ATOM 2555 O O . SER B 1 73 ? -8.406 -17.406 -7.91 1 95.5 73 SER B O 1
ATOM 2557 N N . LEU B 1 74 ? -7.504 -17.5 -9.938 1 94.75 74 LEU B N 1
ATOM 2558 C CA . LEU B 1 74 ? -8.664 -16.891 -10.578 1 94.75 74 LEU B CA 1
ATOM 2559 C C . LEU B 1 74 ? -9.898 -17.766 -10.406 1 94.75 74 LEU B C 1
ATOM 2561 O O . LEU B 1 74 ? -10.969 -17.281 -10.023 1 94.75 74 LEU B O 1
ATOM 2565 N N . ILE B 1 75 ? -9.68 -19.016 -10.68 1 91.12 75 ILE B N 1
ATOM 2566 C CA . ILE B 1 75 ? -10.781 -19.969 -10.594 1 91.12 75 ILE B CA 1
ATOM 2567 C C . ILE B 1 75 ? -11.258 -20.078 -9.148 1 91.12 75 ILE B C 1
ATOM 2569 O O . ILE B 1 75 ? -12.461 -20.078 -8.883 1 91.12 75 ILE B O 1
ATOM 2573 N N . ALA B 1 76 ? -10.305 -20.156 -8.258 1 93.88 76 ALA B N 1
ATOM 2574 C CA . ALA B 1 76 ? -10.633 -20.25 -6.836 1 93.88 76 ALA B CA 1
ATOM 2575 C C . ALA B 1 76 ? -11.383 -19 -6.375 1 93.88 76 ALA B C 1
ATOM 2577 O O . ALA B 1 76 ? -12.305 -19.094 -5.562 1 93.88 76 ALA B O 1
ATOM 2578 N N . THR B 1 77 ? -11.047 -17.844 -6.863 1 96.88 77 THR B N 1
ATOM 2579 C CA . THR B 1 77 ? -11.688 -16.578 -6.5 1 96.88 77 THR B CA 1
ATOM 2580 C C . THR B 1 77 ? -13.125 -16.547 -6.996 1 96.88 77 THR B C 1
ATOM 2582 O O . THR B 1 77 ? -14.031 -16.125 -6.266 1 96.88 77 THR B O 1
ATOM 2585 N N . ARG B 1 78 ? -13.266 -16.984 -8.258 1 95.38 78 ARG B N 1
AT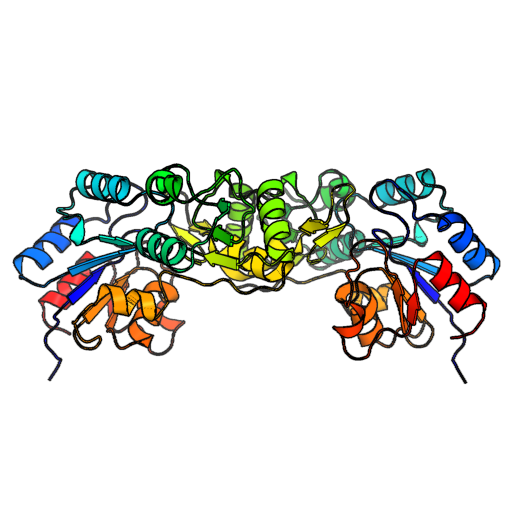OM 2586 C CA . ARG B 1 78 ? -14.617 -17.031 -8.812 1 95.38 78 ARG B CA 1
ATOM 2587 C C . ARG B 1 78 ? -15.539 -17.875 -7.934 1 95.38 78 ARG B C 1
ATOM 2589 O O . ARG B 1 78 ? -16.656 -17.453 -7.617 1 95.38 78 ARG B O 1
ATOM 2596 N N . LYS B 1 79 ? -15.07 -19.031 -7.531 1 94.81 79 LYS B N 1
ATOM 2597 C CA . LYS B 1 79 ? -15.852 -19.922 -6.676 1 94.81 79 LYS B CA 1
ATOM 2598 C C . LYS B 1 79 ? -16.219 -19.234 -5.359 1 94.81 79 LYS B C 1
ATOM 2600 O O . LYS B 1 79 ? -17.344 -19.375 -4.871 1 94.81 79 LYS B O 1
ATOM 2605 N N . LEU B 1 80 ? -15.312 -18.516 -4.801 1 96.38 80 LEU B N 1
ATOM 2606 C CA . LEU B 1 80 ? -15.539 -17.812 -3.547 1 96.38 80 LEU B CA 1
ATOM 2607 C C . LEU B 1 80 ? -16.625 -16.75 -3.709 1 96.38 80 LEU B C 1
ATOM 2609 O O . LEU B 1 80 ? -17.5 -16.625 -2.859 1 96.38 80 LEU B O 1
ATOM 2613 N N . ILE B 1 81 ? -16.547 -15.969 -4.773 1 96.94 81 ILE B N 1
ATOM 2614 C CA . ILE B 1 81 ? -17.5 -14.898 -5.035 1 96.94 81 ILE B CA 1
ATOM 2615 C C . ILE B 1 81 ? -18.906 -15.477 -5.141 1 96.94 81 ILE B C 1
ATOM 2617 O O . ILE B 1 81 ? -19.859 -14.93 -4.578 1 96.94 81 ILE B O 1
ATOM 2621 N N . ILE B 1 82 ? -19 -16.609 -5.848 1 96.62 82 ILE B N 1
ATOM 2622 C CA . ILE B 1 82 ? -20.281 -17.281 -6.035 1 96.62 82 ILE B CA 1
ATOM 2623 C C . ILE B 1 82 ? -20.797 -17.797 -4.695 1 96.62 82 ILE B C 1
ATOM 2625 O O . ILE B 1 82 ? -21.953 -17.578 -4.332 1 96.62 82 ILE B O 1
ATOM 2629 N N . SER B 1 83 ? -19.922 -18.469 -3.963 1 97 83 SER B N 1
ATOM 2630 C CA . SER B 1 83 ? -20.297 -19.094 -2.701 1 97 83 SER B CA 1
ATOM 2631 C C . SER B 1 83 ? -20.781 -18.062 -1.689 1 97 83 SER B C 1
ATOM 2633 O O . SER B 1 83 ? -21.719 -18.312 -0.932 1 97 83 SER B O 1
ATOM 2635 N N . LYS B 1 84 ? -20.203 -16.875 -1.677 1 96.94 84 LYS B N 1
ATOM 2636 C CA . LYS B 1 84 ? -20.531 -15.82 -0.709 1 96.94 84 LYS B CA 1
ATOM 2637 C C . LYS B 1 84 ? -21.562 -14.859 -1.274 1 96.94 84 LYS B C 1
ATOM 2639 O O . LYS B 1 84 ? -21.938 -13.883 -0.617 1 96.94 84 LYS B O 1
ATOM 2644 N N . LYS B 1 85 ? -21.969 -15.07 -2.549 1 95.56 85 LYS B N 1
ATOM 2645 C CA . LYS B 1 85 ? -22.969 -14.25 -3.236 1 95.56 85 LYS B CA 1
ATOM 2646 C C . LYS B 1 85 ? -22.547 -12.781 -3.258 1 95.56 85 LYS B C 1
ATOM 2648 O O . LYS B 1 85 ? -23.328 -11.906 -2.908 1 95.56 85 LYS B O 1
ATOM 2653 N N . LEU B 1 86 ? -21.344 -12.562 -3.596 1 97.31 86 LEU B N 1
ATOM 2654 C CA . LEU B 1 86 ? -20.797 -11.211 -3.613 1 97.31 86 LEU B CA 1
ATOM 2655 C C . LEU B 1 86 ? -21.109 -10.516 -4.934 1 97.31 86 LEU B C 1
ATOM 2657 O O . LEU B 1 86 ? -21.312 -11.172 -5.953 1 97.31 86 LEU B O 1
ATOM 2661 N N . ASN B 1 87 ? -21.156 -9.219 -4.914 1 97.94 87 ASN B N 1
ATOM 2662 C CA . ASN B 1 87 ? -21.188 -8.328 -6.066 1 97.94 87 ASN B CA 1
ATOM 2663 C C . ASN B 1 87 ? -19.969 -7.434 -6.117 1 97.94 87 ASN B C 1
ATOM 2665 O O . ASN B 1 87 ? -19.953 -6.344 -5.539 1 97.94 87 ASN B O 1
ATOM 2669 N N . PRO B 1 88 ? -18.938 -7.848 -6.867 1 97.19 88 PRO B N 1
ATOM 2670 C CA . PRO B 1 88 ? -17.609 -7.258 -6.664 1 97.19 88 PRO B CA 1
ATOM 2671 C C . PRO B 1 88 ? -17.328 -6.098 -7.617 1 97.19 88 PRO B C 1
ATOM 2673 O O . PRO B 1 88 ? -17.828 -6.094 -8.75 1 97.19 88 PRO B O 1
ATOM 2676 N N . MET B 1 89 ? -16.625 -5.082 -7.098 1 97.12 89 MET B N 1
ATOM 2677 C CA . MET B 1 89 ? -15.766 -4.262 -7.957 1 97.12 89 MET B CA 1
ATOM 2678 C C . MET B 1 89 ? -14.516 -5.027 -8.367 1 97.12 89 MET B C 1
ATOM 2680 O O . MET B 1 89 ? -13.805 -5.574 -7.523 1 97.12 89 MET B O 1
ATOM 2684 N N . LEU B 1 90 ? -14.336 -5.09 -9.688 1 96.31 90 LEU B N 1
ATOM 2685 C CA . LEU B 1 90 ? -13.211 -5.879 -10.195 1 96.31 90 LEU B CA 1
ATOM 2686 C C . LEU B 1 90 ? -12.039 -4.984 -10.562 1 96.31 90 LEU B C 1
ATOM 2688 O O . LEU B 1 90 ? -12.133 -4.18 -11.492 1 96.31 90 LEU B O 1
ATOM 2692 N N . LEU B 1 91 ? -10.953 -5.078 -9.773 1 96.94 91 LEU B N 1
ATOM 2693 C CA . LEU B 1 91 ? -9.664 -4.527 -10.164 1 96.94 91 LEU B CA 1
ATOM 2694 C C . LEU B 1 91 ? -8.766 -5.609 -10.75 1 96.94 91 LEU B C 1
ATOM 2696 O O . LEU B 1 91 ? -7.723 -5.938 -10.172 1 96.94 91 LEU B O 1
ATOM 2700 N N . ILE B 1 92 ? -9.117 -6.062 -11.891 1 95.69 92 ILE B N 1
ATOM 2701 C CA . ILE B 1 92 ? -8.422 -7.137 -12.586 1 95.69 92 ILE B CA 1
ATOM 2702 C C . ILE B 1 92 ? -8.18 -6.734 -14.039 1 95.69 92 ILE B C 1
ATOM 2704 O O . ILE B 1 92 ? -8.836 -5.832 -14.555 1 95.69 92 ILE B O 1
ATOM 2708 N N . ASP B 1 93 ? -7.242 -7.355 -14.672 1 94.69 93 ASP B N 1
ATOM 2709 C CA . ASP B 1 93 ? -6.953 -7.125 -16.078 1 94.69 93 ASP B CA 1
ATOM 2710 C C . ASP B 1 93 ? -8.156 -7.488 -16.953 1 94.69 93 ASP B C 1
ATOM 2712 O O . ASP B 1 93 ? -8.836 -8.484 -16.703 1 94.69 93 ASP B O 1
ATOM 2716 N N . PRO B 1 94 ? -8.391 -6.703 -17.969 1 91.25 94 PRO B N 1
ATOM 2717 C CA . PRO B 1 94 ? -9.516 -7.008 -18.844 1 91.25 94 PRO B CA 1
ATOM 2718 C C . PRO B 1 94 ? -9.43 -8.414 -19.438 1 91.25 94 PRO B C 1
ATOM 2720 O O . PRO B 1 94 ? -10.461 -9.031 -19.734 1 91.25 94 PRO B O 1
ATOM 2723 N N . HIS B 1 95 ? -8.25 -8.953 -19.625 1 90.12 95 HIS B N 1
ATOM 2724 C CA . HIS B 1 95 ? -8.062 -10.273 -20.203 1 90.12 95 HIS B CA 1
ATOM 2725 C C . HIS B 1 95 ? -8.5 -11.367 -19.234 1 90.12 95 HIS B C 1
ATOM 2727 O O . HIS B 1 95 ? -8.656 -12.523 -19.641 1 90.12 95 HIS B O 1
ATOM 2733 N N . ALA B 1 96 ? -8.672 -10.961 -18 1 90.38 96 ALA B N 1
ATOM 2734 C CA . ALA B 1 96 ? -9.164 -11.914 -17 1 90.38 96 ALA B CA 1
ATOM 2735 C C . ALA B 1 96 ? -10.664 -11.773 -16.812 1 90.38 96 ALA B C 1
ATOM 2737 O O . ALA B 1 96 ? -11.273 -12.562 -16.078 1 90.38 96 ALA B O 1
ATOM 2738 N N . ASN B 1 97 ? -11.32 -10.82 -17.438 1 87 97 ASN B N 1
ATOM 2739 C CA . ASN B 1 97 ? -12.711 -10.461 -17.203 1 87 97 ASN B CA 1
ATOM 2740 C C . ASN B 1 97 ? -13.656 -11.617 -17.547 1 87 97 ASN B C 1
ATOM 2742 O O . ASN B 1 97 ? -14.719 -11.75 -16.953 1 87 97 ASN B O 1
ATOM 2746 N N . GLU B 1 98 ? -13.242 -12.32 -18.547 1 86.62 98 GLU B N 1
ATOM 2747 C CA . GLU B 1 98 ? -14.109 -13.398 -19 1 86.62 98 GLU B CA 1
ATOM 2748 C C . GLU B 1 98 ? -14.492 -14.336 -17.859 1 86.62 98 GLU B C 1
ATOM 2750 O O . GLU B 1 98 ? -15.594 -14.883 -17.844 1 86.62 98 GLU B O 1
ATOM 2755 N N . ASP B 1 99 ? -13.594 -14.492 -16.906 1 87.31 99 ASP B N 1
ATOM 2756 C CA . ASP B 1 99 ? -13.828 -15.414 -15.789 1 87.31 99 ASP B CA 1
ATOM 2757 C C . ASP B 1 99 ? -14.797 -14.805 -14.773 1 87.31 99 ASP B C 1
ATOM 2759 O O . ASP B 1 99 ? -15.312 -15.516 -13.906 1 87.31 99 ASP B O 1
ATOM 2763 N N . PHE B 1 100 ? -15.148 -13.414 -14.859 1 90.62 100 PHE B N 1
ATOM 2764 C CA . PHE B 1 100 ? -15.852 -12.789 -13.75 1 90.62 100 PHE B CA 1
ATOM 2765 C C . PHE B 1 100 ? -17.031 -11.969 -14.258 1 90.62 100 PHE B C 1
ATOM 2767 O O . PHE B 1 100 ? -17.875 -11.523 -13.469 1 90.62 100 PHE B O 1
ATOM 2774 N N . GLU B 1 101 ? -17.109 -11.734 -15.477 1 83.81 101 GLU B N 1
ATOM 2775 C CA . GLU B 1 101 ? -18.078 -10.781 -16.031 1 83.81 101 GLU B CA 1
ATOM 2776 C C . GLU B 1 101 ? -19.5 -11.156 -15.648 1 83.81 101 GLU B C 1
ATOM 2778 O O . GLU B 1 101 ? -20.328 -10.273 -15.391 1 83.81 101 GLU B O 1
ATOM 2783 N N . ASP B 1 102 ? -19.859 -12.328 -15.586 1 90.38 102 ASP B N 1
ATOM 2784 C CA . ASP B 1 102 ? -21.219 -12.781 -15.297 1 90.38 102 ASP B CA 1
ATOM 2785 C C . ASP B 1 102 ? -21.531 -12.625 -13.812 1 90.38 102 ASP B C 1
ATOM 2787 O O . ASP B 1 102 ? -22.703 -12.75 -13.414 1 90.38 102 ASP B O 1
ATOM 2791 N N . LEU B 1 103 ? -20.609 -12.25 -13.008 1 93 103 LEU B N 1
ATOM 2792 C CA . LEU B 1 103 ? -20.797 -12.203 -11.562 1 93 103 LEU B CA 1
ATOM 2793 C C . LEU B 1 103 ? -21.156 -10.789 -11.109 1 93 103 LEU B C 1
ATOM 2795 O O . LEU B 1 103 ? -21.594 -10.594 -9.977 1 93 103 LEU B O 1
ATOM 2799 N N . VAL B 1 104 ? -21.031 -9.789 -11.938 1 93.06 104 VAL B N 1
ATOM 2800 C CA . VAL B 1 104 ? -21.25 -8.398 -11.562 1 93.06 104 VAL B CA 1
ATOM 2801 C C . VAL B 1 104 ? -22.688 -7.992 -11.875 1 93.06 104 VAL B C 1
ATOM 2803 O O . VAL B 1 104 ? -23.125 -8.086 -13.023 1 93.06 104 VAL B O 1
ATOM 2806 N N . LYS B 1 105 ? -23.297 -7.598 -10.789 1 93.56 105 LYS B N 1
ATOM 2807 C CA . LYS B 1 105 ? -24.656 -7.078 -10.93 1 93.56 105 LYS B CA 1
ATOM 2808 C C . LYS B 1 105 ? -24.656 -5.555 -10.945 1 93.56 105 LYS B C 1
ATOM 2810 O O . LYS B 1 105 ? -24.5 -4.914 -9.898 1 93.56 105 LYS B O 1
ATOM 2815 N N . THR B 1 106 ? -24.891 -4.922 -12.047 1 89 106 THR B N 1
ATOM 2816 C CA . THR B 1 106 ? -24.734 -3.492 -12.273 1 89 106 THR B CA 1
ATOM 2817 C C . THR B 1 106 ? -25.781 -2.695 -11.516 1 89 106 THR B C 1
ATOM 2819 O O . THR B 1 106 ? -25.594 -1.515 -11.227 1 89 106 THR B O 1
ATOM 2822 N N . ASN B 1 107 ? -26.812 -3.25 -11.133 1 91.44 107 ASN B N 1
ATOM 2823 C CA . ASN B 1 107 ? -27.922 -2.531 -10.5 1 91.44 107 ASN B CA 1
ATOM 2824 C C . ASN B 1 107 ? -27.938 -2.758 -8.992 1 91.44 107 ASN B C 1
ATOM 2826 O O . ASN B 1 107 ? -28.922 -2.434 -8.32 1 91.44 107 ASN B O 1
ATOM 2830 N N . GLU B 1 108 ? -26.906 -3.361 -8.539 1 93.19 108 GLU B N 1
ATOM 2831 C CA . GLU B 1 108 ? -26.828 -3.629 -7.109 1 93.19 108 GLU B CA 1
ATOM 2832 C C . GLU B 1 108 ? -25.578 -2.992 -6.504 1 93.19 108 GLU B C 1
ATOM 2834 O O . GLU B 1 108 ? -24.625 -2.652 -7.223 1 93.19 108 GLU B O 1
ATOM 2839 N N . THR B 1 109 ? -25.688 -2.781 -5.246 1 94.62 109 THR B N 1
ATOM 2840 C CA . THR B 1 109 ? -24.547 -2.215 -4.52 1 94.62 109 THR B CA 1
ATOM 2841 C C . THR B 1 109 ? -23.375 -3.186 -4.504 1 94.62 109 THR B C 1
ATOM 2843 O O . THR B 1 109 ? -23.562 -4.387 -4.293 1 94.62 109 THR B O 1
ATOM 2846 N N . MET B 1 110 ? -22.219 -2.697 -4.812 1 97.12 110 MET B N 1
ATOM 2847 C CA . MET B 1 110 ? -21 -3.508 -4.711 1 97.12 110 MET B CA 1
ATOM 2848 C C . MET B 1 110 ? -20.625 -3.734 -3.252 1 97.12 110 MET B C 1
ATOM 2850 O O . MET B 1 110 ? -20.656 -2.807 -2.443 1 97.12 110 MET B O 1
ATOM 2854 N N . ASN B 1 111 ? -20.266 -4.965 -2.947 1 98.06 111 ASN B N 1
ATOM 2855 C CA . ASN B 1 111 ? -19.984 -5.285 -1.551 1 98.06 111 ASN B CA 1
ATOM 2856 C C . ASN B 1 111 ? -18.641 -5.992 -1.396 1 98.06 111 ASN B C 1
ATOM 2858 O O . ASN B 1 111 ? -18.359 -6.574 -0.347 1 98.06 111 ASN B O 1
ATOM 2862 N N . ALA B 1 112 ? -17.797 -5.977 -2.387 1 98.5 112 ALA B N 1
ATOM 2863 C CA . ALA B 1 112 ? -16.453 -6.531 -2.348 1 98.5 112 ALA B CA 1
ATOM 2864 C C . ALA B 1 112 ? -15.539 -5.836 -3.357 1 98.5 112 ALA B C 1
ATOM 2866 O O . ALA B 1 112 ? -16.016 -5.328 -4.379 1 98.5 112 ALA B O 1
ATOM 2867 N N . VAL B 1 113 ? -14.359 -5.75 -3.027 1 98.69 113 VAL B N 1
ATOM 2868 C CA . VAL B 1 113 ? -13.297 -5.359 -3.943 1 98.69 113 VAL B CA 1
ATOM 2869 C C . VAL B 1 113 ? -12.391 -6.559 -4.223 1 98.69 113 VAL B C 1
ATOM 2871 O O . VAL B 1 113 ? -11.781 -7.113 -3.303 1 98.69 113 VAL B O 1
ATOM 2874 N N . VAL B 1 114 ? -12.367 -6.988 -5.465 1 98 114 VAL B N 1
ATOM 2875 C CA . VAL B 1 114 ? -11.516 -8.094 -5.883 1 98 114 VAL B CA 1
ATOM 2876 C C . VAL B 1 114 ? -10.32 -7.562 -6.66 1 98 114 VAL B C 1
ATOM 2878 O O . VAL B 1 114 ? -10.484 -6.898 -7.688 1 98 114 VAL B O 1
ATOM 2881 N N . ILE B 1 115 ? -9.156 -7.898 -6.176 1 98.25 115 ILE B N 1
ATOM 2882 C CA . ILE B 1 115 ? -7.957 -7.305 -6.7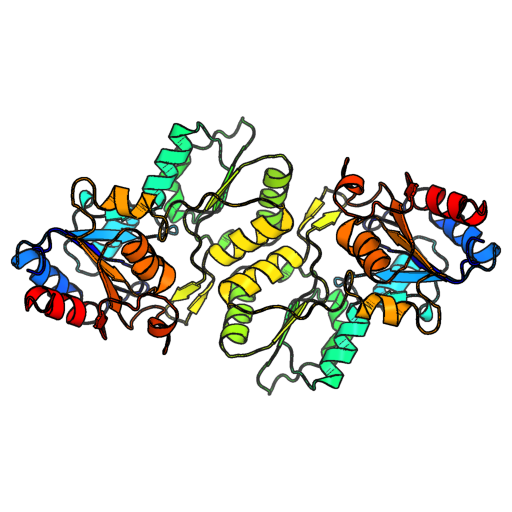62 1 98.25 115 ILE B CA 1
ATOM 2883 C C . ILE B 1 115 ? -7.035 -8.406 -7.285 1 98.25 115 ILE B C 1
ATOM 2885 O O . ILE B 1 115 ? -6.742 -9.367 -6.57 1 98.25 115 ILE B O 1
ATOM 2889 N N . GLY B 1 116 ? -6.66 -8.375 -8.5 1 97.5 116 GLY B N 1
ATOM 2890 C CA . GLY B 1 116 ? -5.586 -9.109 -9.164 1 97.5 116 GLY B CA 1
ATOM 2891 C C . GLY B 1 116 ? -4.559 -8.195 -9.812 1 97.5 116 GLY B C 1
ATOM 2892 O O . GLY B 1 116 ? -4.473 -7.016 -9.477 1 97.5 116 GLY B O 1
ATOM 2893 N N . LEU B 1 117 ? -3.713 -8.742 -10.617 1 96.94 117 LEU B N 1
ATOM 2894 C CA . LEU B 1 117 ? -2.762 -7.902 -11.336 1 96.94 117 LEU B CA 1
ATOM 2895 C C . LEU B 1 117 ? -3.459 -7.125 -12.453 1 96.94 117 LEU B C 1
ATOM 2897 O O . LEU B 1 117 ? -3.904 -7.711 -13.438 1 96.94 117 LEU B O 1
ATOM 2901 N N . ALA B 1 118 ? -3.578 -5.863 -12.258 1 96.81 118 ALA B N 1
ATOM 2902 C CA . ALA B 1 118 ? -4.297 -4.996 -13.188 1 96.81 118 ALA B CA 1
ATOM 2903 C C . ALA B 1 118 ? -3.607 -3.641 -13.32 1 96.81 118 ALA B C 1
ATOM 2905 O O . ALA B 1 118 ? -4.164 -2.615 -12.922 1 96.81 118 ALA B O 1
ATOM 2906 N N . PRO B 1 119 ? -2.496 -3.576 -14 1 97.06 119 PRO B N 1
ATOM 2907 C CA . P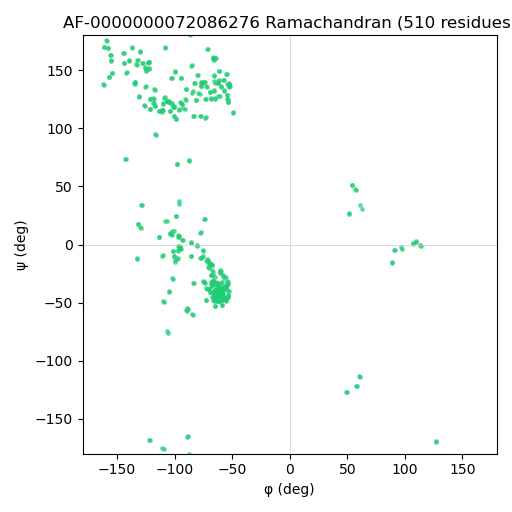RO B 1 119 ? -1.709 -2.342 -14.07 1 97.06 119 PRO B CA 1
ATOM 2908 C C . PRO B 1 119 ? -2.537 -1.142 -14.531 1 97.06 119 PRO B C 1
ATOM 2910 O O . PRO B 1 119 ? -2.432 -0.059 -13.945 1 97.06 119 PRO B O 1
ATOM 2913 N N . ASP B 1 120 ? -3.416 -1.338 -15.5 1 96.44 120 ASP B N 1
ATOM 2914 C CA . ASP B 1 120 ? -4.176 -0.232 -16.078 1 96.44 120 ASP B CA 1
ATOM 2915 C C . ASP B 1 120 ? -5.199 0.308 -15.078 1 96.44 120 ASP B C 1
ATOM 2917 O O . ASP B 1 120 ? -5.715 1.415 -15.242 1 96.44 120 ASP B O 1
ATOM 2921 N N . LYS B 1 121 ? -5.484 -0.462 -14.047 1 97.25 121 LYS B N 1
ATOM 2922 C CA . LYS B 1 121 ? -6.473 -0.048 -13.055 1 97.25 121 LYS B CA 1
ATOM 2923 C C . LYS B 1 121 ? -5.797 0.509 -11.805 1 97.25 121 LYS B C 1
ATOM 2925 O O . LYS B 1 121 ? -6.461 1.084 -10.938 1 97.25 121 LYS B O 1
ATOM 2930 N N . PHE B 1 122 ? -4.504 0.343 -11.742 1 98.44 122 PHE B N 1
ATOM 2931 C CA . PHE B 1 122 ? -3.77 0.776 -10.562 1 98.44 122 PHE B CA 1
ATOM 2932 C C . PHE B 1 122 ? -3.361 2.24 -10.68 1 98.44 122 PHE B C 1
ATOM 2934 O O . PHE B 1 122 ? -2.178 2.549 -10.836 1 98.44 122 PHE B O 1
ATOM 2941 N N . HIS B 1 123 ? -4.352 3.088 -10.555 1 98.38 123 HIS B N 1
ATOM 2942 C CA . HIS B 1 123 ? -4.141 4.527 -10.477 1 98.38 123 HIS B CA 1
ATOM 2943 C C . HIS B 1 123 ? -5.02 5.156 -9.398 1 98.38 123 HIS B C 1
ATOM 2945 O O . HIS B 1 123 ? -5.941 4.516 -8.891 1 98.38 123 HIS B O 1
ATOM 2951 N N . TYR B 1 124 ? -4.754 6.387 -9.117 1 98.62 124 TYR B N 1
ATOM 2952 C CA . TYR B 1 124 ? -5.211 7.035 -7.891 1 98.62 124 TYR B CA 1
ATOM 2953 C C . TYR B 1 124 ? -6.73 7.008 -7.789 1 98.62 124 TYR B C 1
ATOM 2955 O O . TYR B 1 124 ? -7.281 6.551 -6.785 1 98.62 124 TYR B O 1
ATOM 2963 N N . GLU B 1 125 ? -7.441 7.422 -8.758 1 98.62 125 GLU B N 1
ATOM 2964 C CA . GLU B 1 125 ? -8.891 7.578 -8.672 1 98.62 125 GLU B CA 1
ATOM 2965 C C . GLU B 1 125 ? -9.586 6.223 -8.586 1 98.62 125 GLU B C 1
ATOM 2967 O O . GLU B 1 125 ? -10.562 6.066 -7.859 1 98.62 125 GLU B O 1
ATOM 2972 N N . GLU B 1 126 ? -9.117 5.223 -9.375 1 98.5 126 GLU B N 1
ATOM 2973 C CA . GLU B 1 126 ? -9.703 3.889 -9.305 1 98.5 126 GLU B CA 1
ATOM 2974 C C . GLU B 1 126 ? -9.484 3.264 -7.93 1 98.5 126 GLU B C 1
ATOM 2976 O O . GLU B 1 126 ? -10.391 2.646 -7.367 1 98.5 126 GLU B O 1
ATOM 2981 N N . LEU B 1 127 ? -8.305 3.445 -7.402 1 98.88 127 LEU B N 1
ATOM 2982 C CA . LEU B 1 127 ? -7.988 2.924 -6.078 1 98.88 127 LEU B CA 1
ATOM 2983 C C . LEU B 1 127 ? -8.781 3.66 -5 1 98.88 127 LEU B C 1
ATOM 2985 O O . LEU B 1 127 ? -9.156 3.066 -3.986 1 98.88 127 LEU B O 1
ATOM 2989 N N . THR B 1 128 ? -9.047 4.961 -5.223 1 98.88 128 THR B N 1
ATOM 2990 C CA . THR B 1 128 ? -9.867 5.727 -4.289 1 98.88 128 THR B CA 1
ATOM 2991 C C . THR B 1 128 ? -11.297 5.199 -4.262 1 98.88 128 THR B C 1
ATOM 2993 O O . THR B 1 128 ? -11.906 5.109 -3.195 1 98.88 128 THR B O 1
ATOM 2996 N N . LYS B 1 129 ? -11.828 4.828 -5.438 1 98.62 129 LYS B N 1
ATOM 2997 C CA . LYS B 1 129 ? -13.156 4.219 -5.48 1 98.62 129 LYS B CA 1
ATOM 2998 C C . LYS B 1 129 ? -13.195 2.934 -4.656 1 98.62 129 LYS B C 1
ATOM 3000 O O . LYS B 1 129 ? -14.133 2.713 -3.889 1 98.62 129 LYS B O 1
ATOM 3005 N N . ALA B 1 130 ? -12.203 2.105 -4.855 1 98.88 130 ALA B N 1
ATOM 3006 C CA . ALA B 1 130 ? -12.102 0.863 -4.094 1 98.88 130 ALA B CA 1
ATOM 3007 C C . ALA B 1 130 ? -12.031 1.146 -2.596 1 98.88 130 ALA B C 1
ATOM 3009 O O . ALA B 1 130 ? -12.727 0.502 -1.802 1 98.88 130 ALA B O 1
ATOM 3010 N N . PHE B 1 131 ? -11.258 2.1 -2.207 1 98.88 131 PHE B N 1
ATOM 3011 C CA . PHE B 1 131 ? -11.086 2.523 -0.824 1 98.88 131 PHE B CA 1
ATOM 3012 C C . PHE B 1 131 ? -12.422 2.91 -0.202 1 98.88 131 PHE B C 1
ATOM 3014 O O . PHE B 1 131 ? -12.734 2.488 0.911 1 98.88 131 PHE B O 1
ATOM 3021 N N . ARG B 1 132 ? -13.18 3.678 -0.926 1 98.62 132 ARG B N 1
ATOM 3022 C CA . ARG B 1 132 ? -14.469 4.129 -0.424 1 98.62 132 ARG B CA 1
ATOM 3023 C C . ARG B 1 132 ? -15.398 2.949 -0.16 1 98.62 132 ARG B C 1
ATOM 3025 O O . ARG B 1 132 ? -16.109 2.92 0.851 1 98.62 132 ARG B O 1
ATOM 3032 N N . LEU B 1 133 ? -15.406 1.966 -1.079 1 98.62 133 LEU B N 1
ATOM 3033 C CA . LEU B 1 133 ? -16.219 0.769 -0.893 1 98.62 133 LEU B CA 1
ATOM 3034 C C . LEU B 1 133 ? -15.797 0.02 0.369 1 98.62 133 LEU B C 1
ATOM 3036 O O . LEU B 1 133 ? -16.656 -0.46 1.121 1 98.62 133 LEU B O 1
ATOM 3040 N N . LEU B 1 134 ? -14.516 -0.055 0.576 1 98.81 134 LEU B N 1
ATOM 3041 C CA . LEU B 1 134 ? -14 -0.757 1.746 1 98.81 134 LEU B CA 1
ATOM 3042 C C . LEU B 1 134 ? -14.391 -0.036 3.031 1 98.81 134 LEU B C 1
ATOM 3044 O O . LEU B 1 134 ? -14.734 -0.676 4.027 1 98.81 134 LEU B O 1
ATOM 3048 N N . LEU B 1 135 ? -14.305 1.279 3.008 1 97.19 135 LEU B N 1
ATOM 3049 C CA . LEU B 1 135 ? -14.711 2.068 4.164 1 97.19 135 LEU B CA 1
ATOM 3050 C C . LEU B 1 135 ? -16.172 1.819 4.508 1 97.19 135 LEU B C 1
ATOM 3052 O O . LEU B 1 135 ? -16.562 1.876 5.676 1 97.19 135 LEU B O 1
ATOM 3056 N N . ASP B 1 136 ? -16.922 1.567 3.502 1 96.38 136 ASP B N 1
ATOM 3057 C CA . ASP B 1 136 ? -18.359 1.368 3.678 1 96.38 136 ASP B CA 1
ATOM 3058 C C . ASP B 1 136 ? -18.672 -0.082 4.035 1 96.38 136 ASP B C 1
ATOM 3060 O O . ASP B 1 136 ? -19.844 -0.483 4.059 1 96.38 136 ASP B O 1
ATOM 3064 N N . GLY B 1 137 ? -17.688 -0.926 4.16 1 97.56 137 GLY B N 1
ATOM 3065 C CA . GLY B 1 137 ? -17.922 -2.25 4.715 1 97.56 137 GLY B CA 1
ATOM 3066 C C . GLY B 1 137 ? -17.703 -3.365 3.707 1 97.56 137 GLY B C 1
ATOM 3067 O O . GLY B 1 137 ? -17.859 -4.543 4.035 1 97.56 137 GLY B O 1
ATOM 3068 N N . ALA B 1 138 ? -17.359 -3.059 2.443 1 98.5 138 ALA B N 1
ATOM 3069 C CA . ALA B 1 138 ? -17.078 -4.086 1.444 1 98.5 138 ALA B CA 1
ATOM 3070 C C . ALA B 1 138 ? -15.891 -4.949 1.855 1 98.5 138 ALA B C 1
ATOM 3072 O O . ALA B 1 138 ? -14.977 -4.477 2.533 1 98.5 138 ALA B O 1
ATOM 3073 N N . SER B 1 139 ? -15.883 -6.215 1.464 1 98.5 139 SER B N 1
ATOM 3074 C CA . SER B 1 139 ? -14.758 -7.109 1.712 1 98.5 139 SER B CA 1
ATOM 3075 C C . SER B 1 139 ? -13.641 -6.887 0.701 1 98.5 139 SER B C 1
ATOM 3077 O O . SER B 1 139 ? -13.898 -6.508 -0.444 1 98.5 139 SER B O 1
ATOM 3079 N N . LEU B 1 140 ? -12.492 -7.039 1.138 1 98.88 140 LEU B N 1
ATOM 3080 C CA . LEU B 1 140 ? -11.328 -7.008 0.258 1 98.88 140 LEU B CA 1
ATOM 3081 C C . LEU B 1 140 ? -10.844 -8.422 -0.048 1 98.88 140 LEU B C 1
ATOM 3083 O O . LEU B 1 140 ? -10.477 -9.164 0.863 1 98.88 140 LEU B O 1
ATOM 3087 N N . ILE B 1 141 ? -10.875 -8.812 -1.32 1 98.69 141 ILE B N 1
ATOM 3088 C CA . ILE B 1 141 ? -10.438 -10.133 -1.772 1 98.69 141 ILE B CA 1
ATOM 3089 C C . ILE B 1 141 ? -9.25 -9.977 -2.723 1 98.69 141 ILE B C 1
ATOM 3091 O O . ILE B 1 141 ? -9.352 -9.297 -3.746 1 98.69 141 ILE B O 1
ATOM 3095 N N . ALA B 1 142 ? -8.148 -10.508 -2.4 1 98.69 142 ALA B N 1
ATOM 3096 C CA . ALA B 1 142 ? -6.973 -10.516 -3.26 1 98.69 142 ALA B CA 1
ATOM 3097 C C . ALA B 1 142 ? -6.812 -11.859 -3.961 1 98.69 142 ALA B C 1
ATOM 3099 O O . ALA B 1 142 ? -6.605 -12.883 -3.307 1 98.69 142 ALA B O 1
ATOM 3100 N N . ILE B 1 143 ? -6.859 -11.82 -5.258 1 97.88 143 ILE B N 1
ATOM 3101 C CA . ILE B 1 143 ? -6.633 -13.047 -6.016 1 97.88 143 ILE B CA 1
ATOM 3102 C C . ILE B 1 143 ? -5.254 -13.609 -5.688 1 97.88 143 ILE B C 1
ATOM 3104 O O . ILE B 1 143 ? -5.07 -14.828 -5.625 1 97.88 143 ILE B O 1
ATOM 3108 N N . GLN B 1 144 ? -4.383 -12.742 -5.52 1 97.44 144 GLN B N 1
ATOM 3109 C CA . GLN B 1 144 ? -3.045 -12.984 -4.992 1 97.44 144 GLN B CA 1
ATOM 3110 C C . GLN B 1 144 ? -2.457 -11.719 -4.375 1 97.44 144 GLN B C 1
ATOM 3112 O O . GLN B 1 144 ? -2.969 -10.617 -4.598 1 97.44 144 GLN B O 1
ATOM 3117 N N . LYS B 1 145 ? -1.436 -11.898 -3.582 1 97.88 145 LYS B N 1
ATOM 3118 C CA . LYS B 1 145 ? -0.81 -10.75 -2.936 1 97.88 145 LYS B CA 1
ATOM 3119 C C . LYS B 1 145 ? 0.7 -10.75 -3.158 1 97.88 145 LYS B C 1
ATOM 3121 O O . LYS B 1 145 ? 1.466 -10.414 -2.25 1 97.88 145 LYS B O 1
ATOM 3126 N N . ALA B 1 146 ? 1.085 -11.227 -4.336 1 97.31 146 ALA B N 1
ATOM 3127 C CA . ALA B 1 146 ? 2.502 -11.258 -4.688 1 97.31 146 ALA B CA 1
ATOM 3128 C C . ALA B 1 146 ? 3.119 -9.859 -4.613 1 97.31 146 ALA B C 1
ATOM 3130 O O . ALA B 1 146 ? 2.498 -8.883 -5.027 1 97.31 146 ALA B O 1
ATOM 3131 N N . ARG B 1 147 ? 4.324 -9.781 -4.152 1 97.81 147 ARG B N 1
ATOM 3132 C CA . ARG B 1 147 ? 5.027 -8.516 -4.004 1 97.81 147 ARG B CA 1
ATOM 3133 C C . ARG B 1 147 ? 5.449 -7.961 -5.363 1 97.81 147 ARG B C 1
ATOM 3135 O O . ARG B 1 147 ? 5.301 -6.766 -5.625 1 97.81 147 ARG B O 1
ATOM 3142 N N . TYR B 1 148 ? 6.023 -8.781 -6.168 1 97.88 148 TYR B N 1
ATOM 3143 C CA . TYR B 1 148 ? 6.516 -8.422 -7.492 1 97.88 148 TYR B CA 1
ATOM 3144 C C . TYR B 1 148 ? 6.637 -9.664 -8.375 1 97.88 148 TYR B C 1
ATOM 3146 O O . TYR B 1 148 ? 6.422 -10.781 -7.918 1 97.88 148 TYR B O 1
ATOM 3154 N N . TYR B 1 149 ? 6.852 -9.508 -9.617 1 96.56 149 TYR B N 1
ATOM 3155 C CA . TYR B 1 149 ? 7.074 -10.562 -10.609 1 96.56 149 TYR B CA 1
ATOM 3156 C C . TYR B 1 149 ? 8.078 -10.117 -11.664 1 96.56 149 TYR B C 1
ATOM 3158 O O . TYR B 1 149 ? 8.469 -8.945 -11.703 1 96.56 149 TYR B O 1
ATOM 3166 N N . LYS B 1 150 ? 8.586 -11.039 -12.398 1 96.88 150 LYS B N 1
ATOM 3167 C CA . LYS B 1 150 ? 9.586 -10.734 -13.414 1 96.88 150 LYS B CA 1
ATOM 3168 C C . LYS B 1 150 ? 8.93 -10.453 -14.766 1 96.88 150 LYS B C 1
ATOM 3170 O O . LYS B 1 150 ? 8.102 -11.227 -15.234 1 96.88 150 LYS B O 1
ATOM 3175 N N . ARG B 1 151 ? 9.266 -9.289 -15.305 1 94.75 151 ARG B N 1
ATOM 3176 C CA . ARG B 1 151 ? 8.961 -8.906 -16.672 1 94.75 151 ARG B CA 1
ATOM 3177 C C . ARG B 1 151 ? 10.227 -8.898 -17.531 1 94.75 151 ARG B C 1
ATOM 3179 O O . ARG B 1 151 ? 11.328 -9.078 -17.016 1 94.75 151 ARG B O 1
ATOM 3186 N N . SER B 1 152 ? 10 -8.773 -18.828 1 94.06 152 SER B N 1
ATOM 3187 C CA . SER B 1 152 ? 11.125 -8.711 -19.766 1 94.06 152 SER B CA 1
ATOM 3188 C C . SER B 1 152 ? 12.055 -7.547 -19.422 1 94.06 152 SER B C 1
ATOM 3190 O O . SER B 1 152 ? 13.258 -7.625 -19.656 1 94.06 152 SER B O 1
ATOM 3192 N N . ASP B 1 153 ? 11.539 -6.457 -18.781 1 95.81 153 ASP B N 1
ATOM 3193 C CA . ASP B 1 153 ? 12.344 -5.27 -18.516 1 95.81 153 ASP B CA 1
ATOM 3194 C C . ASP B 1 153 ? 12.789 -5.223 -17.062 1 95.81 153 ASP B C 1
ATOM 3196 O O . ASP B 1 153 ? 13.297 -4.199 -16.594 1 95.81 153 ASP B O 1
ATOM 3200 N N . GLY B 1 154 ? 12.547 -6.254 -16.375 1 96.69 154 GLY B N 1
ATOM 3201 C CA . GLY B 1 154 ? 12.961 -6.297 -14.977 1 96.69 154 GLY B CA 1
ATOM 3202 C C . GLY B 1 154 ? 11.828 -6.652 -14.031 1 96.69 154 GLY B C 1
ATOM 3203 O O . GLY B 1 154 ? 10.766 -7.102 -14.469 1 96.69 154 GLY B O 1
ATOM 3204 N N . LEU B 1 155 ? 12.094 -6.492 -12.758 1 97.94 155 LEU B N 1
ATOM 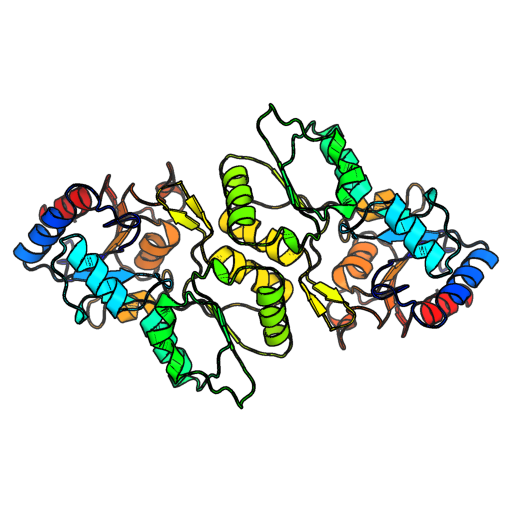3205 C CA . LEU B 1 155 ? 11.07 -6.773 -11.758 1 97.94 155 LEU B CA 1
ATOM 3206 C C . LEU B 1 155 ? 10.008 -5.676 -11.742 1 97.94 155 LEU B C 1
ATOM 3208 O O . LEU B 1 155 ? 10.336 -4.496 -11.898 1 97.94 155 LEU B O 1
ATOM 3212 N N . ALA B 1 156 ? 8.797 -6.066 -11.594 1 98.06 156 ALA B N 1
ATOM 3213 C CA . ALA B 1 156 ? 7.676 -5.129 -11.57 1 98.06 156 ALA B CA 1
ATOM 3214 C C . ALA B 1 156 ? 6.738 -5.434 -10.406 1 98.06 156 ALA B C 1
ATOM 3216 O O . ALA B 1 156 ? 6.641 -6.578 -9.961 1 98.06 156 ALA B O 1
ATOM 3217 N N . LEU B 1 157 ? 6.043 -4.445 -9.984 1 98.56 157 LEU B N 1
ATOM 3218 C CA . LEU B 1 157 ? 5.137 -4.586 -8.852 1 98.56 157 LEU B CA 1
ATOM 3219 C C . LEU B 1 157 ? 4.078 -5.645 -9.133 1 98.56 157 LEU B C 1
ATOM 3221 O O . LEU B 1 157 ? 3.537 -5.715 -10.234 1 98.56 157 LEU B O 1
ATOM 3225 N N . GLY B 1 158 ? 3.828 -6.469 -8.164 1 98 158 GLY B N 1
ATOM 3226 C CA . GLY B 1 158 ? 2.627 -7.289 -8.164 1 98 158 GLY B CA 1
ATOM 3227 C C . GLY B 1 158 ? 1.434 -6.598 -7.531 1 98 158 GLY B C 1
ATOM 3228 O O . GLY B 1 158 ? 1.537 -5.449 -7.09 1 98 158 GLY B O 1
ATOM 3229 N N . PRO B 1 159 ? 0.31 -7.324 -7.512 1 98.25 159 PRO B N 1
ATOM 3230 C CA . PRO B 1 159 ? -0.879 -6.699 -6.926 1 98.25 159 PRO B CA 1
ATOM 3231 C C . PRO B 1 159 ? -0.744 -6.469 -5.426 1 98.25 159 PRO B C 1
ATOM 3233 O O . PRO B 1 159 ? -1.521 -5.707 -4.84 1 98.25 159 PRO B O 1
ATOM 3236 N N . GLY B 1 160 ? 0.204 -7.145 -4.754 1 98.62 160 GLY B N 1
ATOM 3237 C CA . GLY B 1 160 ? 0.388 -7.023 -3.314 1 98.62 160 GLY B CA 1
ATOM 3238 C C . GLY B 1 160 ? 0.604 -5.594 -2.859 1 98.62 160 GLY B C 1
ATOM 3239 O O . GLY B 1 160 ? 0.202 -5.219 -1.756 1 98.62 160 GLY B O 1
ATOM 3240 N N . CYS B 1 161 ? 1.306 -4.809 -3.676 1 98.88 161 CYS B N 1
ATOM 3241 C CA . CYS B 1 161 ? 1.532 -3.398 -3.385 1 98.88 161 CYS B CA 1
ATOM 3242 C C . CYS B 1 161 ? 0.215 -2.676 -3.127 1 98.88 161 CYS B C 1
ATOM 3244 O O . CYS B 1 161 ? 0.082 -1.951 -2.139 1 98.88 161 CYS B O 1
ATOM 3246 N N . PHE B 1 162 ? -0.731 -2.904 -3.92 1 98.88 162 PHE B N 1
ATOM 3247 C CA . PHE B 1 162 ? -1.997 -2.18 -3.898 1 98.88 162 PHE B CA 1
ATOM 3248 C C . PHE B 1 162 ? -2.945 -2.775 -2.867 1 98.88 162 PHE B C 1
ATOM 3250 O O . PHE B 1 162 ? -3.711 -2.051 -2.229 1 98.88 162 PHE B O 1
ATOM 3257 N N . VAL B 1 163 ? -2.859 -4.113 -2.684 1 98.94 163 VAL B N 1
ATOM 3258 C CA . VAL B 1 163 ? -3.609 -4.762 -1.612 1 98.94 163 VAL B CA 1
ATOM 3259 C C . VAL B 1 163 ? -3.154 -4.215 -0.261 1 98.94 163 VAL B C 1
ATOM 3261 O O . VAL B 1 163 ? -3.98 -3.805 0.56 1 98.94 163 VAL B O 1
ATOM 3264 N N . ALA B 1 164 ? -1.827 -4.168 -0.043 1 98.94 164 ALA B N 1
ATOM 3265 C CA . ALA B 1 164 ? -1.274 -3.662 1.211 1 98.94 164 ALA B CA 1
ATOM 3266 C C . ALA B 1 164 ? -1.672 -2.207 1.438 1 98.94 164 ALA B C 1
ATOM 3268 O O . ALA B 1 164 ? -1.974 -1.807 2.564 1 98.94 164 ALA B O 1
ATOM 3269 N N . GLY B 1 165 ? -1.601 -1.428 0.372 1 98.94 165 GLY B N 1
ATOM 3270 C CA . GLY B 1 165 ? -2.006 -0.034 0.469 1 98.94 165 GLY B CA 1
ATOM 3271 C C . GLY B 1 165 ? -3.449 0.137 0.905 1 98.94 165 GLY B C 1
ATOM 3272 O O . GLY B 1 165 ? -3.744 0.938 1.795 1 98.94 165 GLY B O 1
ATOM 3273 N N . LEU B 1 166 ? -4.352 -0.596 0.283 1 98.94 166 LEU B N 1
ATOM 3274 C CA . LEU B 1 166 ? -5.773 -0.509 0.608 1 98.94 166 LEU B CA 1
ATOM 3275 C C . LEU B 1 166 ? -6.039 -1.009 2.023 1 98.94 166 LEU B C 1
ATOM 3277 O O . LEU B 1 166 ? -6.863 -0.44 2.744 1 98.94 166 LEU B O 1
ATOM 3281 N N . GLU B 1 167 ? -5.355 -2.17 2.385 1 98.94 167 GLU B N 1
ATOM 3282 C CA . GLU B 1 167 ? -5.469 -2.65 3.76 1 98.94 167 GLU B CA 1
ATOM 3283 C C . GLU B 1 167 ? -5.109 -1.554 4.758 1 98.94 167 GLU B C 1
ATOM 3285 O O . GLU B 1 167 ? -5.816 -1.349 5.746 1 98.94 167 GLU B O 1
ATOM 3290 N N . TYR B 1 168 ? -4.059 -0.842 4.473 1 98.81 168 TYR B N 1
ATOM 3291 C CA . TYR B 1 168 ? -3.557 0.214 5.348 1 98.81 168 TYR B CA 1
ATOM 3292 C C . TYR B 1 168 ? -4.566 1.351 5.461 1 98.81 168 TYR B C 1
ATOM 3294 O O . TYR B 1 168 ? -4.941 1.747 6.566 1 98.81 168 TYR B O 1
ATOM 3302 N N . SER B 1 169 ? -4.992 1.861 4.355 1 98.62 169 SER B N 1
ATOM 3303 C CA . SER B 1 169 ? -5.812 3.068 4.324 1 98.62 169 SER B CA 1
ATOM 3304 C C . SER B 1 169 ? -7.207 2.807 4.883 1 98.62 169 SER B C 1
ATOM 3306 O O . SER B 1 169 ? -7.77 3.656 5.578 1 98.62 169 SER B O 1
ATOM 3308 N N . ALA B 1 170 ? -7.77 1.603 4.578 1 98.5 170 ALA B N 1
ATOM 3309 C CA . ALA B 1 170 ? -9.148 1.303 4.965 1 98.5 170 ALA B CA 1
ATOM 3310 C C . ALA B 1 170 ? -9.195 0.541 6.285 1 98.5 170 ALA B C 1
ATOM 3312 O O . ALA B 1 170 ? -10.273 0.261 6.812 1 98.5 170 ALA B O 1
ATOM 3313 N N . ASN B 1 171 ? -8.023 0.224 6.809 1 97.31 171 ASN B N 1
ATOM 3314 C CA . ASN B 1 171 ? -7.918 -0.55 8.039 1 97.31 171 ASN B CA 1
ATOM 3315 C C . ASN B 1 171 ? -8.703 -1.856 7.949 1 97.31 171 ASN B C 1
ATOM 3317 O O . ASN B 1 171 ? -9.539 -2.143 8.805 1 97.31 171 ASN B O 1
ATOM 3321 N N . VAL B 1 172 ? -8.461 -2.615 6.895 1 98.5 172 VAL B N 1
ATOM 3322 C CA . VAL B 1 172 ? -9.055 -3.926 6.656 1 98.5 172 VAL B CA 1
ATOM 3323 C C . VAL B 1 172 ? -7.965 -4.934 6.301 1 98.5 172 VAL B C 1
ATOM 3325 O O . VAL B 1 172 ? -6.809 -4.559 6.105 1 98.5 172 VAL B O 1
ATOM 3328 N N . LYS B 1 173 ? -8.281 -6.184 6.328 1 98.69 173 LYS B N 1
ATOM 3329 C CA . LYS B 1 173 ? -7.383 -7.25 5.895 1 98.69 173 LYS B CA 1
ATOM 3330 C C . LYS B 1 173 ? -7.965 -8.008 4.703 1 98.69 173 LYS B C 1
ATOM 3332 O O . LYS B 1 173 ? -9.148 -8.336 4.688 1 98.69 173 LYS B O 1
ATOM 3337 N N . ALA B 1 174 ? -7.219 -8.242 3.736 1 98.81 174 ALA B N 1
ATOM 3338 C CA . ALA B 1 174 ? -7.668 -8.945 2.539 1 98.81 174 ALA B CA 1
ATOM 3339 C C . ALA B 1 174 ? -7.785 -10.445 2.797 1 98.81 174 ALA B C 1
ATOM 3341 O O . ALA B 1 174 ? -6.953 -11.023 3.5 1 98.81 174 ALA B O 1
ATOM 3342 N N . GLU B 1 175 ? -8.812 -11.055 2.279 1 98.5 175 GLU B N 1
ATOM 3343 C CA . GLU B 1 175 ? -8.82 -12.5 2.09 1 98.5 175 GLU B CA 1
ATOM 3344 C C . GLU B 1 175 ? -8 -12.906 0.867 1 98.5 175 GLU B C 1
ATOM 3346 O O . GLU B 1 175 ? -8.398 -12.633 -0.268 1 98.5 175 GLU B O 1
ATOM 3351 N N . VAL B 1 176 ? -6.906 -13.523 1.07 1 98.38 176 VAL B N 1
ATOM 3352 C CA . VAL B 1 176 ? -6.016 -13.93 -0.012 1 98.38 176 VAL B CA 1
ATOM 3353 C C . VAL B 1 176 ? -6.387 -15.328 -0.494 1 98.38 176 VAL B C 1
ATOM 3355 O O . VAL B 1 176 ? -6.543 -16.25 0.312 1 98.38 176 VAL B O 1
ATOM 3358 N N . ILE B 1 177 ? -6.48 -15.562 -1.758 1 97.81 177 ILE B N 1
ATOM 3359 C CA . ILE B 1 177 ? -7.051 -16.797 -2.283 1 97.81 177 ILE B CA 1
ATOM 3360 C C . ILE B 1 177 ? -5.938 -17.703 -2.807 1 97.81 177 ILE B C 1
ATOM 3362 O O . ILE B 1 177 ? -5.973 -18.922 -2.617 1 97.81 177 ILE B O 1
ATOM 3366 N N . GLY B 1 178 ? -4.918 -17.203 -3.465 1 97.19 178 GLY B N 1
ATOM 3367 C CA . GLY B 1 178 ? -3.855 -17.969 -4.098 1 97.19 178 GLY B CA 1
ATOM 3368 C C . GLY B 1 178 ? -2.691 -18.25 -3.168 1 97.19 178 GLY B C 1
ATOM 3369 O O . GLY B 1 178 ? -2.855 -18.266 -1.945 1 97.19 178 GLY B O 1
ATOM 3370 N N . LYS B 1 179 ? -1.527 -18.703 -3.848 1 97.56 179 LYS B N 1
ATOM 3371 C CA . LYS B 1 179 ? -0.294 -18.875 -3.084 1 97.56 179 LYS B CA 1
ATOM 3372 C C . LYS B 1 179 ? 0.048 -17.609 -2.301 1 97.56 179 LYS B C 1
ATOM 3374 O O . LYS B 1 179 ? -0.182 -16.5 -2.777 1 97.56 179 LYS B O 1
ATOM 3379 N N . PRO B 1 180 ? 0.43 -17.891 -1.035 1 97.94 180 PRO B N 1
ATOM 3380 C CA . PRO B 1 180 ? 0.974 -19.078 -0.349 1 97.94 180 PRO B CA 1
ATOM 3381 C C . PRO B 1 180 ? -0.039 -19.734 0.585 1 97.94 180 PRO B C 1
ATOM 3383 O O . PRO B 1 180 ? 0.347 -20.438 1.524 1 97.94 180 PRO B O 1
ATOM 3386 N N . THR B 1 181 ? -1.319 -19.516 0.432 1 97.75 181 THR B N 1
ATOM 3387 C CA . THR B 1 181 ? -2.295 -19.984 1.413 1 97.75 181 THR B CA 1
ATOM 3388 C C . THR B 1 181 ? -2.338 -21.5 1.458 1 97.75 181 THR B C 1
ATOM 3390 O O . THR B 1 181 ? -2.217 -22.156 0.424 1 97.75 181 THR B O 1
ATOM 3393 N N . ALA B 1 182 ? -2.58 -22.031 2.701 1 98.19 182 ALA B N 1
ATOM 3394 C CA . ALA B 1 182 ? -2.723 -23.469 2.871 1 98.19 182 ALA B CA 1
ATOM 3395 C C . ALA B 1 182 ? -3.887 -24.016 2.045 1 98.19 182 ALA B C 1
ATOM 3397 O O . ALA B 1 182 ? -3.773 -25.062 1.414 1 98.19 182 ALA B O 1
ATOM 3398 N N . GLU B 1 183 ? -4.957 -23.281 2.045 1 97.06 183 GLU B N 1
ATOM 3399 C CA . GLU B 1 183 ? -6.176 -23.703 1.355 1 97.06 183 GLU B CA 1
ATOM 3400 C C . GLU B 1 183 ? -5.93 -23.891 -0.139 1 97.06 183 GLU B C 1
ATOM 3402 O O . GLU B 1 183 ? -6.457 -24.828 -0.747 1 97.06 183 GLU B O 1
ATOM 3407 N N . PHE B 1 184 ? -5.18 -23.031 -0.71 1 97.5 184 PHE B N 1
ATOM 3408 C CA . PHE B 1 184 ? -4.887 -23.125 -2.137 1 97.5 184 PHE B CA 1
ATOM 3409 C C . PHE B 1 184 ? -4.125 -24.406 -2.455 1 97.5 184 PHE B C 1
ATOM 3411 O O . PHE B 1 184 ? -4.496 -25.141 -3.367 1 97.5 184 PHE B O 1
ATOM 3418 N N . PHE B 1 185 ? -3.074 -24.688 -1.7 1 98.44 185 PHE B N 1
ATOM 3419 C CA . PHE B 1 185 ? -2.244 -25.859 -1.935 1 98.44 185 PHE B CA 1
ATOM 3420 C C . PHE B 1 185 ? -3.029 -27.141 -1.674 1 98.44 185 PHE B C 1
ATOM 3422 O O . PHE B 1 185 ? -2.922 -28.109 -2.432 1 98.44 185 PHE B O 1
ATOM 3429 N N . LYS B 1 186 ? -3.836 -27.141 -0.625 1 98.12 186 LYS B N 1
ATOM 3430 C CA . LYS B 1 186 ? -4.652 -28.312 -0.325 1 98.12 186 LYS B CA 1
ATOM 3431 C C . LYS B 1 186 ? -5.633 -28.594 -1.458 1 98.12 186 LYS B C 1
ATOM 3433 O O . LYS B 1 186 ? -5.832 -29.75 -1.833 1 98.12 186 LYS B O 1
ATOM 3438 N N . ALA B 1 187 ? -6.219 -27.547 -1.94 1 96.94 187 ALA B N 1
ATOM 3439 C CA . ALA B 1 187 ? -7.152 -27.703 -3.053 1 96.94 187 ALA B CA 1
ATOM 3440 C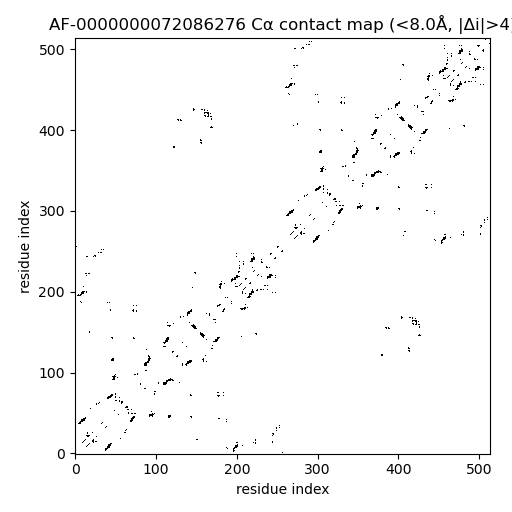 C . ALA B 1 187 ? -6.449 -28.25 -4.285 1 96.94 187 ALA B C 1
ATOM 3442 O O . ALA B 1 187 ? -7.004 -29.094 -4.996 1 96.94 187 ALA B O 1
ATOM 3443 N N . ALA B 1 188 ? -5.277 -27.797 -4.559 1 97.31 188 ALA B N 1
ATOM 3444 C CA . ALA B 1 188 ? -4.504 -28.266 -5.711 1 97.31 188 ALA B CA 1
ATOM 3445 C C . ALA B 1 188 ? -4.133 -29.734 -5.562 1 97.31 188 ALA B C 1
ATOM 3447 O O . ALA B 1 188 ? -4.113 -30.469 -6.551 1 97.31 188 ALA B O 1
ATOM 3448 N N . LEU B 1 189 ? -3.893 -30.172 -4.363 1 97.62 189 LEU B N 1
ATOM 3449 C CA . LEU B 1 189 ? -3.461 -31.547 -4.094 1 97.62 189 LEU B CA 1
ATOM 3450 C C . LEU B 1 189 ? -4.625 -32.531 -4.227 1 97.62 189 LEU B C 1
ATOM 3452 O O . LEU B 1 189 ? -4.43 -33.688 -4.602 1 97.62 189 LEU B O 1
ATOM 3456 N N . GLY B 1 190 ? -5.824 -32.031 -3.893 1 96.12 190 GLY B N 1
ATOM 3457 C CA . GLY B 1 190 ? -6.941 -32.969 -3.809 1 96.12 190 GLY B CA 1
ATOM 3458 C C . GLY B 1 190 ? -6.734 -34.031 -2.771 1 96.12 190 GLY B C 1
ATOM 3459 O O . GLY B 1 190 ? -6.527 -33.75 -1.592 1 96.12 190 GLY B O 1
ATOM 3460 N N . ASN B 1 191 ? -6.598 -35.281 -3.248 1 96.31 191 ASN B N 1
ATOM 3461 C CA . ASN B 1 191 ? -6.512 -36.406 -2.334 1 96.31 191 ASN B CA 1
ATOM 3462 C C . ASN B 1 191 ? -5.066 -36.812 -2.082 1 96.31 191 ASN B C 1
ATOM 3464 O O . ASN B 1 191 ? -4.801 -37.75 -1.299 1 96.31 191 ASN B O 1
ATOM 3468 N N . VAL B 1 192 ? -4.16 -36.156 -2.689 1 97.38 192 VAL B N 1
ATOM 3469 C CA . VAL B 1 192 ? -2.75 -36.5 -2.5 1 97.38 192 VAL B CA 1
ATOM 3470 C C . VAL B 1 192 ? -2.26 -35.906 -1.179 1 97.38 192 VAL B C 1
ATOM 3472 O O . VAL B 1 192 ? -2.543 -34.75 -0.863 1 97.38 192 VAL B O 1
ATOM 3475 N N . SER B 1 193 ? -1.616 -36.688 -0.359 1 97.25 193 SER B N 1
ATOM 3476 C CA . SER B 1 193 ? -1.042 -36.188 0.891 1 97.25 193 SER B CA 1
ATOM 3477 C C . SER B 1 193 ? 0.084 -35.188 0.63 1 97.25 193 SER B C 1
ATOM 3479 O O . SER B 1 193 ? 0.9 -35.406 -0.272 1 97.25 193 SER B O 1
ATOM 3481 N N . PRO B 1 194 ? 0.165 -34.156 1.389 1 97.88 194 PRO B N 1
ATOM 3482 C CA . PRO B 1 194 ? 1.217 -33.156 1.192 1 97.88 194 PRO B CA 1
ATOM 3483 C C . PRO B 1 194 ? 2.619 -33.75 1.213 1 97.88 194 PRO B C 1
ATOM 3485 O O . PRO B 1 194 ? 3.486 -33.344 0.441 1 97.88 194 PRO B O 1
ATOM 3488 N N . GLU B 1 195 ? 2.836 -34.719 1.985 1 96.31 195 GLU B N 1
ATOM 3489 C CA . GLU B 1 195 ? 4.156 -35.344 2.143 1 96.31 195 GLU B CA 1
ATOM 3490 C C . GLU B 1 195 ? 4.574 -36.094 0.88 1 96.31 195 GLU B C 1
ATOM 3492 O O . GLU B 1 195 ? 5.75 -36.406 0.711 1 96.31 195 GLU B O 1
ATOM 3497 N N . GLU B 1 196 ? 3.633 -36.344 0.05 1 96.69 196 GLU B N 1
ATOM 3498 C CA . GLU B 1 196 ? 3.895 -37.062 -1.186 1 96.69 196 GLU B CA 1
ATOM 3499 C C . GLU B 1 196 ? 3.996 -36.125 -2.379 1 96.69 196 GLU B C 1
ATOM 3501 O O . GLU B 1 196 ? 3.998 -36.562 -3.529 1 96.69 196 GLU B O 1
ATOM 3506 N N . ALA B 1 197 ? 4.074 -34.812 -2.119 1 97.75 197 ALA B N 1
ATOM 3507 C CA . ALA B 1 197 ? 4.062 -33.844 -3.207 1 97.75 197 ALA B CA 1
ATOM 3508 C C . ALA B 1 197 ? 5.305 -32.969 -3.166 1 97.75 197 ALA B C 1
ATOM 3510 O O . ALA B 1 197 ? 5.965 -32.875 -2.131 1 97.75 197 ALA B O 1
ATOM 3511 N N . ILE B 1 198 ? 5.652 -32.406 -4.336 1 98.19 198 ILE B N 1
ATOM 3512 C CA . ILE B 1 198 ? 6.73 -31.422 -4.504 1 98.19 198 ILE B CA 1
ATOM 3513 C C . ILE B 1 198 ? 6.191 -30.156 -5.172 1 98.19 198 ILE B C 1
ATOM 3515 O O . ILE B 1 198 ? 5.383 -30.234 -6.102 1 98.19 198 ILE B O 1
ATOM 3519 N N . MET B 1 199 ? 6.566 -29.031 -4.684 1 98.88 199 MET B N 1
ATOM 3520 C CA . MET B 1 199 ? 6.293 -27.75 -5.316 1 98.88 199 MET B CA 1
ATOM 3521 C C . MET B 1 199 ? 7.555 -27.172 -5.949 1 98.88 199 MET B C 1
ATOM 3523 O O . MET B 1 199 ? 8.594 -27.062 -5.289 1 98.88 199 MET B O 1
ATOM 3527 N N . ILE B 1 200 ? 7.52 -26.891 -7.211 1 98.88 200 ILE B N 1
ATOM 3528 C CA . ILE B 1 200 ? 8.609 -26.203 -7.902 1 98.88 200 ILE B CA 1
ATOM 3529 C C . ILE B 1 200 ? 8.203 -24.766 -8.219 1 98.88 200 ILE B C 1
ATOM 3531 O O . ILE B 1 200 ? 7.164 -24.531 -8.844 1 98.88 200 ILE B O 1
ATOM 3535 N N . GLY B 1 201 ? 8.961 -23.812 -7.777 1 98.81 201 GLY B N 1
ATOM 3536 C CA . GLY B 1 201 ? 8.625 -22.438 -8.102 1 98.81 201 GLY B CA 1
ATOM 3537 C C . GLY B 1 201 ? 9.797 -21.484 -7.918 1 98.81 201 GLY B C 1
ATOM 3538 O O . GLY B 1 201 ? 10.836 -21.859 -7.371 1 98.81 201 GLY B O 1
ATOM 3539 N N . ASP B 1 202 ? 9.641 -20.25 -8.383 1 98.69 202 ASP B N 1
ATOM 3540 C CA . ASP B 1 202 ? 10.719 -19.266 -8.352 1 98.69 202 ASP B CA 1
ATOM 3541 C C . ASP B 1 202 ? 10.523 -18.281 -7.203 1 98.69 202 ASP B C 1
ATOM 3543 O O . ASP B 1 202 ? 11.391 -17.453 -6.941 1 98.69 202 ASP B O 1
ATOM 3547 N N . ASP B 1 203 ? 9.445 -18.344 -6.504 1 98.44 203 ASP B N 1
ATOM 3548 C CA . ASP B 1 203 ? 9.172 -17.469 -5.371 1 98.44 203 ASP B CA 1
ATOM 3549 C C . ASP B 1 203 ? 9.375 -18.203 -4.047 1 98.44 203 ASP B C 1
ATOM 3551 O O . ASP B 1 203 ? 8.602 -19.094 -3.701 1 98.44 203 ASP B O 1
ATOM 3555 N N . VAL B 1 204 ? 10.328 -17.797 -3.273 1 98.56 204 VAL B N 1
ATOM 3556 C CA . VAL B 1 204 ? 10.734 -18.5 -2.07 1 98.56 204 VAL B CA 1
ATOM 3557 C C . VAL B 1 204 ? 9.609 -18.453 -1.037 1 98.56 204 VAL B C 1
ATOM 3559 O O . VAL B 1 204 ? 9.414 -19.406 -0.281 1 98.56 204 VAL B O 1
ATOM 3562 N N . LYS B 1 205 ? 8.836 -17.391 -1.049 1 97.81 205 LYS B N 1
ATOM 3563 C CA . LYS B 1 205 ? 7.777 -17.234 -0.055 1 97.81 205 LYS B CA 1
ATOM 3564 C C . LYS B 1 205 ? 6.473 -17.859 -0.54 1 97.81 205 LYS B C 1
ATOM 3566 O O . LYS B 1 205 ? 5.953 -18.781 0.077 1 97.81 205 LYS B O 1
ATOM 3571 N N . ASP B 1 206 ? 5.996 -17.406 -1.697 1 97.81 206 ASP B N 1
ATOM 3572 C CA . ASP B 1 206 ? 4.668 -17.797 -2.164 1 97.81 206 ASP B CA 1
ATOM 3573 C C . ASP B 1 206 ? 4.656 -19.266 -2.625 1 97.81 206 ASP B C 1
ATOM 3575 O O . ASP B 1 206 ? 3.662 -19.969 -2.443 1 97.81 206 ASP B O 1
ATOM 3579 N N . ASP B 1 207 ? 5.691 -19.734 -3.258 1 98.69 207 ASP B N 1
ATOM 3580 C CA . ASP B 1 207 ? 5.742 -21.109 -3.752 1 98.69 207 ASP B CA 1
ATOM 3581 C C . ASP B 1 207 ? 6.285 -22.062 -2.684 1 98.69 207 ASP B C 1
ATOM 3583 O O . ASP B 1 207 ? 5.613 -23.016 -2.297 1 98.69 207 ASP B O 1
ATOM 3587 N N . VAL B 1 208 ? 7.488 -21.75 -2.162 1 98.81 208 VAL B N 1
ATOM 3588 C CA . VAL B 1 208 ? 8.25 -22.719 -1.385 1 98.81 208 VAL B CA 1
ATOM 3589 C C . VAL B 1 208 ? 7.777 -22.703 0.068 1 98.81 208 VAL B C 1
ATOM 3591 O O . VAL B 1 208 ? 7.27 -23.703 0.575 1 98.81 208 VAL B O 1
ATOM 3594 N N . ALA B 1 209 ? 7.898 -21.547 0.74 1 98.75 209 ALA B N 1
ATOM 3595 C CA . ALA B 1 209 ? 7.477 -21.469 2.137 1 98.75 209 ALA B CA 1
ATOM 3596 C C . ALA B 1 209 ? 6.004 -21.828 2.287 1 98.75 209 ALA B C 1
ATOM 3598 O O . ALA B 1 209 ? 5.621 -22.531 3.229 1 98.75 209 ALA B O 1
ATOM 3599 N N . GLY B 1 210 ? 5.133 -21.328 1.342 1 98.5 210 GLY B N 1
ATOM 3600 C CA . GLY B 1 210 ? 3.721 -21.656 1.364 1 98.5 210 GLY B CA 1
ATOM 3601 C C . GLY B 1 210 ? 3.461 -23.156 1.274 1 98.5 210 GLY B C 1
ATOM 3602 O O . GLY B 1 210 ? 2.658 -23.703 2.035 1 98.5 210 GLY B O 1
ATOM 3603 N N . ALA B 1 211 ? 4.105 -23.797 0.375 1 98.75 211 ALA B N 1
ATOM 3604 C CA . ALA B 1 211 ? 3.945 -25.25 0.204 1 98.75 211 ALA B CA 1
ATOM 3605 C C . ALA B 1 211 ? 4.469 -26 1.421 1 98.75 211 ALA B C 1
ATOM 3607 O O . ALA B 1 211 ? 3.797 -26.906 1.938 1 98.75 211 ALA B O 1
ATOM 3608 N N . GLN B 1 212 ? 5.633 -25.641 1.907 1 98.69 212 GLN B N 1
ATOM 3609 C CA . GLN B 1 212 ? 6.277 -26.328 3.014 1 98.69 212 GLN B CA 1
ATOM 3610 C C . GLN B 1 212 ? 5.477 -26.188 4.305 1 98.69 212 GLN B C 1
ATOM 3612 O O . GLN B 1 212 ? 5.539 -27.047 5.184 1 98.69 212 GLN B O 1
ATOM 3617 N N . ALA B 1 213 ? 4.73 -25.109 4.418 1 98.56 213 ALA B N 1
ATOM 3618 C CA . ALA B 1 213 ? 3.914 -24.875 5.602 1 98.56 213 ALA B CA 1
ATOM 3619 C C . ALA B 1 213 ? 2.891 -25.984 5.805 1 98.56 213 ALA B C 1
ATOM 3621 O O . ALA B 1 213 ? 2.438 -26.219 6.93 1 98.56 213 ALA B O 1
ATOM 3622 N N . ILE B 1 214 ? 2.527 -26.703 4.711 1 98.31 214 ILE B N 1
ATOM 3623 C CA . ILE B 1 214 ? 1.531 -27.75 4.867 1 98.31 214 ILE B CA 1
ATOM 3624 C C . ILE B 1 214 ? 2.174 -29.109 4.613 1 98.31 214 ILE B C 1
ATOM 3626 O O . ILE B 1 214 ? 1.476 -30.109 4.414 1 98.31 214 ILE B O 1
ATOM 3630 N N . GLY B 1 215 ? 3.492 -29.094 4.445 1 98.06 215 GLY B N 1
ATOM 3631 C CA . GLY B 1 215 ? 4.191 -30.375 4.422 1 98.06 215 GLY B CA 1
ATOM 3632 C C . GLY B 1 215 ? 4.672 -30.766 3.035 1 98.06 215 GLY B C 1
ATOM 3633 O O . GLY B 1 215 ? 5.246 -31.844 2.854 1 98.06 215 GLY B O 1
ATOM 3634 N N . ILE B 1 216 ? 4.453 -29.969 2.023 1 98.44 216 ILE B N 1
ATOM 3635 C CA . ILE B 1 216 ? 4.926 -30.219 0.667 1 98.44 216 ILE B CA 1
ATOM 3636 C C . ILE B 1 216 ? 6.418 -29.891 0.574 1 98.44 216 ILE B C 1
ATOM 3638 O O . ILE B 1 216 ? 6.875 -28.891 1.114 1 98.44 216 ILE B O 1
ATOM 3642 N N . ARG B 1 217 ? 7.207 -30.719 -0.063 1 97.75 217 ARG B N 1
ATOM 3643 C CA . ARG B 1 217 ? 8.602 -30.375 -0.326 1 97.75 217 ARG B CA 1
ATOM 3644 C C . ARG B 1 217 ? 8.703 -29.25 -1.347 1 97.75 217 ARG B C 1
ATOM 3646 O O . ARG B 1 217 ? 8.016 -29.266 -2.371 1 97.75 217 ARG B O 1
ATOM 3653 N N . GLY B 1 218 ? 9.492 -28.25 -1.042 1 98.5 218 GLY B N 1
ATOM 3654 C CA . GLY B 1 218 ? 9.609 -27.094 -1.914 1 98.5 218 GLY B CA 1
ATOM 3655 C C . GLY B 1 218 ? 10.953 -27 -2.611 1 98.5 218 GLY B C 1
ATOM 3656 O O . GLY B 1 218 ? 11.992 -26.969 -1.956 1 98.5 218 GLY B O 1
ATOM 3657 N N . ILE B 1 219 ? 10.961 -26.984 -3.926 1 98.75 219 ILE B N 1
ATOM 3658 C CA . ILE B 1 219 ? 12.148 -26.75 -4.734 1 98.75 219 ILE B CA 1
ATOM 3659 C C . ILE B 1 219 ? 12.133 -25.328 -5.273 1 98.75 219 ILE B C 1
ATOM 3661 O O . ILE B 1 219 ? 11.195 -24.922 -5.965 1 98.75 219 ILE B O 1
ATOM 3665 N N . LEU B 1 220 ? 13.148 -24.562 -4.949 1 98.88 220 LEU B N 1
ATOM 3666 C CA . LEU B 1 220 ? 13.297 -23.188 -5.426 1 98.88 220 LEU B CA 1
ATOM 3667 C C . LEU B 1 220 ? 14.164 -23.125 -6.676 1 98.88 220 LEU B C 1
ATOM 3669 O O . LEU B 1 220 ? 15.289 -23.625 -6.676 1 98.88 220 LEU B O 1
ATOM 3673 N N . VAL B 1 221 ? 13.625 -22.594 -7.742 1 98.88 221 VAL B N 1
ATOM 3674 C CA . VAL B 1 221 ? 14.43 -22.438 -8.945 1 98.88 221 VAL B CA 1
ATOM 3675 C C . VAL B 1 221 ? 14.938 -21 -9.055 1 98.88 221 VAL B C 1
ATOM 3677 O O . VAL B 1 221 ? 14.266 -20.062 -8.617 1 98.88 221 VAL B O 1
ATOM 3680 N N . GLN B 1 222 ? 16.094 -20.781 -9.633 1 98.56 222 GLN B N 1
ATOM 3681 C CA . GLN B 1 222 ? 16.781 -19.5 -9.664 1 98.56 222 GLN B CA 1
ATOM 3682 C C . GLN B 1 222 ? 16.5 -18.75 -10.969 1 98.56 222 GLN B C 1
ATOM 3684 O O . GLN B 1 222 ? 17.406 -18.203 -11.594 1 98.56 222 GLN B O 1
ATOM 3689 N N . THR B 1 223 ? 15.289 -18.891 -11.414 1 98.12 223 THR B N 1
ATOM 3690 C CA . THR B 1 223 ? 14.773 -18.141 -12.555 1 98.12 223 THR B CA 1
ATOM 3691 C C . THR B 1 223 ? 13.711 -17.141 -12.109 1 98.12 223 THR B C 1
ATOM 3693 O O . THR B 1 223 ? 13.547 -16.906 -10.914 1 98.12 223 THR B O 1
ATOM 3696 N N . GLY B 1 224 ? 13.094 -16.484 -13.039 1 97.44 224 GLY B N 1
ATOM 3697 C CA . GLY B 1 224 ? 12.008 -15.562 -12.734 1 97.44 224 GLY B CA 1
ATOM 3698 C C . GLY B 1 224 ? 12.406 -14.461 -11.773 1 97.44 224 GLY B C 1
ATOM 3699 O O . GLY B 1 224 ? 13.383 -13.742 -12.016 1 97.44 224 GLY B O 1
ATOM 3700 N N . LYS B 1 225 ? 11.734 -14.367 -10.672 1 96.69 225 LYS B N 1
ATOM 3701 C CA . LYS B 1 225 ? 11.938 -13.25 -9.758 1 96.69 225 LYS B CA 1
ATOM 3702 C C . LYS B 1 225 ? 12.906 -13.617 -8.633 1 96.69 225 LYS B C 1
ATOM 3704 O O . LYS B 1 225 ? 13.062 -12.867 -7.668 1 96.69 225 LYS B O 1
ATOM 3709 N N . TYR B 1 226 ? 13.539 -14.812 -8.688 1 97.62 226 TYR B N 1
ATOM 3710 C CA . TYR B 1 226 ? 14.555 -15.211 -7.711 1 97.62 226 TYR B CA 1
ATOM 3711 C C . TYR B 1 226 ? 15.641 -14.148 -7.594 1 97.62 226 TYR B C 1
ATOM 3713 O O . TYR B 1 226 ? 16.047 -13.555 -8.594 1 97.62 226 TYR B O 1
ATOM 3721 N N . ARG B 1 227 ? 16.031 -13.891 -6.449 1 95.75 227 ARG B N 1
ATOM 3722 C CA . ARG B 1 227 ? 17.188 -13.047 -6.148 1 95.75 227 ARG B CA 1
ATOM 3723 C C . ARG B 1 227 ? 18.188 -13.789 -5.273 1 95.75 227 ARG B C 1
ATOM 3725 O O . ARG B 1 227 ? 17.812 -14.633 -4.461 1 95.75 227 ARG B O 1
ATOM 3732 N N . ASP B 1 228 ? 19.406 -13.43 -5.465 1 96.75 228 ASP B N 1
ATOM 3733 C CA . ASP B 1 228 ? 20.469 -14.078 -4.703 1 96.75 228 ASP B CA 1
ATOM 3734 C C . ASP B 1 228 ? 20.188 -14.008 -3.203 1 96.75 228 ASP B C 1
ATOM 3736 O O . ASP B 1 228 ? 19.938 -12.922 -2.666 1 96.75 228 ASP B O 1
ATOM 3740 N N . GLY B 1 229 ? 20.188 -15.172 -2.586 1 97.38 229 GLY B N 1
ATOM 3741 C CA . GLY B 1 229 ? 20.031 -15.203 -1.142 1 97.38 229 GLY B CA 1
ATOM 3742 C C . GLY B 1 229 ? 18.594 -15.461 -0.707 1 97.38 229 GLY B C 1
ATOM 3743 O O . GLY B 1 229 ? 18.328 -15.68 0.477 1 97.38 229 GLY B O 1
ATOM 3744 N N . ASP B 1 230 ? 17.672 -15.578 -1.625 1 97.75 230 ASP B N 1
ATOM 3745 C CA . ASP B 1 230 ? 16.266 -15.805 -1.292 1 97.75 230 ASP B CA 1
ATOM 3746 C C . ASP B 1 230 ? 16.094 -17.094 -0.475 1 97.75 230 ASP B C 1
ATOM 3748 O O . ASP B 1 230 ? 15.281 -17.141 0.441 1 97.75 230 ASP B O 1
ATOM 3752 N N . GLU B 1 231 ? 16.859 -18.094 -0.851 1 98.12 231 GLU B N 1
ATOM 3753 C CA . GLU B 1 231 ? 16.734 -19.391 -0.214 1 98.12 231 GLU B CA 1
ATOM 3754 C C . GLU B 1 231 ? 17 -19.312 1.284 1 98.12 231 GLU B C 1
ATOM 3756 O O . GLU B 1 231 ? 16.516 -20.125 2.059 1 98.12 231 GLU B O 1
ATOM 3761 N N . SER B 1 232 ? 17.703 -18.328 1.727 1 98.31 232 SER B N 1
ATOM 3762 C CA . SER B 1 232 ? 18.109 -18.219 3.123 1 98.31 232 SER B CA 1
ATOM 3763 C C . SER B 1 232 ? 17.109 -17.391 3.93 1 98.31 232 SER B C 1
ATOM 3765 O O . SER B 1 232 ? 17.312 -17.172 5.125 1 98.31 232 SER B O 1
ATOM 3767 N N . THR B 1 233 ? 16.016 -16.969 3.283 1 97.38 233 THR B N 1
ATOM 3768 C CA . THR B 1 233 ? 15.125 -16.031 3.936 1 97.38 233 THR B CA 1
ATOM 3769 C C . THR B 1 233 ? 13.969 -16.75 4.609 1 97.38 233 THR B C 1
ATOM 3771 O O . THR B 1 233 ? 13.109 -16.125 5.238 1 97.38 233 THR B O 1
ATOM 3774 N N . ILE B 1 234 ? 13.891 -18.016 4.504 1 98 234 ILE B N 1
ATOM 3775 C CA . ILE B 1 234 ? 12.781 -18.734 5.109 1 98 234 ILE B CA 1
ATOM 3776 C C . ILE B 1 234 ? 13.312 -19.875 5.98 1 98 234 ILE B C 1
ATOM 3778 O O . ILE B 1 234 ? 14.469 -20.281 5.836 1 98 234 ILE B O 1
ATOM 3782 N N . THR B 1 235 ? 12.5 -20.281 6.938 1 97.44 235 THR B N 1
ATOM 3783 C CA . THR B 1 235 ? 12.727 -21.453 7.785 1 97.44 235 THR B CA 1
ATOM 3784 C C . THR B 1 235 ? 11.477 -22.328 7.84 1 97.44 235 THR B C 1
ATOM 3786 O O . THR B 1 235 ? 10.391 -21.844 8.164 1 97.44 235 THR B O 1
ATOM 3789 N N . PRO B 1 236 ? 11.664 -23.625 7.543 1 97.56 236 PRO B N 1
ATOM 3790 C CA . PRO B 1 236 ? 12.875 -24.312 7.078 1 97.56 236 PRO B CA 1
ATOM 3791 C C . PRO B 1 236 ? 13.305 -23.875 5.684 1 97.56 236 PRO B C 1
ATOM 3793 O O . PRO B 1 236 ? 12.508 -23.297 4.941 1 97.56 236 PRO B O 1
ATOM 3796 N N . LEU B 1 237 ? 14.555 -24.109 5.309 1 98.5 237 LEU B N 1
ATOM 3797 C CA . LEU B 1 237 ? 15.078 -23.828 3.979 1 98.5 237 LEU B CA 1
ATOM 3798 C C . LEU B 1 237 ? 14.383 -24.672 2.92 1 98.5 237 LEU B C 1
ATOM 3800 O O . LEU B 1 237 ? 13.742 -25.672 3.242 1 98.5 237 LEU B O 1
ATOM 3804 N N . PRO B 1 238 ? 14.492 -24.188 1.625 1 98.62 238 PRO B N 1
ATOM 3805 C CA . PRO B 1 238 ? 13.961 -25.047 0.567 1 98.62 238 PRO B CA 1
ATOM 3806 C C . PRO B 1 238 ? 14.562 -26.453 0.598 1 98.62 238 PRO B C 1
ATOM 3808 O O . PRO B 1 238 ? 15.727 -26.625 0.971 1 98.62 238 PRO B O 1
ATOM 3811 N N . THR B 1 239 ? 13.758 -27.438 0.219 1 97.38 239 THR B N 1
ATOM 3812 C CA . THR B 1 239 ? 14.258 -28.797 0.108 1 97.38 239 THR B CA 1
ATOM 3813 C C . THR B 1 239 ? 15.469 -28.859 -0.823 1 97.38 239 THR B C 1
ATOM 3815 O O . THR B 1 239 ? 16.406 -29.609 -0.576 1 97.38 239 THR B O 1
ATOM 3818 N N . LYS B 1 240 ? 15.438 -28.125 -1.847 1 97.81 240 LYS B N 1
ATOM 3819 C CA . LYS B 1 240 ? 16.5 -28.031 -2.85 1 97.81 240 LYS B CA 1
ATOM 3820 C C . LYS B 1 240 ? 16.422 -26.703 -3.609 1 97.81 240 LYS B C 1
ATOM 3822 O O . LYS B 1 240 ? 15.336 -26.141 -3.758 1 97.81 240 LYS B O 1
ATOM 3827 N N . VAL B 1 241 ? 17.547 -26.172 -3.951 1 98.69 241 VAL B N 1
ATOM 3828 C CA . VAL B 1 241 ? 17.641 -25.047 -4.859 1 98.69 241 VAL B CA 1
ATOM 3829 C C . VAL B 1 241 ? 18.219 -25.5 -6.199 1 98.69 241 VAL B C 1
ATOM 3831 O O . VAL B 1 241 ? 19.234 -26.188 -6.242 1 98.69 241 VAL B O 1
ATOM 3834 N N . CYS B 1 242 ? 17.531 -25.203 -7.25 1 98.62 242 CYS B N 1
ATOM 3835 C CA . CYS B 1 242 ? 17.953 -25.594 -8.586 1 98.62 242 CYS B CA 1
ATOM 3836 C C . CYS B 1 242 ? 18.109 -24.391 -9.492 1 98.62 242 CYS B C 1
ATOM 3838 O O . CYS B 1 242 ? 17.422 -23.375 -9.305 1 98.62 242 CYS B O 1
ATOM 3840 N N . SER B 1 243 ? 18.969 -24.469 -10.461 1 98.5 243 SER B N 1
ATOM 3841 C CA . SER B 1 243 ? 19.219 -23.344 -11.352 1 98.5 243 SER B CA 1
ATOM 3842 C C . SER B 1 243 ? 18 -23.031 -12.211 1 98.5 243 SER B C 1
ATOM 3844 O O . SER B 1 243 ? 17.797 -21.875 -12.609 1 98.5 243 SER B O 1
ATOM 3846 N N . SER B 1 244 ? 17.234 -24.078 -12.539 1 98.69 244 SER B N 1
ATOM 3847 C CA . SER B 1 244 ? 16.047 -23.906 -13.359 1 98.69 244 SER B CA 1
ATOM 3848 C C . SER B 1 244 ? 15.086 -25.078 -13.188 1 98.69 244 SER B C 1
ATOM 3850 O O . SER B 1 244 ? 15.383 -26.031 -12.453 1 98.69 244 SER B O 1
ATOM 3852 N N . PHE B 1 245 ? 13.93 -24.969 -13.836 1 98.75 245 PHE B N 1
ATOM 3853 C CA . PHE B 1 245 ? 12.938 -26.031 -13.867 1 98.75 245 PHE B CA 1
ATOM 3854 C C . PHE B 1 245 ? 13.562 -27.328 -14.375 1 98.75 245 PHE B C 1
ATOM 3856 O O . PHE B 1 245 ? 13.227 -28.422 -13.906 1 98.75 245 PHE B O 1
ATOM 3863 N N . VAL B 1 246 ? 14.539 -27.25 -15.328 1 98.56 246 VAL B N 1
ATOM 3864 C CA . VAL B 1 246 ? 15.211 -28.406 -15.922 1 98.56 246 VAL B CA 1
ATOM 3865 C C . VAL B 1 246 ? 15.938 -29.188 -14.844 1 98.56 246 VAL B C 1
ATOM 3867 O O . VAL B 1 246 ? 15.766 -30.406 -14.727 1 98.56 246 VAL B O 1
ATOM 3870 N N . GLN B 1 247 ? 16.688 -28.484 -14.031 1 98.38 247 GLN B N 1
ATOM 3871 C CA . GLN B 1 247 ? 17.438 -29.141 -12.977 1 98.38 247 GLN B CA 1
ATOM 3872 C C . GLN B 1 247 ? 16.516 -29.719 -11.914 1 98.38 247 GLN B C 1
ATOM 3874 O O . GLN B 1 247 ? 16.797 -30.766 -11.336 1 98.38 247 GLN B O 1
ATOM 3879 N N . ALA B 1 248 ? 15.438 -29.047 -11.625 1 98.44 248 ALA B N 1
ATOM 3880 C CA . ALA B 1 248 ? 14.461 -29.547 -10.656 1 98.44 248 ALA B CA 1
ATOM 3881 C C . ALA B 1 248 ? 13.891 -30.891 -11.109 1 98.44 248 ALA B C 1
ATOM 3883 O O . ALA B 1 248 ? 13.773 -31.828 -10.305 1 98.44 248 ALA B O 1
ATOM 3884 N N . VAL B 1 249 ? 13.531 -30.953 -12.391 1 97.94 249 VAL B N 1
ATOM 3885 C CA . VAL B 1 249 ? 12.977 -32.188 -12.945 1 97.94 249 VAL B CA 1
ATOM 3886 C C . VAL B 1 249 ? 14.023 -33.281 -12.891 1 97.94 249 VAL B C 1
ATOM 3888 O O . VAL B 1 249 ? 13.711 -34.438 -12.531 1 97.94 249 VAL B O 1
ATOM 3891 N N . GLU B 1 250 ? 15.258 -32.938 -13.242 1 97.06 250 GLU B N 1
ATOM 3892 C CA . GLU B 1 250 ? 16.344 -33.906 -13.148 1 97.06 250 GLU B CA 1
ATOM 3893 C C . GLU B 1 250 ? 16.484 -34.469 -11.727 1 97.06 250 GLU B C 1
ATOM 3895 O O . GLU B 1 250 ? 16.641 -35.656 -11.531 1 97.06 250 GLU B O 1
ATOM 3900 N N . TYR B 1 251 ? 16.453 -33.562 -10.82 1 96.62 251 TYR B N 1
ATOM 3901 C CA . TYR B 1 251 ? 16.547 -33.938 -9.414 1 96.62 251 TYR B CA 1
ATOM 3902 C C . TYR B 1 251 ? 15.438 -34.906 -9.023 1 96.62 251 TYR B C 1
ATOM 3904 O O . TYR B 1 251 ? 15.68 -35.875 -8.32 1 96.62 251 TYR B O 1
ATOM 3912 N N . ILE B 1 252 ? 14.188 -34.625 -9.445 1 96.12 252 ILE B N 1
ATOM 3913 C CA . ILE B 1 252 ? 13.016 -35.438 -9.109 1 96.12 252 ILE B CA 1
ATOM 3914 C C . ILE B 1 252 ? 13.141 -36.812 -9.734 1 96.12 252 ILE B C 1
ATOM 3916 O O . ILE B 1 252 ? 12.867 -37.844 -9.078 1 96.12 252 ILE B O 1
ATOM 3920 N N . LEU B 1 253 ? 13.594 -36.875 -10.953 1 94.69 253 LEU B N 1
ATOM 3921 C CA . LEU B 1 253 ? 13.641 -38.125 -11.703 1 94.69 253 LEU B CA 1
ATOM 3922 C C . LEU B 1 253 ? 14.781 -39 -11.195 1 94.69 253 LEU B C 1
ATOM 3924 O O . LEU B 1 253 ? 14.695 -40.25 -11.281 1 94.69 253 LEU B O 1
ATOM 3928 N N . LYS B 1 254 ? 15.859 -38.438 -10.742 1 89.38 254 LYS B N 1
ATOM 3929 C CA . LYS B 1 254 ? 16.984 -39.219 -10.219 1 89.38 254 LYS B CA 1
ATOM 3930 C C . LYS B 1 254 ? 16.703 -39.719 -8.812 1 89.38 254 LYS B C 1
ATOM 3932 O O . LYS B 1 254 ? 17.469 -40.5 -8.25 1 89.38 254 LYS B O 1
ATOM 3937 N N . LYS B 1 255 ? 15.609 -39.625 -8.297 1 73.94 255 LYS B N 1
ATOM 3938 C CA . LYS B 1 255 ? 15.125 -40.062 -6.988 1 73.94 255 LYS B CA 1
ATOM 3939 C C . LYS B 1 255 ? 16.031 -39.562 -5.871 1 73.94 255 LYS B C 1
ATOM 3941 O O . LYS B 1 255 ? 16.203 -40.219 -4.852 1 73.94 255 LYS B O 1
ATOM 3946 N N . GLU B 1 256 ? 16.656 -38.531 -6.113 1 60.28 256 GLU B N 1
ATOM 3947 C CA . GLU B 1 256 ? 17.422 -37.844 -5.062 1 60.28 256 GLU B CA 1
ATOM 3948 C C . GLU B 1 256 ? 16.5 -37.125 -4.082 1 60.28 256 GLU B C 1
ATOM 3950 O O . GLU B 1 256 ? 16.906 -36.188 -3.42 1 60.28 256 GLU B O 1
ATOM 3955 N N . ILE B 1 257 ? 15.227 -37.625 -4.059 1 62.66 257 ILE B N 1
ATOM 3956 C CA . ILE B 1 257 ? 14.211 -37 -3.23 1 62.66 257 ILE B CA 1
ATOM 3957 C C . ILE B 1 257 ? 13.93 -37.844 -2 1 62.66 257 ILE B C 1
ATOM 3959 O O . ILE B 1 257 ? 13.891 -39.094 -2.09 1 62.66 257 ILE B O 1
#

Nearest PDB structures (foldseek):
  3hlt-assembly1_A  TM=8.785E-01  e=4.624E-37  Homo sapiens
  2ho4-assembly2_B  TM=8.682E-01  e=1.136E-35  Mus musculus
  2ho4-assembly1_A  TM=8.153E-01  e=1.182E-33  Mus musculus
  2x4d-assembly1_A  TM=9.560E-01  e=7.740E-30  Homo sapiens
  1zjj-assembly1_A  TM=8.697E-01  e=2.183E-21  Pyrococcus horikoshii OT3

Secondary structure (DSSP, 8-state):
--PPP-EEEE--BTTTEETTEEPTTHHHHHHHHHHTT--EEEEE---SS-HHHHHHHHHHTT----GGGEEEHHHHHHHHHHHTT--EEEES-GGGGGGTGGG--TTS---EEEE-S-GGG-BHHHHHHHHHHHHTTPEEEES---SEEEETTEEEE-THHHHHHHHHHHT---EE-STT-HHHHHHHHTTS-GGGEEEEES-IIIIIIHHHTTT-EEEEESSTT--TTGGGGSSSPPSEEESSHHHHHHHHHTT--/--PPP-EEEE--BTTTEETTEEPTTHHHHHHHHHHTT--EEEEE---SS-HHHHHHHHHHTT----GGGEEEHHHHHHHHHHHTT--EEEES-GGGGGGTGGG--TTS---EEEE-S-GGG-BHHHHHHHHHHHHTTPEEEES---SEEEETTEEEE-THHHHHHHHHHHT---EE-STT-HHHHHHHHTTS-GGGEEEEES-IIIIIIHHHTTT-EEEEESSTT--TTGGGGSSSPPSEEESSHHHHHHHHHTT--

Foldseek 3Di:
DQAAAQEEEEEDDFAQAPVLGGDPCSQVLVVVCVVVVRHYAYEYLAQAAALVVVVVSCVVSPHDDDSVRYQYLLLQVLVVCVVVLFAEDEQTHPNHCVSCVVSHDPPDDGQAYEHFFHVVQPDDVSLVVRLVSLLVHHAYEYSAQDQWWAHPVGIDGTRNVSQVVSCVSSVHHYHYRGFLAQVSLCVSCPPPQQSSYEWEDQQCGRTQVSSVVRNHQYEHECTINHDPPRQVPDPPGHPYYYPGSNVVSVCVVVVVD/DQDAAQEEEEEDDFAQAPVLGGDPCSQVLVVVCVVVVRHYAYEYLAQAAALVVVVVSCVVSPHDDDSVRYQYLLLQVLVVCVVVLFAEDEQTHPNHCVSCVVSHDPPDDGQAYEHFFHVVQPDDVSLVVRLVSLLVHHAYEYSAQDQWWAHPVGIDGTRNVSQVVSCVSSVHHYHYRGFLAQVSLCVSCPPPQQSSYEWEDQQCGRTQVSSVVRNHQYEHECTINHDPPRQVPDPPGHPYYYPGSNVVSVCVVVVVD

InterPro domains:
  IPR006355 HAD hydrolase, LHPP/HDHD2 [TIGR01458] (5-254)
  IPR006355 HAD hydrolase, LHPP/HDHD2 [cd07509] (6-253)
  IPR006357 HAD-superfamily hydrolase, subfamily IIA [PF13344] (8-84)
  IPR006357 HAD-superfamily hydrolase, subfamily IIA [TIGR01460] (8-224)
  IPR006439 HAD hydrolase, subfamily IA [TIGR01549] (173-215)
  IPR023214 HAD superfamily [G3DSA:3.40.50.1000] (8-245)
  IPR023214 HAD superfamily [G3DSA:3.40.50.1000] (77-181)
  IPR036412 HAD-like superfamily [SSF56784] (5-248)

Sequence (514 aa):
MAKQIKMVLIDLSGTLHIDNTVIPGAVEALNRLRNANIPYKFVTNTSKESSNLLYNRLTKLGFTVKKEEIFSSLIATRKLIISKKLNPMLLIDPHANEDFEDLVKTNETMNAVVIGLAPDKFHYEELTKAFRLLLDGASLIAIQKARYYKRSDGLALGPGCFVAGLEYSANVKAEVIGKPTAEFFKAALGNVSPEEAIMIGDDVKDDVAGAQAIGIRGILVQTGKYRDGDESTITPLPTKVCSSFVQAVEYILKKEIMAKQIKMVLIDLSGTLHIDNTVIPGAVEALNRLRNANIPYKFVTNTSKESSNLLYNRLTKLGFTVKKEEIFSSLIATRKLIISKKLNPMLLIDPHANEDFEDLVKTNETMNAVVIGLAPDKFHYEELTKAFRLLLDGASLIAIQKARYYKRSDGLALGPGCFVAGLEYSANVKAEVIGKPTAEFFKAALGNVSPEEAIMIGDDVKDDVAGAQAIGIRGILVQTGKYRDGDESTITPLPTKVCSSFVQAVEYILKKEI

Organism: Apis cerana cerana (NCBI:txid94128)

pLDDT: mean 95.64, std 6.5, range [39.19, 98.94]